Protein AF-0000000066457875 (afdb_homodimer)

Solvent-accessible surface area (backbone atoms only — not comparable to full-atom values): 38861 Å² total; per-residue (Å²): 132,81,73,74,78,74,72,78,81,74,59,51,66,25,34,45,41,55,45,48,57,44,44,71,76,27,45,64,17,50,52,45,48,53,49,36,64,71,73,52,62,57,80,92,41,45,60,33,43,70,47,53,47,52,52,46,46,52,50,58,76,43,70,60,63,55,71,41,47,32,66,42,36,43,36,69,54,45,30,60,42,68,61,43,48,71,56,87,96,36,78,92,28,54,44,77,80,52,72,68,56,45,52,58,34,64,74,57,57,83,48,70,66,47,52,48,51,46,50,53,52,67,65,28,70,31,55,45,70,42,65,45,40,67,58,21,44,34,51,46,51,45,51,50,51,48,48,55,70,70,48,81,50,80,82,31,74,37,55,59,30,37,36,56,57,37,57,43,52,33,78,33,48,68,94,53,72,40,29,31,37,36,45,63,38,53,31,33,29,21,45,49,90,48,84,74,44,44,49,36,40,37,34,38,35,40,57,32,84,49,66,83,38,52,35,52,52,22,31,50,50,51,51,44,48,32,27,26,50,38,12,51,74,66,66,43,94,66,34,50,26,33,36,38,36,21,40,65,48,39,36,32,44,34,35,38,37,75,86,38,36,41,29,30,34,67,79,36,44,36,86,90,34,42,68,57,53,50,21,53,51,47,52,52,50,51,53,48,46,66,67,40,50,73,78,65,89,67,84,79,78,72,58,70,72,56,56,57,63,63,67,65,64,66,76,76,84,76,80,87,75,83,76,83,80,78,81,78,88,56,81,63,76,79,76,79,66,42,70,43,70,59,96,85,48,56,33,39,47,76,81,78,126,133,84,74,60,49,22,30,34,77,64,55,78,87,36,46,60,42,52,43,44,56,42,45,70,73,28,46,64,16,50,52,46,49,55,50,38,65,70,73,53,64,58,80,92,42,47,60,34,43,71,50,53,48,53,50,46,50,59,51,62,45,43,79,28,58,18,54,41,36,31,64,33,34,43,36,69,55,45,32,60,42,68,62,43,48,71,56,87,96,36,79,92,26,55,44,76,81,51,71,68,54,45,51,58,34,64,75,58,58,83,48,69,68,47,50,48,51,45,50,53,53,68,66,26,72,33,57,46,71,43,64,45,40,68,57,21,45,36,50,46,52,46,51,50,51,47,48,55,71,70,48,82,50,79,82,30,76,38,56,60,29,39,34,57,56,37,61,43,50,31,77,33,47,68,94,53,58,39,25,33,36,36,46,63,37,54,30,34,29,22,45,48,92,49,86,81,43,44,50,36,41,36,35,39,36,40,56,29,85,50,65,82,37,52,37,54,52,23,30,49,50,51,51,46,48,31,26,26,51,38,11,52,75,64,66,44,94,65,35,51,26,35,38,37,36,22,40,66,50,39,36,31,44,34,37,40,38,76,85,39,36,40,30,31,34,67,78,37,44,37,86,90,33,42,68,57,54,49,20,54,51,48,52,53,50,51,52,48,46,64,64,39,54,66,75,62,88,64,86,77,79,74,61,72,75,57,57,58,62,61,67,64,63,68,76,75,84,76,81,86,77,78,78,82,78,76,81,76,87,58,80,56,69,61,78,88,68,45,70,39,72,59,96,84,48,56,37,43,48,76,81,79,125

Radius of gyration: 27.73 Å; Cα contacts (8 Å, |Δi|>4): 1212; chains: 2; bounding box: 79×86×66 Å

pLDDT: mean 72.94, std 24.87, range [17.64, 97.62]

Structure (mmCIF, N/CA/C/O backbone):
data_AF-0000000066457875-model_v1
#
loop_
_entity.id
_entity.type
_entity.pdbx_description
1 polymer 'PD-(D/E)XK endonuclease-like domain-containing protein'
#
loop_
_atom_site.group_PDB
_atom_site.id
_atom_site.type_symbol
_atom_site.label_atom_id
_atom_site.label_alt_id
_atom_site.label_comp_id
_atom_site.label_asym_id
_atom_site.label_entity_id
_atom_site.label_seq_id
_atom_site.pdbx_PDB_ins_code
_atom_site.Cartn_x
_atom_site.Cartn_y
_atom_site.Cartn_z
_atom_site.occupancy
_atom_site.B_iso_or_equiv
_atom_site.auth_seq_id
_atom_site.auth_comp_id
_atom_site.auth_asym_id
_atom_site.auth_atom_id
_atom_site.pdbx_PDB_model_num
ATOM 1 N N . MET A 1 1 ? -20.672 9.172 35.281 1 19.28 1 MET A N 1
ATOM 2 C CA . MET A 1 1 ? -20.406 7.77 34.969 1 19.28 1 MET A CA 1
ATOM 3 C C . MET A 1 1 ? -20.797 7.445 33.531 1 19.28 1 MET A C 1
ATOM 5 O O . MET A 1 1 ? -21.984 7.391 33.219 1 19.28 1 MET A O 1
ATOM 9 N N . SER A 1 2 ? -20.156 7.996 32.531 1 21.92 2 SER A N 1
ATOM 10 C CA . SER A 1 2 ? -20.562 8.047 31.141 1 21.92 2 SER A CA 1
ATOM 11 C C . SER A 1 2 ? -20.703 6.648 30.562 1 21.92 2 SER A C 1
ATOM 13 O O . SER A 1 2 ? -19.875 5.777 30.797 1 21.92 2 SER A O 1
ATOM 15 N N . LEU A 1 3 ? -21.922 6.164 30.359 1 26.91 3 LEU A N 1
ATOM 16 C CA . LEU A 1 3 ? -22.344 4.836 29.906 1 26.91 3 LEU A CA 1
ATOM 17 C C . LEU A 1 3 ? -21.484 4.367 28.734 1 26.91 3 LEU A C 1
ATOM 19 O O . LEU A 1 3 ? -21.141 5.16 27.859 1 26.91 3 LEU A O 1
ATOM 23 N N . PRO A 1 4 ? -20.641 3.312 28.922 1 31.5 4 PRO A N 1
ATOM 24 C CA . PRO A 1 4 ? -19.766 2.719 27.922 1 31.5 4 PRO A CA 1
ATOM 25 C C . PRO A 1 4 ? -20.438 2.59 26.547 1 31.5 4 PRO A C 1
ATOM 27 O O . PRO A 1 4 ? -21.578 2.148 26.453 1 31.5 4 PRO A O 1
ATOM 30 N N . SER A 1 5 ? -20.25 3.533 25.75 1 32.72 5 SER A N 1
ATOM 31 C CA . SER A 1 5 ? -20.844 3.512 24.422 1 32.72 5 SER A CA 1
ATOM 32 C C . SER A 1 5 ? -20.859 2.102 23.844 1 32.72 5 SER A C 1
ATOM 34 O O . SER A 1 5 ? -19.812 1.448 23.766 1 32.72 5 SER A O 1
ATOM 36 N N . LYS A 1 6 ? -21.781 1.301 24.188 1 35.88 6 LYS A N 1
ATOM 37 C CA . LYS A 1 6 ? -22.031 -0.071 23.75 1 35.88 6 LYS A CA 1
ATOM 38 C C . LYS A 1 6 ? -21.719 -0.255 22.281 1 35.88 6 LYS A C 1
ATOM 40 O O . LYS A 1 6 ? -22.344 0.378 21.422 1 35.88 6 LYS A O 1
ATOM 45 N N . LYS A 1 7 ? -20.5 -0.599 21.875 1 41.97 7 LYS A N 1
ATOM 46 C CA . LYS A 1 7 ? -20.062 -0.971 20.531 1 41.97 7 LYS A CA 1
ATOM 47 C C . LYS A 1 7 ? -21.078 -1.875 19.844 1 41.97 7 LYS A C 1
ATOM 49 O O . LYS A 1 7 ? -21.547 -2.855 20.438 1 41.97 7 LYS A O 1
ATOM 54 N N . GLN A 1 8 ? -21.656 -1.419 18.844 1 49.41 8 GLN A N 1
ATOM 55 C CA . GLN A 1 8 ? -22.656 -2.188 18.125 1 49.41 8 GLN A CA 1
ATOM 56 C C . GLN A 1 8 ? -22.125 -3.553 17.703 1 49.41 8 GLN A C 1
ATOM 58 O O . GLN A 1 8 ? -21.062 -3.641 17.078 1 49.41 8 GLN A O 1
ATOM 63 N N . LYS A 1 9 ? -22.281 -4.551 18.484 1 50.06 9 LYS A N 1
ATOM 64 C CA . LYS A 1 9 ? -21.969 -5.91 18.047 1 50.06 9 LYS A CA 1
ATOM 65 C C . LYS A 1 9 ? -22.609 -6.211 16.688 1 50.06 9 LYS A C 1
ATOM 67 O O . LYS A 1 9 ? -23.828 -6.211 16.562 1 50.06 9 LYS A O 1
ATOM 72 N N . LEU A 1 10 ? -21.828 -5.984 15.609 1 54.62 10 LEU A N 1
ATOM 73 C CA . LEU A 1 10 ? -22.375 -6.238 14.281 1 54.62 10 LEU A CA 1
ATOM 74 C C . LEU A 1 10 ? -22.297 -7.719 13.938 1 54.62 10 LEU A C 1
ATOM 76 O O . LEU A 1 10 ? -21.234 -8.336 14.055 1 54.62 10 LEU A O 1
ATOM 80 N N . ASP A 1 11 ? -23.312 -8.391 13.961 1 55.69 11 ASP A N 1
ATOM 81 C CA . ASP A 1 11 ? -23.422 -9.773 13.5 1 55.69 11 ASP A CA 1
ATOM 82 C C . ASP A 1 11 ? -23.047 -9.898 12.023 1 55.69 11 ASP A C 1
ATOM 84 O O . ASP A 1 11 ? -23.766 -9.391 11.156 1 55.69 11 ASP A O 1
ATOM 88 N N . ARG A 1 12 ? -21.984 -10.422 11.711 1 56.97 12 ARG A N 1
ATOM 89 C CA . ARG A 1 12 ? -21.391 -10.484 10.375 1 56.97 12 ARG A CA 1
ATOM 90 C C . ARG A 1 12 ? -22.266 -11.305 9.43 1 56.97 12 ARG A C 1
ATOM 92 O O . ARG A 1 12 ? -22.172 -11.172 8.211 1 56.97 12 ARG A O 1
ATOM 99 N N . SER A 1 13 ? -23.109 -12.062 9.992 1 58.03 13 SER A N 1
ATOM 100 C CA . SER A 1 13 ? -24.047 -12.844 9.195 1 58.03 13 SER A CA 1
ATOM 101 C C . SER A 1 13 ? -25.234 -12 8.758 1 58.03 13 SER A C 1
ATOM 103 O O . SER A 1 13 ? -26.016 -12.414 7.906 1 58.03 13 SER A O 1
ATOM 105 N N . HIS A 1 14 ? -25.203 -10.766 9.188 1 65 14 HIS A N 1
ATOM 106 C CA . HIS A 1 14 ? -26.328 -9.883 8.914 1 65 14 HIS A CA 1
ATOM 107 C C . HIS A 1 14 ? -25.984 -8.867 7.832 1 65 14 HIS A C 1
ATOM 109 O O . HIS A 1 14 ? -24.812 -8.609 7.574 1 65 14 HIS A O 1
ATOM 115 N N . VAL A 1 15 ? -26.938 -8.539 7.172 1 70.5 15 VAL A N 1
ATOM 116 C CA . VAL A 1 15 ? -26.812 -7.418 6.242 1 70.5 15 VAL A CA 1
ATOM 117 C C . VAL A 1 15 ? -26.922 -6.102 7.004 1 70.5 15 VAL A C 1
ATOM 119 O O . VAL A 1 15 ? -27.906 -5.852 7.703 1 70.5 15 VAL A O 1
ATOM 122 N N . HIS A 1 16 ? -25.812 -5.363 6.973 1 76.75 16 HIS A N 1
ATOM 123 C CA . HIS A 1 16 ? -25.797 -4.074 7.66 1 76.75 16 HIS A CA 1
ATOM 124 C C . HIS A 1 16 ? -25.766 -2.92 6.664 1 76.75 16 HIS A C 1
ATOM 126 O O . HIS A 1 16 ? -25.141 -3.021 5.605 1 76.75 16 HIS A O 1
ATOM 132 N N . TYR A 1 17 ? -26.578 -1.985 7.012 1 78 17 TYR A N 1
ATOM 133 C CA . TYR A 1 17 ? -26.625 -0.767 6.211 1 78 17 TYR A CA 1
ATOM 134 C C . TYR A 1 17 ? -25.812 0.345 6.855 1 78 17 TYR A C 1
ATOM 136 O O . TYR A 1 17 ? -26 0.658 8.031 1 78 17 TYR A O 1
ATOM 144 N N . ASP A 1 18 ? -24.891 0.755 6.172 1 75 18 ASP A N 1
ATOM 145 C CA . ASP A 1 18 ? -24.016 1.808 6.684 1 75 18 ASP A CA 1
ATOM 146 C C . ASP A 1 18 ? -24.75 3.145 6.754 1 75 18 ASP A C 1
ATOM 148 O O . ASP A 1 18 ? -24.859 3.854 5.754 1 75 18 ASP A O 1
ATOM 152 N N . LEU A 1 19 ? -25.172 3.475 7.926 1 77.25 19 LEU A N 1
ATOM 153 C CA . LEU A 1 19 ? -25.953 4.695 8.117 1 77.25 19 LEU A CA 1
ATOM 154 C C . LEU A 1 19 ? -25.062 5.926 8.016 1 77.25 19 LEU A C 1
ATOM 156 O O . LEU A 1 19 ? -25.516 6.992 7.586 1 77.25 19 LEU A O 1
ATOM 160 N N . THR A 1 20 ? -23.875 5.691 8.414 1 71.75 20 THR A N 1
ATOM 161 C CA . THR A 1 20 ? -22.953 6.812 8.328 1 71.75 20 THR A CA 1
ATOM 162 C C . THR A 1 20 ? -22.766 7.254 6.883 1 71.75 20 THR A C 1
ATOM 164 O O . THR A 1 20 ? -22.844 8.445 6.574 1 71.75 20 THR A O 1
ATOM 167 N N . ASP A 1 21 ? -22.594 6.328 6.117 1 75 21 ASP A N 1
ATOM 168 C CA . ASP A 1 21 ? -22.484 6.605 4.688 1 75 21 ASP A CA 1
ATOM 169 C C . ASP A 1 21 ? -23.7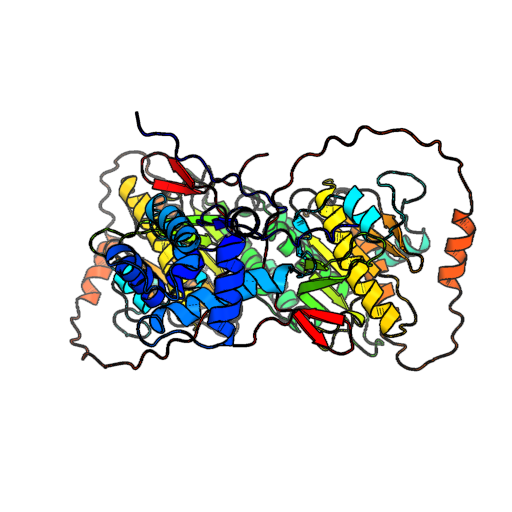97 7.195 4.152 1 75 21 ASP A C 1
ATOM 171 O O . ASP A 1 21 ? -23.766 8.109 3.33 1 75 21 ASP A O 1
ATOM 175 N N . ALA A 1 22 ? -24.844 6.676 4.582 1 77.06 22 ALA A N 1
ATOM 176 C CA . ALA A 1 22 ? -26.156 7.113 4.109 1 77.06 22 ALA A CA 1
ATOM 177 C C . ALA A 1 22 ? -26.422 8.57 4.488 1 77.06 22 ALA A C 1
ATOM 179 O O . ALA A 1 22 ? -26.984 9.328 3.695 1 77.06 22 ALA A O 1
ATOM 180 N N . ILE A 1 23 ? -25.906 8.891 5.578 1 75.19 23 ILE A N 1
ATOM 181 C CA . ILE A 1 23 ? -26.109 10.258 6.055 1 75.19 23 ILE A CA 1
ATOM 182 C C . ILE A 1 23 ? -25.328 11.234 5.176 1 75.19 23 ILE A C 1
ATOM 184 O O . ILE A 1 23 ? -25.828 12.312 4.848 1 75.19 23 ILE A O 1
ATOM 188 N N . ALA A 1 24 ? -24.156 10.773 4.832 1 69.56 24 ALA A N 1
ATOM 189 C CA . ALA A 1 24 ? -23.312 11.609 3.984 1 69.56 24 ALA A CA 1
ATOM 190 C C . ALA A 1 24 ? -23.875 11.688 2.562 1 69.56 24 ALA A C 1
ATOM 192 O O . ALA A 1 24 ? -23.844 12.75 1.935 1 69.56 24 ALA A O 1
ATOM 193 N N . ARG A 1 25 ? -24.391 10.625 2.1 1 76.06 25 ARG A N 1
ATOM 194 C CA . ARG A 1 25 ? -24.844 10.523 0.717 1 76.06 25 ARG A CA 1
ATOM 195 C C . ARG A 1 25 ? -26.219 11.156 0.542 1 76.06 25 ARG A C 1
ATOM 197 O O . ARG A 1 25 ? -26.516 11.719 -0.515 1 76.06 25 ARG A O 1
ATOM 204 N N . PHE A 1 26 ? -27 10.977 1.651 1 78.38 26 PHE A N 1
ATOM 205 C CA . PHE A 1 26 ? -28.391 11.414 1.534 1 78.38 26 PHE A CA 1
ATOM 206 C C . PHE A 1 26 ? -28.75 12.352 2.676 1 78.38 26 PHE A C 1
ATOM 208 O O . PHE A 1 26 ? -29.734 12.117 3.391 1 78.38 26 PHE A O 1
ATOM 215 N N . PRO A 1 27 ? -27.984 13.461 2.721 1 74.88 27 PRO A N 1
ATOM 216 C CA . PRO A 1 27 ? -28.266 14.336 3.855 1 74.88 27 PRO A CA 1
ATOM 217 C C . PRO A 1 27 ? -29.703 14.883 3.83 1 74.88 27 PRO A C 1
ATOM 219 O O . PRO A 1 27 ? -30.344 14.969 4.875 1 74.88 27 PRO A O 1
ATOM 222 N N . SER A 1 28 ? -30.125 15.188 2.715 1 75.81 28 SER A N 1
ATOM 223 C CA . SER A 1 28 ? -31.469 15.734 2.598 1 75.81 28 SER A CA 1
ATOM 224 C C . SER A 1 28 ? -32.531 14.703 2.975 1 75.81 28 SER A C 1
ATOM 226 O O . SER A 1 28 ? -33.531 15.031 3.604 1 75.81 28 SER A O 1
ATOM 228 N N . SER A 1 29 ? -32.281 13.461 2.672 1 80.12 29 SER A N 1
ATOM 229 C CA . SER A 1 29 ? -33.219 12.391 3 1 80.12 29 SER A CA 1
ATOM 230 C C . SER A 1 29 ? -33.281 12.148 4.504 1 80.12 29 SER A C 1
ATOM 232 O O . SER A 1 29 ? -34.344 11.93 5.059 1 80.12 29 SER A O 1
ATOM 234 N N . ILE A 1 30 ? -32.156 12.305 5.066 1 77.44 30 ILE A N 1
ATOM 235 C CA . ILE A 1 30 ? -32.094 12.047 6.5 1 77.44 30 ILE A CA 1
ATOM 236 C C . ILE A 1 30 ? -32.781 13.18 7.266 1 77.44 30 ILE A C 1
ATOM 238 O O . ILE A 1 30 ? -33.5 12.93 8.227 1 77.44 30 ILE A O 1
ATOM 242 N N . SER A 1 31 ? -32.531 14.352 6.75 1 75.38 31 SER A N 1
ATOM 243 C CA . SER A 1 31 ? -33.25 15.492 7.328 1 75.38 31 SER A CA 1
ATOM 244 C C . SER A 1 31 ? -34.75 15.359 7.156 1 75.38 31 SER A C 1
ATOM 246 O O . SER A 1 31 ? -35.5 15.625 8.086 1 75.38 31 SER A O 1
ATOM 248 N N . ALA A 1 32 ? -35.125 14.938 6.023 1 77.88 32 ALA A N 1
ATOM 249 C CA . ALA A 1 32 ? -36.531 14.734 5.746 1 77.88 32 ALA A CA 1
ATOM 250 C C . ALA A 1 32 ? -37.125 13.648 6.641 1 77.88 32 ALA A C 1
ATOM 252 O O . ALA A 1 32 ? -38.25 13.781 7.133 1 77.88 32 ALA A O 1
ATOM 253 N N . LEU A 1 33 ? -36.312 12.617 6.828 1 80.62 33 LEU A N 1
ATOM 254 C CA . LEU A 1 33 ? -36.75 11.516 7.688 1 80.62 33 LEU A CA 1
ATOM 255 C C . LEU A 1 33 ? -36.969 12 9.109 1 80.62 33 LEU A C 1
ATOM 257 O O . LEU A 1 33 ? -38 11.656 9.727 1 80.62 33 LEU A O 1
ATOM 261 N N . GLN A 1 34 ? -36.125 12.82 9.586 1 75 34 GLN A N 1
ATOM 262 C CA . GLN A 1 34 ? -36.219 13.375 10.93 1 75 34 GLN A CA 1
ATOM 263 C C . GLN A 1 34 ? -37.469 14.242 11.055 1 75 34 GLN A C 1
ATOM 265 O O . GLN A 1 34 ? -38.219 14.125 12.031 1 75 34 GLN A O 1
ATOM 270 N N . MET A 1 35 ? -37.719 14.953 10.062 1 74.56 35 MET A N 1
ATOM 271 C CA . MET A 1 35 ? -38.875 15.844 10.055 1 74.56 35 MET A CA 1
ATOM 272 C C . MET A 1 35 ? -40.156 15.055 9.977 1 74.56 35 MET A C 1
ATOM 274 O O . MET A 1 35 ? -41.125 15.344 10.695 1 74.56 35 MET A O 1
ATOM 278 N N . LEU A 1 36 ? -40.125 14.047 9.102 1 75.62 36 LEU A N 1
ATOM 279 C CA . LEU A 1 36 ? -41.312 13.266 8.875 1 75.62 36 LEU A CA 1
ATOM 280 C C . LEU A 1 36 ? -41.688 12.461 10.117 1 75.62 36 LEU A C 1
ATOM 282 O O . LEU A 1 36 ? -42.875 12.336 10.453 1 75.62 36 LEU A O 1
ATOM 286 N N . LEU A 1 37 ? -40.656 12 10.773 1 76.5 37 LEU A N 1
ATOM 287 C CA . LEU A 1 37 ? -40.938 11.195 11.961 1 76.5 37 LEU A CA 1
ATOM 288 C C . LEU A 1 37 ? -41.344 12.078 13.125 1 76.5 37 LEU A C 1
ATOM 290 O O . LEU A 1 37 ? -42.094 11.633 14.016 1 76.5 37 LEU A O 1
ATOM 294 N N . ALA A 1 38 ? -40.906 13.312 13.047 1 72.19 38 ALA A N 1
ATOM 295 C CA . ALA A 1 38 ? -41.312 14.273 14.062 1 72.19 38 ALA A CA 1
ATOM 296 C C . ALA A 1 38 ? -42.75 14.734 13.844 1 72.19 38 ALA A C 1
ATOM 298 O O . ALA A 1 38 ? -43.5 14.93 14.797 1 72.19 38 ALA A O 1
ATOM 299 N N . THR A 1 39 ? -43.094 14.852 12.594 1 72.75 39 THR A N 1
ATOM 300 C CA . THR A 1 39 ? -44.438 15.375 12.273 1 72.75 39 THR A CA 1
ATOM 301 C C . THR A 1 39 ? -45.438 14.242 12.141 1 72.75 39 THR A C 1
ATOM 303 O O . THR A 1 39 ? -46.656 14.461 12.25 1 72.75 39 THR A O 1
ATOM 306 N N . GLY A 1 40 ? -44.969 12.992 12.008 1 71.12 40 GLY A N 1
ATOM 307 C CA . GLY A 1 40 ? -45.844 11.852 11.812 1 71.12 40 GLY A CA 1
ATOM 308 C C . GLY A 1 40 ? -45.969 11.438 10.359 1 71.12 40 GLY A C 1
ATOM 309 O O . GLY A 1 40 ? -46 12.289 9.469 1 71.12 40 GLY A O 1
ATOM 310 N N . LEU A 1 41 ? -45.844 10.086 10.062 1 71.62 41 LEU A N 1
ATOM 311 C CA . LEU A 1 41 ? -45.906 9.555 8.703 1 71.62 41 LEU A CA 1
ATOM 312 C C . LEU A 1 41 ? -47.344 9.5 8.203 1 71.62 41 LEU A C 1
ATOM 314 O O . LEU A 1 41 ? -48.281 9.32 8.992 1 71.62 41 LEU A O 1
ATOM 318 N N . ALA A 1 42 ? -47.438 9.836 6.914 1 70.94 42 ALA A N 1
ATOM 319 C CA . ALA A 1 42 ? -48.75 9.656 6.297 1 70.94 42 ALA A CA 1
ATOM 320 C C . ALA A 1 42 ? -49.281 8.234 6.484 1 70.94 42 ALA A C 1
ATOM 322 O O . ALA A 1 42 ? -48.469 7.305 6.672 1 70.94 42 ALA A O 1
ATOM 323 N N . PRO A 1 43 ? -50.562 8.016 6.516 1 71 43 PRO A N 1
ATOM 324 C CA . PRO A 1 43 ? -51.156 6.695 6.746 1 71 43 PRO A CA 1
ATOM 325 C C . PRO A 1 43 ? -50.625 5.629 5.789 1 71 43 PRO A C 1
ATOM 327 O O . PRO A 1 43 ? -50.438 4.477 6.188 1 71 43 PRO A O 1
ATOM 330 N N . GLU A 1 44 ? -50.25 6.039 4.598 1 68.25 44 GLU A N 1
ATOM 331 C CA . GLU A 1 44 ? -49.781 5.082 3.602 1 68.25 44 GLU A CA 1
ATOM 332 C C . GLU A 1 44 ? -48.375 4.57 3.959 1 68.25 44 GLU A C 1
ATOM 334 O O . GLU A 1 44 ? -48 3.492 3.521 1 68.25 44 GLU A O 1
ATOM 339 N N . MET A 1 45 ? -47.844 5.309 4.918 1 70.25 45 MET A N 1
ATOM 340 C CA . MET A 1 45 ? -46.469 4.957 5.242 1 70.25 45 MET A CA 1
ATOM 341 C C . MET A 1 45 ? -46.344 4.547 6.703 1 70.25 45 MET A C 1
ATOM 343 O O . MET A 1 45 ? -45.219 4.359 7.203 1 70.25 45 MET A O 1
ATOM 347 N N . SER A 1 46 ? -47.406 4.449 7.254 1 76.94 46 SER A N 1
ATOM 348 C CA . SER A 1 46 ? -47.406 4.156 8.688 1 76.94 46 SER A CA 1
ATOM 349 C C . SER A 1 46 ? -46.719 2.822 8.977 1 76.94 46 SER A C 1
ATOM 351 O O . SER A 1 46 ? -46.125 2.643 10.039 1 76.94 46 SER A O 1
ATOM 353 N N . ALA A 1 47 ? -46.812 1.913 7.988 1 78.69 47 ALA A N 1
ATOM 354 C CA . ALA A 1 47 ? -46.219 0.59 8.164 1 78.69 47 ALA A CA 1
ATOM 355 C C . ALA A 1 47 ? -44.719 0.678 8.242 1 78.69 47 ALA A C 1
ATOM 357 O O . ALA A 1 47 ? -44.062 -0.208 8.797 1 78.69 47 ALA A O 1
ATOM 358 N N . LEU A 1 48 ? -44.188 1.827 7.762 1 80.62 48 LEU A N 1
ATOM 359 C CA . LEU A 1 48 ? -42.75 1.976 7.715 1 80.62 48 LEU A CA 1
ATOM 360 C C . LEU A 1 48 ? -42.219 2.594 9.008 1 80.62 48 LEU A C 1
ATOM 362 O O . LEU A 1 48 ? -41 2.564 9.266 1 80.62 48 LEU A O 1
ATOM 366 N N . GLN A 1 49 ? -43.094 3.076 9.75 1 81.38 49 GLN A N 1
ATOM 367 C CA . GLN A 1 49 ? -42.719 3.936 10.867 1 81.38 49 GLN A CA 1
ATOM 368 C C . GLN A 1 49 ? -41.781 3.205 11.836 1 81.38 49 GLN A C 1
ATOM 370 O O . GLN A 1 49 ? -40.719 3.723 12.203 1 81.38 49 GLN A O 1
ATOM 375 N N . PRO A 1 50 ? -42.188 1.993 12.203 1 80.38 50 PRO A N 1
ATOM 376 C CA . PRO A 1 50 ? -41.312 1.341 13.164 1 80.38 50 PRO A CA 1
ATOM 377 C C . PRO A 1 50 ? -39.906 1.128 12.602 1 80.38 50 PRO A C 1
ATOM 379 O O . PRO A 1 50 ? -38.906 1.272 13.328 1 80.38 50 PRO A O 1
ATOM 382 N N . PHE A 1 51 ? -39.781 0.899 11.391 1 85.62 51 PHE A N 1
ATOM 383 C CA . PHE A 1 51 ? -38.5 0.665 10.742 1 85.62 51 PHE A CA 1
ATOM 384 C C . PHE A 1 51 ? -37.719 1.959 10.633 1 85.62 51 PHE A C 1
ATOM 386 O O . PHE A 1 51 ? -36.531 2.008 11.023 1 85.62 51 PHE A O 1
ATOM 393 N N . LEU A 1 52 ? -38.344 2.992 10.172 1 81.88 52 LEU A N 1
ATOM 394 C CA . LEU A 1 52 ? -37.688 4.289 10 1 81.88 52 LEU A CA 1
ATOM 395 C C . LEU A 1 52 ? -37.281 4.879 11.352 1 81.88 52 LEU A C 1
ATOM 397 O O . LEU A 1 52 ? -36.219 5.496 11.469 1 81.88 52 LEU A O 1
ATOM 401 N N . GLU A 1 53 ? -38.062 4.629 12.312 1 79.62 53 GLU A N 1
ATOM 402 C CA . GLU A 1 53 ? -37.719 5.07 13.664 1 79.62 53 GLU A CA 1
ATOM 403 C C . GLU A 1 53 ? -36.5 4.332 14.188 1 79.62 53 GLU A C 1
ATOM 405 O O . GLU A 1 53 ? -35.656 4.93 14.852 1 79.62 53 GLU A O 1
ATOM 410 N N . SER A 1 54 ? -36.438 3.07 13.906 1 80.5 54 SER A N 1
ATOM 411 C CA . SER A 1 54 ? -35.281 2.293 14.336 1 80.5 54 SER A CA 1
ATOM 412 C C . SER A 1 54 ? -34 2.799 13.68 1 80.5 54 SER A C 1
ATOM 414 O O . SER A 1 54 ? -32.969 2.824 14.312 1 80.5 54 SER A O 1
ATOM 416 N N . ILE A 1 55 ? -34.156 3.184 12.43 1 79.12 55 ILE A N 1
ATOM 417 C CA . ILE A 1 55 ? -33 3.73 11.727 1 79.12 55 ILE A CA 1
ATOM 418 C C . ILE A 1 55 ? -32.594 5.059 12.359 1 79.12 55 ILE A C 1
ATOM 420 O O . ILE A 1 55 ? -31.406 5.285 12.625 1 79.12 55 ILE A O 1
ATOM 424 N N . LEU A 1 56 ? -33.562 5.871 12.609 1 72.75 56 LEU A N 1
ATOM 425 C CA . LEU A 1 56 ? -33.312 7.184 13.18 1 72.75 56 LEU A CA 1
ATOM 426 C C . LEU A 1 56 ? -32.719 7.051 14.586 1 72.75 56 LEU A C 1
ATOM 428 O O . LEU A 1 56 ? -31.828 7.824 14.969 1 72.75 56 LEU A O 1
ATOM 432 N N . GLN A 1 57 ? -33.25 6.191 15.312 1 70.75 57 GLN A N 1
ATOM 433 C CA . GLN A 1 57 ? -32.719 5.941 16.641 1 70.75 57 GLN A CA 1
ATOM 434 C C . GLN A 1 57 ? -31.25 5.512 16.578 1 70.75 57 GLN A C 1
ATOM 436 O O . GLN A 1 57 ? -30.438 5.91 17.422 1 70.75 57 GLN A O 1
ATOM 441 N N . SER A 1 58 ? -31 4.688 15.586 1 69.38 58 SER A N 1
ATOM 442 C CA . SER A 1 58 ? -29.625 4.25 15.406 1 69.38 58 SER A CA 1
ATOM 443 C C . SER A 1 58 ? -28.719 5.418 15.023 1 69.38 58 SER A C 1
ATOM 445 O O . SER A 1 58 ? -27.547 5.449 15.406 1 69.38 58 SER A O 1
ATOM 447 N N . ILE A 1 59 ? -29.312 6.328 14.242 1 62.06 59 ILE A N 1
ATOM 448 C CA . ILE A 1 59 ? -28.562 7.523 13.859 1 62.06 59 ILE A CA 1
ATOM 449 C C . ILE A 1 59 ? -28.391 8.438 15.07 1 62.06 59 ILE A C 1
ATOM 451 O O . ILE A 1 59 ? -27.312 8.977 15.297 1 62.06 59 ILE A O 1
ATOM 455 N N . SER A 1 60 ? -29.547 8.812 15.766 1 55.25 60 SER A N 1
ATOM 456 C CA . SER A 1 60 ? -29.562 9.734 16.906 1 55.25 60 SER A CA 1
ATOM 457 C C . SER A 1 60 ? -28.75 9.195 18.062 1 55.25 60 SER A C 1
ATOM 459 O O . SER A 1 60 ? -28.062 9.961 18.75 1 55.25 60 SER A O 1
ATOM 461 N N . HIS A 1 61 ? -29.156 8.086 18.516 1 50.72 61 HIS A N 1
ATOM 462 C CA . HIS A 1 61 ? -28.438 7.551 19.672 1 50.72 61 HIS A CA 1
ATOM 463 C C . HIS A 1 61 ? -26.938 7.555 19.422 1 50.72 61 HIS A C 1
ATOM 465 O O . HIS A 1 61 ? -26.156 7.594 20.375 1 50.72 61 HIS A O 1
ATOM 471 N N . ASN A 1 62 ? -26.594 7.391 18.25 1 44 62 ASN A N 1
ATOM 472 C CA . ASN A 1 62 ? -25.172 7.473 17.984 1 44 62 ASN A CA 1
ATOM 473 C C . ASN A 1 62 ? -24.766 8.867 17.531 1 44 62 ASN A C 1
ATOM 475 O O . ASN A 1 62 ? -24.844 9.195 16.344 1 44 62 ASN A O 1
ATOM 479 N N . SER A 1 63 ? -25.188 9.891 18.062 1 45.94 63 SER A N 1
ATOM 480 C CA . SER A 1 63 ? -24.562 11.203 17.922 1 45.94 63 SER A CA 1
ATOM 481 C C . SER A 1 63 ? -23.141 11.086 17.391 1 45.94 63 SER A C 1
ATOM 483 O O . SER A 1 63 ? -22.188 11.312 18.109 1 45.94 63 SER A O 1
ATOM 485 N N . VAL A 1 64 ? -22.859 10.148 16.75 1 47.31 64 VAL A N 1
ATOM 486 C CA . VAL A 1 64 ? -21.5 9.836 16.328 1 47.31 64 VAL A CA 1
ATOM 487 C C . VAL A 1 64 ? -20.953 10.961 15.453 1 47.31 64 VAL A C 1
ATOM 489 O O . VAL A 1 64 ? -21.609 11.375 14.492 1 47.31 64 VAL A O 1
ATOM 492 N N . GLU A 1 65 ? -20.344 11.953 16.078 1 58.72 65 GLU A N 1
ATOM 493 C CA . GLU A 1 65 ? -19.578 12.914 15.289 1 58.72 65 GLU A CA 1
ATOM 494 C C . GLU A 1 65 ? -19.172 12.328 13.945 1 58.72 65 GLU A C 1
ATOM 496 O O . GLU A 1 65 ? -18.75 11.172 13.859 1 58.72 65 GLU A O 1
ATOM 501 N N . PRO A 1 66 ? -19.656 13.039 12.859 1 64.56 66 PRO A N 1
ATOM 502 C CA . PRO A 1 66 ? -19.312 12.523 11.531 1 64.56 66 PRO A CA 1
ATOM 503 C C . PRO A 1 66 ? -17.812 12.242 11.383 1 64.56 66 PRO A C 1
ATOM 505 O O . PRO A 1 66 ? -16.984 12.977 11.93 1 64.56 66 PRO A O 1
ATOM 508 N N . ILE A 1 67 ? -17.547 11.117 10.875 1 72.12 67 ILE A N 1
ATOM 509 C CA . ILE A 1 67 ? -16.172 10.789 10.539 1 72.12 67 ILE A CA 1
ATOM 510 C C . ILE A 1 67 ? -16 10.805 9.016 1 72.12 67 ILE A C 1
ATOM 512 O O . ILE A 1 67 ? -16.672 10.062 8.305 1 72.12 67 ILE A O 1
ATOM 516 N N . TYR A 1 68 ? -15.211 11.758 8.531 1 73.56 68 TYR A N 1
ATOM 517 C CA . TYR A 1 68 ? -14.906 11.883 7.113 1 73.56 68 TYR A CA 1
ATOM 518 C C . TYR A 1 68 ? -13.625 11.141 6.762 1 73.56 68 TYR A C 1
ATOM 520 O O . TYR A 1 68 ? -12.656 11.164 7.527 1 73.56 68 TYR A O 1
ATOM 528 N N . GLN A 1 69 ? -13.727 10.477 5.594 1 82.94 69 GLN A N 1
ATOM 529 C CA . GLN A 1 69 ? -12.492 9.898 5.07 1 82.94 69 GLN A CA 1
ATOM 530 C C . GLN A 1 69 ? -11.664 10.938 4.336 1 82.94 69 GLN A C 1
ATOM 532 O O . GLN A 1 69 ? -12.164 11.625 3.441 1 82.94 69 GLN A O 1
ATOM 537 N N . SER A 1 70 ? -10.445 11.016 4.684 1 85.5 70 SER A N 1
ATOM 538 C CA . SER A 1 70 ? -9.562 12.039 4.133 1 85.5 70 SER A CA 1
ATOM 539 C C . SER A 1 70 ? -9.469 11.93 2.615 1 85.5 70 SER A C 1
ATOM 541 O O . SER A 1 70 ? -9.375 12.945 1.92 1 85.5 70 SER A O 1
ATOM 543 N N . SER A 1 71 ? -9.523 10.734 2.117 1 80.94 71 SER A N 1
ATOM 544 C CA . SER A 1 71 ? -9.32 10.508 0.69 1 80.94 71 SER A CA 1
ATOM 545 C C . SER A 1 71 ? -10.516 10.984 -0.121 1 80.94 71 SER A C 1
ATOM 547 O O . SER A 1 71 ? -10.438 11.109 -1.345 1 80.94 71 SER A O 1
ATOM 549 N N . LYS A 1 72 ? -11.523 11.352 0.526 1 79.06 72 LYS A N 1
ATOM 550 C CA . LYS A 1 72 ? -12.75 11.711 -0.18 1 79.06 72 LYS A CA 1
ATOM 551 C C . LYS A 1 72 ? -13.008 13.219 -0.103 1 79.06 72 LYS A C 1
ATOM 553 O O . LYS A 1 72 ? -13.961 13.719 -0.704 1 79.06 72 LYS A O 1
ATOM 558 N N . LEU A 1 73 ? -12.195 13.906 0.498 1 83.94 73 LEU A N 1
ATOM 559 C CA . LEU A 1 73 ? -12.422 15.336 0.704 1 83.94 73 LEU A CA 1
ATOM 560 C C . LEU A 1 73 ? -11.766 16.156 -0.402 1 83.94 73 LEU A C 1
ATOM 562 O O . LEU A 1 73 ? -10.727 15.766 -0.939 1 83.94 73 LEU A O 1
ATOM 566 N N . THR A 1 74 ? -12.43 17.234 -0.646 1 86.19 74 THR A N 1
ATOM 567 C CA . THR A 1 74 ? -11.844 18.172 -1.594 1 86.19 74 THR A CA 1
ATOM 568 C C . THR A 1 74 ? -10.938 19.172 -0.878 1 86.19 74 THR A C 1
ATOM 570 O O . THR A 1 74 ? -11.031 19.344 0.339 1 86.19 74 THR A O 1
ATOM 573 N N . LEU A 1 75 ? -10.172 19.797 -1.704 1 92.38 75 LEU A N 1
ATOM 574 C CA . LEU A 1 75 ? -9.234 20.766 -1.146 1 92.38 75 LEU A CA 1
ATOM 575 C C . LEU A 1 75 ? -9.969 21.938 -0.51 1 92.38 75 LEU A C 1
ATOM 577 O O . LEU A 1 75 ? -9.633 22.359 0.6 1 92.38 75 LEU A O 1
ATOM 581 N N . SER A 1 76 ? -10.938 22.406 -1.193 1 90.62 76 SER A N 1
ATOM 582 C CA . SER A 1 76 ? -11.703 23.531 -0.688 1 90.62 76 SER A CA 1
ATOM 583 C C . SER A 1 76 ? -12.359 23.203 0.649 1 90.62 76 SER A C 1
ATOM 585 O O . SER A 1 76 ? -12.344 24.031 1.568 1 90.62 76 SER A O 1
ATOM 587 N N . LEU A 1 77 ? -12.867 22.062 0.757 1 88.69 77 LEU A N 1
ATOM 588 C CA . LEU A 1 77 ? -13.523 21.641 1.988 1 88.69 77 LEU A CA 1
ATOM 589 C C . LEU A 1 77 ? -12.523 21.547 3.135 1 88.69 77 LEU A C 1
ATOM 591 O O . LEU A 1 77 ? -12.812 21.984 4.254 1 88.69 77 LEU A O 1
ATOM 595 N N . VAL A 1 78 ? -11.398 21 2.863 1 93.19 78 VAL A N 1
ATOM 596 C CA . VAL A 1 78 ? -10.375 20.828 3.889 1 93.19 78 VAL A CA 1
ATOM 597 C C . VAL A 1 78 ? -9.875 22.188 4.355 1 93.19 78 VAL A C 1
ATOM 599 O O . VAL A 1 78 ? -9.719 22.422 5.555 1 93.19 78 VAL A O 1
ATOM 602 N N . ILE A 1 79 ? -9.664 23.062 3.42 1 93.75 79 ILE A N 1
ATOM 603 C CA . ILE A 1 79 ? -9.203 24.422 3.732 1 93.75 79 ILE A CA 1
ATOM 604 C C . ILE A 1 79 ? -10.219 25.109 4.641 1 93.75 79 ILE A C 1
ATOM 606 O O . ILE A 1 79 ? -9.852 25.719 5.648 1 93.75 79 ILE A O 1
ATOM 610 N N . ASP A 1 80 ? -11.383 24.938 4.316 1 91.62 80 ASP A N 1
ATOM 611 C CA . ASP A 1 80 ? -12.453 25.562 5.082 1 91.62 80 ASP A CA 1
ATOM 612 C C . ASP A 1 80 ? -12.609 24.906 6.453 1 91.62 80 ASP A C 1
ATOM 614 O O . ASP A 1 80 ? -12.625 25.594 7.477 1 91.62 80 ASP A O 1
ATOM 618 N N . LYS A 1 81 ? -12.648 23.656 6.527 1 90.06 81 LYS A N 1
ATOM 619 C CA . LYS A 1 81 ? -12.938 22.922 7.754 1 90.06 81 LYS A CA 1
ATOM 620 C C . LYS A 1 81 ? -11.781 23.016 8.742 1 90.06 81 LYS A C 1
ATOM 622 O O . LYS A 1 81 ? -11.992 23.016 9.961 1 90.06 81 LYS A O 1
ATOM 627 N N . LEU A 1 82 ? -10.578 23.172 8.234 1 94.75 82 LEU A N 1
ATOM 628 C CA . LEU A 1 82 ? -9.422 23.125 9.125 1 94.75 82 LEU A CA 1
ATOM 629 C C . LEU A 1 82 ? -8.812 24.516 9.289 1 94.75 82 LEU A C 1
ATOM 631 O O . LEU A 1 82 ? -7.863 24.703 10.055 1 94.75 82 LEU A O 1
ATOM 635 N N . GLY A 1 83 ? -9.328 25.438 8.578 1 94.06 83 GLY A N 1
ATOM 636 C CA . GLY A 1 83 ? -8.844 26.812 8.703 1 94.06 83 GLY A CA 1
ATOM 637 C C . GLY A 1 83 ? -7.445 27 8.141 1 94.06 83 GLY A C 1
ATOM 638 O O . GLY A 1 83 ? -6.617 27.672 8.75 1 94.06 83 GLY A O 1
ATOM 639 N N . ILE A 1 84 ? -7.172 26.453 7.059 1 95.5 84 ILE A N 1
ATOM 640 C CA . ILE A 1 84 ? -5.863 26.531 6.418 1 95.5 84 ILE A CA 1
ATOM 641 C C . ILE A 1 84 ? -5.84 27.688 5.418 1 95.5 84 ILE A C 1
ATOM 643 O O . ILE A 1 84 ? -6.812 27.906 4.691 1 95.5 84 ILE A O 1
ATOM 647 N N . ASP A 1 85 ? -4.789 28.406 5.461 1 96.75 85 ASP A N 1
ATOM 648 C CA . ASP A 1 85 ? -4.562 29.469 4.496 1 96.75 85 ASP A CA 1
ATOM 649 C C . ASP A 1 85 ? -3.742 28.984 3.309 1 96.75 85 ASP A C 1
ATOM 651 O O . ASP A 1 85 ? -2.518 28.875 3.396 1 96.75 85 ASP A O 1
ATOM 655 N N . PHE A 1 86 ? -4.457 28.734 2.211 1 96.44 86 PHE A N 1
ATOM 656 C CA . PHE A 1 86 ? -3.779 28.172 1.049 1 96.44 86 PHE A CA 1
ATOM 657 C C . PHE A 1 86 ? -4.621 28.344 -0.209 1 96.44 86 PHE A C 1
ATOM 659 O O . PHE A 1 86 ? -5.82 28.078 -0.205 1 96.44 86 PHE A O 1
ATOM 666 N N . ILE A 1 87 ? -4.016 28.875 -1.224 1 92.38 87 ILE A N 1
ATOM 667 C CA . ILE A 1 87 ? -4.551 28.875 -2.58 1 92.38 87 ILE A CA 1
ATOM 668 C C . ILE A 1 87 ? -3.553 28.219 -3.531 1 92.38 87 ILE A C 1
ATOM 670 O O . ILE A 1 87 ? -2.451 28.734 -3.734 1 92.38 87 ILE A O 1
ATOM 674 N N . ASP A 1 88 ? -3.99 27.172 -4.051 1 90.06 88 ASP A N 1
ATOM 675 C CA . ASP A 1 88 ? -3.094 26.422 -4.926 1 90.06 88 ASP A CA 1
ATOM 676 C C . ASP A 1 88 ? -2.742 27.234 -6.172 1 90.06 88 ASP A C 1
ATOM 678 O O . ASP A 1 88 ? -3.59 27.938 -6.723 1 90.06 88 ASP A O 1
ATOM 682 N N . ASP A 1 89 ? -1.514 27.219 -6.59 1 85.12 89 ASP A N 1
ATOM 683 C CA . ASP A 1 89 ? -0.98 27.812 -7.812 1 85.12 89 ASP A CA 1
ATOM 684 C C . ASP A 1 89 ? -1.036 29.328 -7.75 1 85.12 89 ASP A C 1
ATOM 686 O O . ASP A 1 89 ? -1.268 30 -8.766 1 85.12 89 ASP A O 1
ATOM 690 N N . HIS A 1 90 ? -1.083 29.859 -6.648 1 91.69 90 HIS A N 1
ATOM 691 C CA . HIS A 1 90 ? -0.934 31.297 -6.453 1 91.69 90 HIS A CA 1
ATOM 692 C C . HIS A 1 90 ? 0.487 31.641 -6.023 1 91.69 90 HIS A C 1
ATOM 694 O O . HIS A 1 90 ? 1.053 31 -5.141 1 91.69 90 HIS A O 1
ATOM 700 N N . PRO A 1 91 ? 1.019 32.625 -6.586 1 91.75 91 PRO A N 1
ATOM 701 C CA . PRO A 1 91 ? 2.428 32.938 -6.352 1 91.75 91 PRO A CA 1
ATOM 702 C C . PRO A 1 91 ? 2.736 33.188 -4.879 1 91.75 91 PRO A C 1
ATOM 704 O O . PRO A 1 91 ? 3.848 32.906 -4.418 1 91.75 91 PRO A O 1
ATOM 707 N N . GLN A 1 92 ? 1.852 33.719 -4.152 1 93.69 92 GLN A N 1
ATOM 708 C CA . GLN A 1 92 ? 2.074 34.031 -2.746 1 93.69 92 GLN A CA 1
ATOM 709 C C . GLN A 1 92 ? 2.275 32.781 -1.918 1 93.69 92 GLN A C 1
ATOM 711 O O . GLN A 1 92 ? 2.762 32.844 -0.787 1 93.69 92 GLN A O 1
ATOM 716 N N . TYR A 1 93 ? 1.892 31.672 -2.475 1 95.06 93 TYR A N 1
ATOM 717 C CA . TYR A 1 93 ? 1.956 30.406 -1.734 1 95.06 93 TYR A CA 1
ATOM 718 C C . TYR A 1 93 ? 3.021 29.484 -2.318 1 95.06 93 TYR A C 1
ATOM 720 O O . TYR A 1 93 ? 3.043 28.297 -2.021 1 95.06 93 TYR A O 1
ATOM 728 N N . TYR A 1 94 ? 3.941 30.078 -3.062 1 94.62 94 TYR A N 1
ATOM 729 C CA . TYR A 1 94 ? 5.008 29.281 -3.662 1 94.62 94 TYR A CA 1
ATOM 730 C C . TYR A 1 94 ? 6.168 29.109 -2.691 1 94.62 94 TYR A C 1
ATOM 732 O O . TYR A 1 94 ? 6.598 30.062 -2.047 1 94.62 94 TYR A O 1
ATOM 740 N N . TRP A 1 95 ? 6.602 27.906 -2.592 1 95.31 95 TRP A N 1
ATOM 741 C CA . TRP A 1 95 ? 7.789 27.578 -1.811 1 95.31 95 TRP A CA 1
ATOM 742 C C . TRP A 1 95 ? 9.008 27.406 -2.715 1 95.31 95 TRP A C 1
ATOM 744 O O . TRP A 1 95 ? 9.039 26.531 -3.57 1 95.31 95 TRP A O 1
ATOM 754 N N . GLU A 1 96 ? 9.977 28.234 -2.518 1 93.44 96 GLU A N 1
ATOM 755 C CA . GLU A 1 96 ? 11.242 28.141 -3.24 1 93.44 96 GLU A CA 1
ATOM 756 C C . GLU A 1 96 ? 12.422 28.031 -2.275 1 93.44 96 GLU A C 1
ATOM 758 O O . GLU A 1 96 ? 12.398 28.609 -1.188 1 93.44 96 GLU A O 1
ATOM 763 N N . LEU A 1 97 ? 13.352 27.266 -2.738 1 93.56 97 LEU A N 1
ATOM 764 C CA . LEU A 1 97 ? 14.57 27.156 -1.941 1 93.56 97 LEU A CA 1
ATOM 765 C C . LEU A 1 97 ? 15.516 28.312 -2.23 1 93.56 97 LEU A C 1
ATOM 767 O O . LEU A 1 97 ? 15.602 28.781 -3.367 1 93.56 97 LEU A O 1
ATOM 771 N N . THR A 1 98 ? 16.219 28.672 -1.199 1 91.06 98 THR A N 1
ATOM 772 C CA . THR A 1 98 ? 17.25 29.688 -1.379 1 91.06 98 THR A CA 1
ATOM 773 C C . THR A 1 98 ? 18.469 29.094 -2.082 1 91.06 98 THR A C 1
ATOM 775 O O . THR A 1 98 ? 18.609 27.875 -2.168 1 91.06 98 THR A O 1
ATOM 778 N N . GLU A 1 99 ? 19.312 30 -2.523 1 89.69 99 GLU A N 1
ATOM 779 C CA . GLU A 1 99 ? 20.547 29.578 -3.182 1 89.69 99 GLU A CA 1
ATOM 780 C C . GLU A 1 99 ? 21.422 28.781 -2.229 1 89.69 99 GLU A C 1
ATOM 782 O O . GLU A 1 99 ? 22.062 27.797 -2.635 1 89.69 99 GLU A O 1
ATOM 787 N N . ASP A 1 100 ? 21.484 29.156 -1.048 1 88.56 100 ASP A N 1
ATOM 788 C CA . ASP A 1 100 ? 22.297 28.469 -0.048 1 88.56 100 ASP A CA 1
ATOM 789 C C . ASP A 1 100 ? 21.766 27.062 0.221 1 88.56 100 ASP A C 1
ATOM 791 O O . ASP A 1 100 ? 22.531 26.125 0.376 1 88.56 100 ASP A O 1
ATOM 795 N N . GLN A 1 101 ? 20.484 26.969 0.264 1 87.06 101 GLN A N 1
ATOM 796 C CA . GLN A 1 101 ? 19.844 25.672 0.478 1 87.06 101 GLN A CA 1
ATOM 797 C C . GLN A 1 101 ? 20.109 24.719 -0.694 1 87.06 101 GLN A C 1
ATOM 799 O O . GLN A 1 101 ? 20.344 23.531 -0.498 1 87.06 101 GLN A O 1
ATOM 804 N N . MET A 1 102 ? 20.172 25.312 -1.825 1 88.69 102 MET A N 1
ATOM 805 C CA . MET A 1 102 ? 20.438 24.531 -3.027 1 88.69 102 MET A CA 1
ATOM 806 C C . MET A 1 102 ? 21.891 24.062 -3.068 1 88.69 102 MET A C 1
ATOM 808 O O . MET A 1 102 ? 22.172 22.922 -3.449 1 88.69 102 MET A O 1
ATOM 812 N N . LYS A 1 103 ? 22.75 24.906 -2.703 1 84.19 103 LYS A N 1
ATOM 813 C CA . LYS A 1 103 ? 24.188 24.609 -2.73 1 84.19 103 LYS A CA 1
ATOM 814 C C . LYS A 1 103 ? 24.531 23.469 -1.769 1 84.19 103 LYS A C 1
ATOM 816 O O . LYS A 1 103 ? 25.375 22.625 -2.076 1 84.19 103 LYS A O 1
ATOM 821 N N . TYR A 1 104 ? 23.953 23.453 -0.663 1 81.06 104 TYR A N 1
ATOM 822 C CA . TYR A 1 104 ? 24.219 22.406 0.322 1 81.06 104 TYR A CA 1
ATOM 823 C C . TYR A 1 104 ? 23.938 21.031 -0.26 1 81.06 104 TYR A C 1
ATOM 825 O O . TYR A 1 104 ? 24.75 20.109 -0.115 1 81.06 104 TYR A O 1
ATOM 833 N N . SER A 1 105 ? 22.859 20.891 -0.922 1 78.75 105 SER A N 1
ATOM 834 C CA . SER A 1 105 ? 22.438 19.594 -1.454 1 78.75 105 SER A CA 1
ATOM 835 C C . SER A 1 105 ? 23.297 19.188 -2.646 1 78.75 105 SER A C 1
ATOM 837 O O . SER A 1 105 ? 23.516 17.984 -2.881 1 78.75 105 SER A O 1
ATOM 839 N N . THR A 1 106 ? 23.781 20.188 -3.305 1 81.31 106 THR A N 1
ATOM 840 C CA . THR A 1 106 ? 24.641 19.891 -4.453 1 81.31 106 THR A CA 1
ATOM 841 C C . THR A 1 106 ? 25.953 19.266 -4 1 81.31 106 THR A C 1
ATOM 843 O O . THR A 1 106 ? 26.609 18.562 -4.77 1 81.31 106 THR A O 1
ATOM 846 N N . GLN A 1 107 ? 26.25 19.484 -2.781 1 82.88 107 GLN A N 1
ATOM 847 C CA . GLN A 1 107 ? 27.484 18.922 -2.23 1 82.88 107 GLN A CA 1
ATOM 848 C C . GLN A 1 107 ? 27.312 17.438 -1.889 1 82.88 107 GLN A C 1
ATOM 850 O O . GLN A 1 107 ? 28.281 16.703 -1.753 1 82.88 107 GLN A O 1
ATOM 855 N N . LYS A 1 108 ? 26.109 17.047 -1.787 1 86.94 108 LYS A N 1
ATOM 856 C CA . LYS A 1 108 ? 25.797 15.648 -1.491 1 86.94 108 LYS A CA 1
ATOM 857 C C . LYS A 1 108 ? 24.797 15.086 -2.498 1 86.94 108 LYS A C 1
ATOM 859 O O . LYS A 1 108 ? 23.641 14.789 -2.146 1 86.94 108 LYS A O 1
ATOM 864 N N . PRO A 1 109 ? 25.281 14.852 -3.602 1 88.44 109 PRO A N 1
ATOM 865 C CA . PRO A 1 109 ? 24.359 14.359 -4.641 1 88.44 109 PRO A CA 1
ATOM 866 C C . PRO A 1 109 ? 23.844 12.953 -4.344 1 88.44 109 PRO A C 1
ATOM 868 O O . PRO A 1 109 ? 24.281 12.312 -3.385 1 88.44 109 PRO A O 1
ATOM 871 N N . LEU A 1 110 ? 22.844 12.586 -5.094 1 92.06 110 LEU A N 1
ATOM 872 C CA . LEU A 1 110 ? 22.344 11.219 -5.02 1 92.06 110 LEU A CA 1
ATOM 873 C C . LEU A 1 110 ? 23.469 10.211 -5.191 1 92.06 110 LEU A C 1
ATOM 875 O O . LEU A 1 110 ? 24.297 10.344 -6.09 1 92.06 110 LEU A O 1
ATOM 879 N N . SER A 1 111 ? 23.562 9.289 -4.297 1 93.62 111 SER A N 1
ATOM 880 C CA . SER A 1 111 ? 24.609 8.266 -4.375 1 93.62 111 SER A CA 1
ATOM 881 C C . SER A 1 111 ? 24.453 7.426 -5.641 1 93.62 111 SER A C 1
ATOM 883 O O . SER A 1 111 ? 23.375 7.336 -6.211 1 93.62 111 SER A O 1
ATOM 885 N N . SER A 1 112 ? 25.516 6.781 -6.004 1 93.94 112 SER A N 1
ATOM 886 C CA . SER A 1 112 ? 25.531 5.988 -7.227 1 93.94 112 SER A CA 1
ATOM 887 C C . SER A 1 112 ? 24.609 4.785 -7.117 1 93.94 112 SER A C 1
ATOM 889 O O . SER A 1 112 ? 23.922 4.43 -8.078 1 93.94 112 SER A O 1
ATOM 891 N N . TRP A 1 113 ? 24.578 4.215 -5.984 1 94.19 113 TRP A N 1
ATOM 892 C CA . TRP A 1 113 ? 23.734 3.035 -5.84 1 94.19 113 TRP A CA 1
ATOM 893 C C . TRP A 1 113 ? 22.266 3.398 -5.969 1 94.19 113 TRP A C 1
ATOM 895 O O . TRP A 1 113 ? 21.5 2.678 -6.605 1 94.19 113 TRP A O 1
ATOM 905 N N . ALA A 1 114 ? 21.938 4.492 -5.301 1 95.12 114 ALA A N 1
ATOM 906 C CA . ALA A 1 114 ? 20.547 4.93 -5.344 1 95.12 114 ALA A CA 1
ATOM 907 C C . ALA A 1 114 ? 20.141 5.352 -6.758 1 95.12 114 ALA A C 1
ATOM 909 O O . ALA A 1 114 ? 19.062 5 -7.23 1 95.12 114 ALA A O 1
ATOM 910 N N . ALA A 1 115 ? 21.031 6.055 -7.383 1 94.25 115 ALA A N 1
ATOM 911 C CA . ALA A 1 115 ? 20.766 6.484 -8.75 1 94.25 115 ALA A CA 1
ATOM 912 C C . ALA A 1 115 ? 20.562 5.285 -9.672 1 94.25 115 ALA A C 1
ATOM 914 O O . ALA A 1 115 ? 19.625 5.273 -10.484 1 94.25 115 ALA A O 1
ATOM 915 N N . LEU A 1 116 ? 21.344 4.344 -9.508 1 94.75 116 LEU A N 1
ATOM 916 C CA . LEU A 1 116 ? 21.266 3.148 -10.336 1 94.75 116 LEU A CA 1
ATOM 917 C C . LEU A 1 116 ? 20 2.369 -10.047 1 94.75 116 LEU A C 1
ATOM 919 O O . LEU A 1 116 ? 19.312 1.926 -10.969 1 94.75 116 LEU A O 1
ATOM 923 N N . ALA A 1 117 ? 19.719 2.172 -8.812 1 94.19 117 ALA A N 1
ATOM 924 C CA . ALA A 1 117 ? 18.516 1.436 -8.422 1 94.19 117 ALA A CA 1
ATOM 925 C C . ALA A 1 117 ? 17.266 2.109 -8.969 1 94.19 117 ALA A C 1
ATOM 927 O O . ALA A 1 117 ? 16.391 1.445 -9.531 1 94.19 117 ALA A O 1
ATOM 928 N N . ILE A 1 118 ? 17.188 3.381 -8.781 1 92.94 118 ILE A N 1
ATOM 929 C CA . ILE A 1 118 ? 16.031 4.133 -9.266 1 92.94 118 ILE A CA 1
ATOM 930 C C . ILE A 1 118 ? 15.93 4.012 -10.789 1 92.94 118 ILE A C 1
ATOM 932 O O . ILE A 1 118 ? 14.844 3.805 -11.328 1 92.94 118 ILE A O 1
ATOM 936 N N . ASP A 1 119 ? 17.016 4.09 -11.453 1 92 119 ASP A N 1
ATOM 937 C CA . ASP A 1 119 ? 17.047 3.984 -12.906 1 92 119 ASP A CA 1
ATOM 938 C C . ASP A 1 119 ? 16.578 2.607 -13.367 1 92 119 ASP A C 1
ATOM 940 O O . ASP A 1 119 ? 15.773 2.498 -14.289 1 92 119 ASP A O 1
ATOM 944 N N . LYS A 1 120 ? 17.047 1.578 -12.727 1 90.31 120 LYS A N 1
ATOM 945 C CA . LYS A 1 120 ? 16.688 0.207 -13.07 1 90.31 120 LYS A CA 1
ATOM 946 C C . LYS A 1 120 ? 15.188 -0.028 -12.867 1 90.31 120 LYS A C 1
ATOM 948 O O . LYS A 1 120 ? 14.539 -0.668 -13.695 1 90.31 120 LYS A O 1
ATOM 953 N N . LEU A 1 121 ? 14.695 0.5 -11.812 1 89.81 121 LEU A N 1
ATOM 954 C CA . LEU A 1 121 ? 13.289 0.278 -11.484 1 89.81 121 LEU A CA 1
ATOM 955 C C . LEU A 1 121 ? 12.383 1.131 -12.375 1 89.81 121 LEU A C 1
ATOM 957 O O . LEU A 1 121 ? 11.359 0.651 -12.867 1 89.81 121 LEU A O 1
ATOM 961 N N . LYS A 1 122 ? 12.734 2.311 -12.547 1 85.69 122 LYS A N 1
ATOM 962 C CA . LYS A 1 122 ? 11.922 3.24 -13.32 1 85.69 122 LYS A CA 1
ATOM 963 C C . LYS A 1 122 ? 11.859 2.816 -14.789 1 85.69 122 LYS A C 1
ATOM 965 O O . LYS A 1 122 ? 10.828 3.002 -15.445 1 85.69 122 LYS A O 1
ATOM 970 N N . HIS A 1 123 ? 12.859 2.209 -15.305 1 84.5 123 HIS A N 1
ATOM 971 C CA . HIS A 1 123 ? 12.922 1.916 -16.734 1 84.5 123 HIS A CA 1
ATOM 972 C C . HIS A 1 123 ? 12.734 0.426 -17 1 84.5 123 HIS A C 1
ATOM 974 O O . HIS A 1 123 ? 12.945 -0.04 -18.125 1 84.5 123 HIS A O 1
ATOM 980 N N . SER A 1 124 ? 12.383 -0.248 -15.961 1 82.44 124 SER A N 1
ATOM 981 C CA . SER A 1 124 ? 12.008 -1.64 -16.203 1 82.44 124 SER A CA 1
ATOM 982 C C . SER A 1 124 ? 10.711 -1.739 -16.984 1 82.44 124 SER A C 1
ATOM 984 O O . SER A 1 124 ? 9.648 -1.322 -16.516 1 82.44 124 SER A O 1
ATOM 986 N N . PRO A 1 125 ? 10.734 -2.24 -18.156 1 77.56 125 PRO A N 1
ATOM 987 C CA . PRO A 1 125 ? 9.508 -2.328 -18.953 1 77.56 125 PRO A CA 1
ATOM 988 C C . PRO A 1 125 ? 8.453 -3.223 -18.297 1 77.56 125 PRO A C 1
ATOM 990 O O . PRO A 1 125 ? 7.254 -3.035 -18.531 1 77.56 125 PRO A O 1
ATOM 993 N N . ARG A 1 126 ? 8.875 -4.086 -17.5 1 81 126 ARG A N 1
ATOM 994 C CA . ARG A 1 126 ? 7.973 -5.051 -16.875 1 81 126 ARG A CA 1
ATOM 995 C C . ARG A 1 126 ? 7.266 -4.449 -15.672 1 81 126 ARG A C 1
ATOM 997 O O . ARG A 1 126 ? 6.098 -4.742 -15.414 1 81 126 ARG A O 1
ATOM 1004 N N . LEU A 1 127 ? 7.973 -3.619 -14.984 1 79.44 127 LEU A N 1
ATOM 1005 C CA . LEU A 1 127 ? 7.41 -3.014 -13.781 1 79.44 127 LEU A CA 1
ATOM 1006 C C . LEU A 1 127 ? 6.633 -1.745 -14.125 1 79.44 127 LEU A C 1
ATOM 1008 O O . LEU A 1 127 ? 5.766 -1.318 -13.359 1 79.44 127 LEU A O 1
ATOM 1012 N N . SER A 1 128 ? 6.93 -1.218 -15.258 1 70.81 128 SER A N 1
ATOM 1013 C CA . SER A 1 128 ? 6.402 0.108 -15.562 1 70.81 128 SER A CA 1
ATOM 1014 C C . SER A 1 128 ? 5.098 0.019 -16.344 1 70.81 128 SER A C 1
ATOM 1016 O O . SER A 1 128 ? 4.379 1.011 -16.469 1 70.81 128 SER A O 1
ATOM 1018 N N . LYS A 1 129 ? 4.812 -1.133 -16.797 1 69.44 129 LYS A N 1
ATOM 1019 C CA . LYS A 1 129 ? 3.654 -1.265 -17.672 1 69.44 129 LYS A CA 1
ATOM 1020 C C . LYS A 1 129 ? 2.373 -0.843 -16.953 1 69.44 129 LYS A C 1
ATOM 1022 O O . LYS A 1 129 ? 1.527 -0.16 -17.547 1 69.44 129 LYS A O 1
ATOM 1027 N N . PHE A 1 130 ? 2.295 -1.322 -15.742 1 64.06 130 PHE A N 1
ATOM 1028 C CA . PHE A 1 130 ? 1.083 -1.037 -14.984 1 64.06 130 PHE A CA 1
ATOM 1029 C C . PHE A 1 130 ? 1.41 -0.26 -13.719 1 64.06 130 PHE A C 1
ATOM 1031 O O . PHE A 1 130 ? 1.089 -0.703 -12.609 1 64.06 130 PHE A O 1
ATOM 1038 N N . GLN A 1 131 ? 2.062 0.846 -13.953 1 63.66 131 GLN A N 1
ATOM 1039 C CA . GLN A 1 131 ? 2.51 1.624 -12.805 1 63.66 131 GLN A CA 1
ATOM 1040 C C . GLN A 1 131 ? 1.323 2.143 -12 1 63.66 131 GLN A C 1
ATOM 1042 O O . GLN A 1 131 ? 0.315 2.566 -12.57 1 63.66 131 GLN A O 1
ATOM 1047 N N . ARG A 1 132 ? 1.433 1.789 -10.734 1 66.31 132 ARG A N 1
ATOM 1048 C CA . ARG A 1 132 ? 0.461 2.293 -9.773 1 66.31 132 ARG A CA 1
ATOM 1049 C C . ARG A 1 132 ? 1.157 2.896 -8.555 1 66.31 132 ARG A C 1
ATOM 1051 O O . ARG A 1 132 ? 2.355 3.182 -8.602 1 66.31 132 ARG A O 1
ATOM 1058 N N . GLU A 1 133 ? 0.456 3.254 -7.617 1 67.75 133 GLU A N 1
ATOM 1059 C CA . GLU A 1 133 ? 0.882 3.918 -6.391 1 67.75 133 GLU A CA 1
ATOM 1060 C C . GLU A 1 133 ? 1.999 3.141 -5.699 1 67.75 133 GLU A C 1
ATOM 1062 O O . GLU A 1 133 ? 2.994 3.727 -5.266 1 67.75 133 GLU A O 1
ATOM 1067 N N . PRO A 1 134 ? 2.014 1.849 -5.77 1 67.38 134 PRO A N 1
ATOM 1068 C CA . PRO A 1 134 ? 3.07 1.107 -5.078 1 67.38 134 PRO A CA 1
ATOM 1069 C C . PRO A 1 134 ? 4.434 1.26 -5.746 1 67.38 134 PRO A C 1
ATOM 1071 O O . PRO A 1 134 ? 5.465 1.254 -5.066 1 67.38 134 PRO A O 1
ATOM 1074 N N . SER A 1 135 ? 4.379 1.463 -7.027 1 74.62 135 SER A N 1
ATOM 1075 C CA . SER A 1 135 ? 5.652 1.666 -7.715 1 74.62 135 SER A CA 1
ATOM 1076 C C . SER A 1 135 ? 6.328 2.953 -7.254 1 74.62 135 SER A C 1
ATOM 1078 O O . SER A 1 135 ? 7.555 3.002 -7.121 1 74.62 135 SER A O 1
ATOM 1080 N N . ALA A 1 136 ? 5.57 3.916 -7.023 1 82.25 136 ALA A N 1
ATOM 1081 C CA . ALA A 1 136 ? 6.105 5.184 -6.535 1 82.25 136 ALA A CA 1
ATOM 1082 C C . ALA A 1 136 ? 6.676 5.035 -5.129 1 82.25 136 ALA A C 1
ATOM 1084 O O . ALA A 1 136 ? 7.684 5.656 -4.793 1 82.25 136 ALA A O 1
ATOM 1085 N N . ARG A 1 137 ? 6.113 4.164 -4.426 1 84.31 137 ARG A N 1
ATOM 1086 C CA . ARG A 1 137 ? 6.559 3.936 -3.055 1 84.31 137 ARG A CA 1
ATOM 1087 C C . ARG A 1 137 ? 7.953 3.324 -3.025 1 84.31 137 ARG A C 1
ATOM 1089 O O . ARG A 1 137 ? 8.789 3.699 -2.197 1 84.31 137 ARG A O 1
ATOM 1096 N N . THR A 1 138 ? 8.172 2.461 -3.869 1 87.56 138 THR A N 1
ATOM 1097 C CA . THR A 1 138 ? 9.477 1.809 -3.943 1 87.56 138 THR A CA 1
ATOM 1098 C C . THR A 1 138 ? 10.57 2.826 -4.238 1 87.56 138 THR A C 1
ATOM 1100 O O . THR A 1 138 ? 11.609 2.842 -3.566 1 87.56 138 THR A O 1
ATOM 1103 N N . LEU A 1 139 ? 10.312 3.609 -5.148 1 88.69 139 LEU A N 1
ATOM 1104 C CA . LEU A 1 139 ? 11.312 4.594 -5.547 1 88.69 139 LEU A CA 1
ATOM 1105 C C . LEU A 1 139 ? 11.578 5.586 -4.422 1 88.69 139 LEU A C 1
ATOM 1107 O O . LEU A 1 139 ? 12.719 5.973 -4.18 1 88.69 139 LEU A O 1
ATOM 1111 N N . PHE A 1 140 ? 10.602 5.871 -3.77 1 90.5 140 PHE A N 1
ATOM 1112 C CA . PHE A 1 140 ? 10.758 6.844 -2.693 1 90.5 140 PHE A CA 1
ATOM 1113 C C . PHE A 1 140 ? 11.508 6.234 -1.518 1 90.5 140 PHE A C 1
ATOM 1115 O O . PHE A 1 140 ? 12.305 6.91 -0.865 1 90.5 140 PHE A O 1
ATOM 1122 N N . ASP A 1 141 ? 11.266 5.023 -1.249 1 89.88 141 ASP A N 1
ATOM 1123 C CA . ASP A 1 141 ? 12.023 4.34 -0.204 1 89.88 141 ASP A CA 1
ATOM 1124 C C . ASP A 1 141 ? 13.523 4.375 -0.499 1 89.88 141 ASP A C 1
ATOM 1126 O O . ASP A 1 141 ? 14.336 4.555 0.41 1 89.88 141 ASP A O 1
ATOM 1130 N N . ILE A 1 142 ? 13.852 4.164 -1.685 1 92.81 142 ILE A N 1
ATOM 1131 C CA . ILE A 1 142 ? 15.25 4.195 -2.1 1 92.81 142 ILE A CA 1
ATOM 1132 C C . ILE A 1 142 ? 15.82 5.598 -1.895 1 92.81 142 ILE A C 1
ATOM 1134 O O . ILE A 1 142 ? 16.906 5.754 -1.351 1 92.81 142 ILE A O 1
ATOM 1138 N N . LEU A 1 143 ? 15.062 6.535 -2.311 1 92.69 143 LEU A N 1
ATOM 1139 C CA . LEU A 1 143 ? 15.469 7.93 -2.158 1 92.69 143 LEU A CA 1
ATOM 1140 C C . LEU A 1 143 ? 15.672 8.281 -0.687 1 92.69 143 LEU A C 1
ATOM 1142 O O . LEU A 1 143 ? 16.688 8.867 -0.316 1 92.69 143 LEU A O 1
ATOM 1146 N N . LEU A 1 144 ? 14.766 7.91 0.128 1 91.38 144 LEU A N 1
ATOM 1147 C CA . LEU A 1 144 ? 14.836 8.211 1.555 1 91.38 144 LEU A CA 1
ATOM 1148 C C . LEU A 1 144 ? 16.047 7.535 2.197 1 91.38 144 LEU A C 1
ATOM 1150 O O . LEU A 1 144 ? 16.75 8.148 2.998 1 91.38 144 LEU A O 1
ATOM 1154 N N . ALA A 1 145 ? 16.219 6.297 1.868 1 90.31 145 ALA A N 1
ATOM 1155 C CA . ALA A 1 145 ? 17.359 5.566 2.42 1 90.31 145 ALA A CA 1
ATOM 1156 C C . ALA A 1 145 ? 18.672 6.258 2.072 1 90.31 145 ALA A C 1
ATOM 1158 O O . ALA A 1 145 ? 19.578 6.367 2.914 1 90.31 145 ALA A O 1
ATOM 1159 N N . ASP A 1 146 ? 18.75 6.68 0.878 1 93.31 146 ASP A N 1
ATOM 1160 C CA . ASP A 1 146 ? 19.953 7.363 0.417 1 93.31 146 ASP A CA 1
ATOM 1161 C C . ASP A 1 146 ? 20.172 8.664 1.184 1 93.31 146 ASP A C 1
ATOM 1163 O O . ASP A 1 146 ? 21.281 8.953 1.627 1 93.31 146 ASP A O 1
ATOM 1167 N N . ARG A 1 147 ? 19.109 9.422 1.355 1 91.81 147 ARG A N 1
ATOM 1168 C CA . ARG A 1 147 ? 19.25 10.719 2.01 1 91.81 147 ARG A CA 1
ATOM 1169 C C . ARG A 1 147 ? 19.562 10.555 3.492 1 91.81 147 ARG A C 1
ATOM 1171 O O . ARG A 1 147 ? 20.359 11.305 4.047 1 91.81 147 ARG A O 1
ATOM 1178 N N . PHE A 1 148 ? 19 9.594 4.082 1 88.31 148 PHE A N 1
ATOM 1179 C CA . PHE A 1 148 ? 19.297 9.312 5.48 1 88.31 148 PHE A CA 1
ATOM 1180 C C . PHE A 1 148 ? 20.781 8.984 5.668 1 88.31 148 PHE A C 1
ATOM 1182 O O . PHE A 1 148 ? 21.375 9.359 6.672 1 88.31 148 PHE A O 1
ATOM 1189 N N . ASP A 1 149 ? 21.234 8.266 4.781 1 87.31 149 ASP A N 1
ATOM 1190 C CA . ASP A 1 149 ? 22.641 7.871 4.859 1 87.31 149 ASP A CA 1
ATOM 1191 C C . ASP A 1 149 ? 23.562 9.078 4.664 1 87.31 149 ASP A C 1
ATOM 1193 O O . ASP A 1 149 ? 24.656 9.125 5.23 1 87.31 149 ASP A O 1
ATOM 1197 N N . GLN A 1 150 ? 23.109 9.93 3.865 1 87.75 150 GLN A N 1
ATOM 1198 C CA . GLN A 1 150 ? 23.953 11.055 3.498 1 87.75 150 GLN A CA 1
ATOM 1199 C C . GLN A 1 150 ? 23.859 12.172 4.539 1 87.75 150 GLN A C 1
ATOM 1201 O O . GLN A 1 150 ? 24.812 12.93 4.727 1 87.75 150 GLN A O 1
ATOM 1206 N N . LEU A 1 151 ? 22.641 12.219 5.137 1 83.75 151 LEU A N 1
ATOM 1207 C CA . LEU A 1 151 ? 22.422 13.312 6.086 1 83.75 151 LEU A CA 1
ATOM 1208 C C . LEU A 1 151 ? 22.797 12.883 7.5 1 83.75 151 LEU A C 1
ATOM 1210 O O . LEU A 1 151 ? 22.531 11.742 7.898 1 83.75 151 LEU A O 1
ATOM 1214 N N . ASP A 1 152 ? 23.828 13.266 8.016 1 68.56 152 ASP A N 1
ATOM 1215 C CA . ASP A 1 152 ? 24.375 12.961 9.336 1 68.56 152 ASP A CA 1
ATOM 1216 C C . ASP A 1 152 ? 23.422 13.406 10.438 1 68.56 152 ASP A C 1
ATOM 1218 O O . ASP A 1 152 ? 23.203 14.602 10.633 1 68.56 152 ASP A O 1
ATOM 1222 N N . ASP A 1 153 ? 22.734 12.406 10.992 1 70.12 153 ASP A N 1
ATOM 1223 C CA . ASP A 1 153 ? 21.906 12.797 12.133 1 70.12 153 ASP A CA 1
ATOM 1224 C C . ASP A 1 153 ? 22.5 12.266 13.438 1 70.12 153 ASP A C 1
ATOM 1226 O O . ASP A 1 153 ? 21.781 12.055 14.406 1 70.12 153 ASP A O 1
ATOM 1230 N N . THR A 1 154 ? 23.703 12.016 13.391 1 66.75 154 THR A N 1
ATOM 1231 C CA . THR A 1 154 ? 24.375 11.414 14.547 1 66.75 154 THR A CA 1
ATOM 1232 C C . THR A 1 154 ? 24.266 12.328 15.766 1 66.75 154 THR A C 1
ATOM 1234 O O . THR A 1 154 ? 24.266 11.859 16.906 1 66.75 154 THR A O 1
ATOM 1237 N N . GLU A 1 155 ? 24.156 13.516 15.445 1 62.91 155 GLU A N 1
ATOM 1238 C CA . GLU A 1 155 ? 24.125 14.453 16.562 1 62.91 155 GLU A CA 1
ATOM 1239 C C . GLU A 1 155 ? 22.703 14.641 17.109 1 62.91 155 GLU A C 1
ATOM 1241 O O . GLU A 1 155 ? 22.516 15.258 18.156 1 62.91 155 GLU A O 1
ATOM 1246 N N . ALA A 1 156 ? 21.828 14.023 16.406 1 65.5 156 ALA A N 1
ATOM 1247 C CA . ALA A 1 156 ? 20.453 14.164 16.859 1 65.5 156 ALA A CA 1
ATOM 1248 C C . ALA A 1 156 ? 20.172 13.266 18.062 1 65.5 156 ALA A C 1
ATOM 1250 O O . ALA A 1 156 ? 20.719 12.164 18.156 1 65.5 156 ALA A O 1
ATOM 1251 N N . ASN A 1 157 ? 19.562 13.805 19.047 1 64.62 157 ASN A N 1
ATOM 1252 C CA . ASN A 1 157 ? 19.188 13.023 20.219 1 64.62 157 ASN A CA 1
ATOM 1253 C C . ASN A 1 157 ? 18.328 11.828 19.844 1 64.62 157 ASN A C 1
ATOM 1255 O O . ASN A 1 157 ? 18.484 10.734 20.391 1 64.62 157 ASN A O 1
ATOM 1259 N N . CYS A 1 158 ? 17.422 12.188 18.969 1 72.06 158 CYS A N 1
ATOM 1260 C CA . CYS A 1 158 ? 16.578 11.117 18.453 1 72.06 158 CYS A CA 1
ATOM 1261 C C . CYS A 1 158 ? 16.656 11.039 16.922 1 72.06 158 CYS A C 1
ATOM 1263 O O . CYS A 1 158 ? 16.469 12.047 16.25 1 72.06 158 CYS A O 1
ATOM 1265 N N . ARG A 1 159 ? 16.969 9.938 16.562 1 80.62 159 ARG A N 1
ATOM 1266 C CA . ARG A 1 159 ? 17.172 9.758 15.125 1 80.62 159 ARG A CA 1
ATOM 1267 C C . ARG A 1 159 ? 15.828 9.688 14.391 1 80.62 159 ARG A C 1
ATOM 1269 O O . ARG A 1 159 ? 14.852 9.164 14.93 1 80.62 159 ARG A O 1
ATOM 1276 N N . LEU A 1 160 ? 15.844 10.227 13.227 1 86.81 160 LEU A N 1
ATOM 1277 C CA . LEU A 1 160 ? 14.641 10.188 12.398 1 86.81 160 LEU A CA 1
ATOM 1278 C C . LEU A 1 160 ? 14.289 8.75 12.023 1 86.81 160 LEU A C 1
ATOM 1280 O O . LEU A 1 160 ? 15.18 7.926 11.812 1 86.81 160 LEU A O 1
ATOM 1284 N N . SER A 1 161 ? 13.109 8.461 12.023 1 87.56 161 SER A N 1
ATOM 1285 C CA . SER A 1 161 ? 12.609 7.164 11.586 1 87.56 161 SER A CA 1
ATOM 1286 C C . SER A 1 161 ? 11.359 7.309 10.734 1 87.56 161 SER A C 1
ATOM 1288 O O . SER A 1 161 ? 10.734 8.375 10.711 1 87.56 161 SER A O 1
ATOM 1290 N N . VAL A 1 162 ? 11.109 6.25 10.039 1 88.88 162 VAL A N 1
ATOM 1291 C CA . VAL A 1 162 ? 9.977 6.254 9.117 1 88.88 162 VAL A CA 1
ATOM 1292 C C . VAL A 1 162 ? 8.875 5.34 9.648 1 88.88 162 VAL A C 1
ATOM 1294 O O . VAL A 1 162 ? 9.141 4.207 10.055 1 88.88 162 VAL A O 1
ATOM 1297 N N . GLY A 1 163 ? 7.715 5.938 9.805 1 87.56 163 GLY A N 1
ATOM 1298 C CA . GLY A 1 163 ? 6.516 5.148 10.039 1 87.56 163 GLY A CA 1
ATOM 1299 C C . GLY A 1 163 ? 5.688 4.934 8.789 1 87.56 163 GLY A C 1
ATOM 1300 O O . GLY A 1 163 ? 5.461 5.867 8.016 1 87.56 163 GLY A O 1
ATOM 1301 N N . TYR A 1 164 ? 5.285 3.604 8.586 1 85.19 164 TYR A N 1
ATOM 1302 C CA . TYR A 1 164 ? 4.477 3.273 7.414 1 85.19 164 TYR A CA 1
ATOM 1303 C C . TYR A 1 164 ? 3.002 3.16 7.785 1 85.19 164 TYR A C 1
ATOM 1305 O O . TYR A 1 164 ? 2.658 2.609 8.836 1 85.19 164 TYR A O 1
ATOM 1313 N N . GLU A 1 165 ? 2.184 3.762 6.84 1 83.44 165 GLU A N 1
ATOM 1314 C CA . GLU A 1 165 ? 0.734 3.631 6.953 1 83.44 165 GLU A CA 1
ATOM 1315 C C . GLU A 1 165 ? 0.254 4.004 8.352 1 83.44 165 GLU A C 1
ATOM 1317 O O . GLU A 1 165 ? -0.468 3.236 8.992 1 83.44 165 GLU A O 1
ATOM 1322 N N . VAL A 1 166 ? 0.663 5.121 8.789 1 84.56 166 VAL A N 1
ATOM 1323 C CA . VAL A 1 166 ? 0.312 5.605 10.125 1 84.56 166 VAL A CA 1
ATOM 1324 C C . VAL A 1 166 ? -1.102 6.18 10.109 1 84.56 166 VAL A C 1
ATOM 1326 O O . VAL A 1 166 ? -1.414 7.055 9.297 1 84.56 166 VAL A O 1
ATOM 1329 N N . PRO A 1 167 ? -1.946 5.637 10.961 1 83.5 167 PRO A N 1
ATOM 1330 C CA . PRO A 1 167 ? -3.287 6.223 11.047 1 83.5 167 PRO A CA 1
ATOM 1331 C C . PRO A 1 167 ? -3.279 7.637 11.625 1 83.5 167 PRO A C 1
ATOM 1333 O O . PRO A 1 167 ? -2.537 7.918 12.57 1 83.5 167 PRO A O 1
ATOM 1336 N N . VAL A 1 168 ? -4.027 8.492 11.008 1 86.81 168 VAL A N 1
ATOM 1337 C CA . VAL A 1 168 ? -4.117 9.883 11.422 1 86.81 168 VAL A CA 1
ATOM 1338 C C . VAL A 1 168 ? -5.582 10.289 11.547 1 86.81 168 VAL A C 1
ATOM 1340 O O . VAL A 1 168 ? -6.422 9.883 10.742 1 86.81 168 VAL A O 1
ATOM 1343 N N . MET A 1 169 ? -5.848 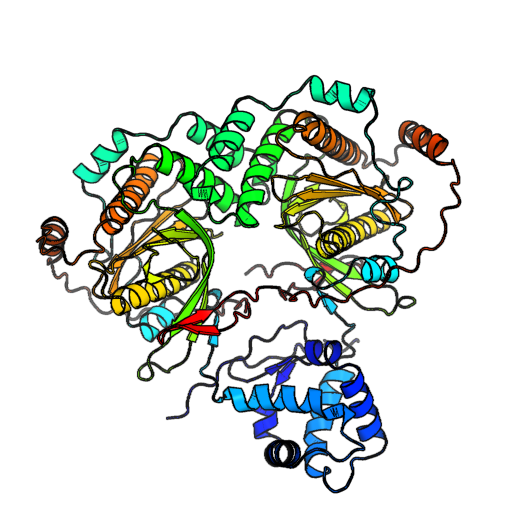11.023 12.609 1 85.38 169 MET A N 1
ATOM 1344 C CA . MET A 1 169 ? -7.191 11.555 12.828 1 85.38 169 MET A CA 1
ATOM 1345 C C . MET A 1 169 ? -7.137 13.023 13.227 1 85.38 169 MET A C 1
ATOM 1347 O O . MET A 1 169 ? -6.273 13.43 14.008 1 85.38 169 MET A O 1
ATOM 1351 N N . VAL A 1 170 ? -8.023 13.797 12.594 1 88.94 170 VAL A N 1
ATOM 1352 C CA . VAL A 1 170 ? -8.117 15.219 12.906 1 88.94 170 VAL A CA 1
ATOM 1353 C C . VAL A 1 170 ? -9.531 15.547 13.398 1 88.94 170 VAL A C 1
ATOM 1355 O O . VAL A 1 170 ? -10.516 15.047 12.859 1 88.94 170 VAL A O 1
ATOM 1358 N N . ASN A 1 171 ? -9.57 16.344 14.414 1 84.94 171 ASN A N 1
ATOM 1359 C CA . ASN A 1 171 ? -10.844 16.875 14.898 1 84.94 171 ASN A CA 1
ATOM 1360 C C . ASN A 1 171 ? -11.203 18.188 14.211 1 84.94 171 ASN A C 1
ATOM 1362 O O . ASN A 1 171 ? -10.344 19.062 14.031 1 84.94 171 ASN A O 1
ATOM 1366 N N . ILE A 1 172 ? -12.359 18.25 13.805 1 87.5 172 ILE A N 1
ATOM 1367 C CA . ILE A 1 172 ? -12.883 19.5 13.266 1 87.5 172 ILE A CA 1
ATOM 1368 C C . ILE A 1 172 ? -13.555 20.312 14.375 1 87.5 172 ILE A C 1
ATOM 1370 O O . ILE A 1 172 ? -14.352 19.766 15.148 1 87.5 172 ILE A O 1
ATOM 1374 N N . SER A 1 173 ? -13.219 21.5 14.406 1 85.94 173 SER A N 1
ATOM 1375 C CA . SER A 1 173 ? -13.805 22.359 15.43 1 85.94 173 SER A CA 1
ATOM 1376 C C . SER A 1 173 ? -15.32 22.469 15.258 1 85.94 173 SER A C 1
ATOM 1378 O O . SER A 1 173 ? -15.828 22.391 14.133 1 85.94 173 SER A O 1
ATOM 1380 N N . LYS A 1 174 ? -15.969 22.719 16.359 1 82.38 174 LYS A N 1
ATOM 1381 C CA . LYS A 1 174 ? -17.422 22.812 16.344 1 82.38 174 LYS A CA 1
ATOM 1382 C C . LYS A 1 174 ? -17.891 23.984 15.492 1 82.38 174 LYS A C 1
ATOM 1384 O O . LYS A 1 174 ? -18.922 23.891 14.812 1 82.38 174 LYS A O 1
ATOM 1389 N N . ASP A 1 175 ? -17.203 25.062 15.539 1 84.94 175 ASP A N 1
ATOM 1390 C CA . ASP A 1 175 ? -17.562 26.266 14.797 1 84.94 175 ASP A CA 1
ATOM 1391 C C . ASP A 1 175 ? -17.422 26.047 13.289 1 84.94 175 ASP A C 1
ATOM 1393 O O . ASP A 1 175 ? -17.969 26.812 12.492 1 84.94 175 ASP A O 1
ATOM 1397 N N . ARG A 1 176 ? -16.797 24.969 12.953 1 85.5 176 ARG A N 1
ATOM 1398 C CA . ARG A 1 176 ? -16.594 24.688 11.539 1 85.5 176 ARG A CA 1
ATOM 1399 C C . ARG A 1 176 ? -17.328 23.422 11.125 1 85.5 176 ARG A C 1
ATOM 1401 O O . ARG A 1 176 ? -16.953 22.75 10.172 1 85.5 176 ARG A O 1
ATOM 1408 N N . GLY A 1 177 ? -18.297 23.016 11.906 1 77.94 177 GLY A N 1
ATOM 1409 C CA . GLY A 1 177 ? -19.172 21.906 11.547 1 77.94 177 GLY A CA 1
ATOM 1410 C C . GLY A 1 177 ? -18.953 20.672 12.391 1 77.94 177 GLY A C 1
ATOM 1411 O O . GLY A 1 177 ? -19.797 19.781 12.422 1 77.94 177 GLY A O 1
ATOM 1412 N N . GLY A 1 178 ? -17.875 20.625 13.07 1 80.44 178 GLY A N 1
ATOM 1413 C CA . GLY A 1 178 ? -17.625 19.484 13.938 1 80.44 178 GLY A CA 1
ATOM 1414 C C . GLY A 1 178 ? -17.359 18.188 13.188 1 80.44 178 GLY A C 1
ATOM 1415 O O . GLY A 1 178 ? -17.469 18.156 11.953 1 80.44 178 GLY A O 1
ATOM 1416 N N . GLY A 1 179 ? -16.812 17.203 13.961 1 81.88 179 GLY A N 1
ATOM 1417 C CA . GLY A 1 179 ? -16.516 15.906 13.352 1 81.88 179 GLY A CA 1
ATOM 1418 C C . GLY A 1 179 ? -15.047 15.562 13.352 1 81.88 179 GLY A C 1
ATOM 1419 O O . GLY A 1 179 ? -14.258 16.188 14.07 1 81.88 179 GLY A O 1
ATOM 1420 N N . LYS A 1 180 ? -14.836 14.414 12.625 1 85 180 LYS A N 1
ATOM 1421 C CA . LYS A 1 180 ? -13.453 13.953 12.539 1 85 180 LYS A CA 1
ATOM 1422 C C . LYS A 1 180 ? -13.094 13.539 11.117 1 85 180 LYS A C 1
ATOM 1424 O O . LYS A 1 180 ? -13.961 13.125 10.344 1 85 180 LYS A O 1
ATOM 1429 N N . ILE A 1 181 ? -11.898 13.82 10.742 1 86.94 181 ILE A N 1
ATOM 1430 C CA . ILE A 1 181 ? -11.336 13.312 9.492 1 86.94 181 ILE A CA 1
ATOM 1431 C C . ILE A 1 181 ? -10.297 12.234 9.789 1 86.94 181 ILE A C 1
ATOM 1433 O O . ILE A 1 181 ? -9.422 12.43 10.633 1 86.94 181 ILE A O 1
ATOM 1437 N N . SER A 1 182 ? -10.516 11.086 9.148 1 85.19 182 SER A N 1
ATOM 1438 C CA . SER A 1 182 ? -9.594 9.984 9.391 1 85.19 182 SER A CA 1
ATOM 1439 C C . SER A 1 182 ? -8.906 9.547 8.102 1 85.19 182 SER A C 1
ATOM 1441 O O . SER A 1 182 ? -9.445 9.75 7.008 1 85.19 182 SER A O 1
ATOM 1443 N N . GLY A 1 183 ? -7.664 9.039 8.258 1 85.19 183 GLY A N 1
ATOM 1444 C CA . GLY A 1 183 ? -6.91 8.484 7.148 1 85.19 183 GLY A CA 1
ATOM 1445 C C . GLY A 1 183 ? -5.617 7.82 7.578 1 85.19 183 GLY A C 1
ATOM 1446 O O . GLY A 1 183 ? -5.359 7.664 8.773 1 85.19 183 GLY A O 1
ATOM 1447 N N . ARG A 1 184 ? -4.938 7.293 6.539 1 86.38 184 ARG A N 1
ATOM 1448 C CA . ARG A 1 184 ? -3.648 6.648 6.766 1 86.38 184 ARG A CA 1
ATOM 1449 C C . ARG A 1 184 ? -2.574 7.242 5.859 1 86.38 184 ARG A C 1
ATOM 1451 O O . ARG A 1 184 ? -2.717 7.238 4.637 1 86.38 184 ARG A O 1
ATOM 1458 N N . ALA A 1 185 ? -1.583 7.797 6.504 1 90.06 185 ALA A N 1
ATOM 1459 C CA . ALA A 1 185 ? -0.48 8.359 5.73 1 90.06 185 ALA A CA 1
ATOM 1460 C C . ALA A 1 185 ? 0.452 7.262 5.223 1 90.06 185 ALA A C 1
ATOM 1462 O O . ALA A 1 185 ? 0.79 6.336 5.965 1 90.06 185 ALA A O 1
ATOM 1463 N N . ASP A 1 186 ? 0.915 7.352 4.008 1 86.12 186 ASP A N 1
ATOM 1464 C CA . ASP A 1 186 ? 1.803 6.336 3.447 1 86.12 186 ASP A CA 1
ATOM 1465 C C . ASP A 1 186 ? 3.109 6.258 4.23 1 86.12 186 ASP A C 1
ATOM 1467 O O . ASP A 1 186 ? 3.539 5.168 4.621 1 86.12 186 ASP A O 1
ATOM 1471 N N . TRP A 1 187 ? 3.742 7.457 4.426 1 89.56 187 TRP A N 1
ATOM 1472 C CA . TRP A 1 187 ? 4.93 7.598 5.262 1 89.56 187 TRP A CA 1
ATOM 1473 C C . TRP A 1 187 ? 4.766 8.75 6.246 1 89.56 187 TRP A C 1
ATOM 1475 O O . TRP A 1 187 ? 4.211 9.797 5.902 1 89.56 187 TRP A O 1
ATOM 1485 N N . SER A 1 188 ? 5.211 8.5 7.352 1 91.12 188 SER A N 1
ATOM 1486 C CA . SER A 1 188 ? 5.438 9.555 8.328 1 91.12 188 SER A CA 1
ATOM 1487 C C . SER A 1 188 ? 6.855 9.508 8.883 1 91.12 188 SER A C 1
ATOM 1489 O O . SER A 1 188 ? 7.387 8.43 9.148 1 91.12 188 SER A O 1
ATOM 1491 N N . LEU A 1 189 ? 7.438 10.672 8.93 1 92.06 189 LEU A N 1
ATOM 1492 C CA . LEU A 1 189 ? 8.812 10.742 9.398 1 92.06 189 LEU A CA 1
ATOM 1493 C C . LEU A 1 189 ? 8.93 11.656 10.617 1 92.06 189 LEU A C 1
ATOM 1495 O O . LEU A 1 189 ? 8.289 12.703 10.672 1 92.06 189 LEU A O 1
ATOM 1499 N N . GLY A 1 190 ? 9.75 11.227 11.508 1 89.5 190 GLY A N 1
ATOM 1500 C CA . GLY A 1 190 ? 10.047 12.016 12.695 1 89.5 190 GLY A CA 1
ATOM 1501 C C . GLY A 1 190 ? 10.938 11.289 13.688 1 89.5 190 GLY A C 1
ATOM 1502 O O . GLY A 1 190 ? 11.695 10.398 13.305 1 89.5 190 GLY A O 1
ATOM 1503 N N . TYR A 1 191 ? 11 11.789 14.805 1 86.75 191 TYR A N 1
ATOM 1504 C CA . TYR A 1 191 ? 11.789 11.18 15.867 1 86.75 191 TYR A CA 1
ATOM 1505 C C . TYR A 1 191 ? 10.914 10.297 16.75 1 86.75 191 TYR A C 1
ATOM 1507 O O . TYR A 1 191 ? 11 10.375 17.984 1 86.75 191 TYR A O 1
ATOM 1515 N N . MET A 1 192 ? 10.164 9.523 16.047 1 81.62 192 MET A N 1
ATOM 1516 C CA . MET A 1 192 ? 9.125 8.773 16.734 1 81.62 192 MET A CA 1
ATOM 1517 C C . MET A 1 192 ? 9.719 7.598 17.5 1 81.62 192 MET A C 1
ATOM 1519 O O . MET A 1 192 ? 10.562 6.871 16.984 1 81.62 192 MET A O 1
ATOM 1523 N N . THR A 1 193 ? 9.297 7.438 18.703 1 76.62 193 THR A N 1
ATOM 1524 C CA . THR A 1 193 ? 9.578 6.238 19.484 1 76.62 193 THR A CA 1
ATOM 1525 C C . THR A 1 193 ? 8.461 5.211 19.312 1 76.62 193 THR A C 1
ATOM 1527 O O . THR A 1 193 ? 8.695 4.008 19.422 1 76.62 193 THR A O 1
ATOM 1530 N N . GLU A 1 194 ? 7.328 5.754 19.094 1 78.94 194 GLU A N 1
ATOM 1531 C CA . GLU A 1 194 ? 6.117 4.98 18.828 1 78.94 194 GLU A CA 1
ATOM 1532 C C . GLU A 1 194 ? 5.301 5.602 17.703 1 78.94 194 GLU A C 1
ATOM 1534 O O . GLU A 1 194 ? 5.402 6.801 17.438 1 78.94 194 GLU A O 1
ATOM 1539 N N . LEU A 1 195 ? 4.516 4.781 17.078 1 78.5 195 LEU A N 1
ATOM 1540 C CA . LEU A 1 195 ? 3.812 5.238 15.875 1 78.5 195 LEU A CA 1
ATOM 1541 C C . LEU A 1 195 ? 2.562 6.027 16.25 1 78.5 195 LEU A C 1
ATOM 1543 O O . LEU A 1 195 ? 1.97 6.695 15.398 1 78.5 195 LEU A O 1
ATOM 1547 N N . ASP A 1 196 ? 2.248 6.047 17.484 1 78.88 196 ASP A N 1
ATOM 1548 C CA . ASP A 1 196 ? 1.04 6.766 17.891 1 78.88 196 ASP A CA 1
ATOM 1549 C C . ASP A 1 196 ? 1.379 8.156 18.422 1 78.88 196 ASP A C 1
ATOM 1551 O O . ASP A 1 196 ? 0.486 8.914 18.797 1 78.88 196 ASP A O 1
ATOM 1555 N N . LYS A 1 197 ? 2.629 8.508 18.422 1 83.81 197 LYS A N 1
ATOM 1556 C CA . LYS A 1 197 ? 3.057 9.828 18.859 1 83.81 197 LYS A CA 1
ATOM 1557 C C . LYS A 1 197 ? 3.189 10.789 17.688 1 83.81 197 LYS A C 1
ATOM 1559 O O . LYS A 1 197 ? 4.301 11.086 17.234 1 83.81 197 LYS A O 1
ATOM 1564 N N . LEU A 1 198 ? 2.107 11.359 17.328 1 88.88 198 LEU A N 1
ATOM 1565 C CA . LEU A 1 198 ? 2.064 12.234 16.156 1 88.88 198 LEU A CA 1
ATOM 1566 C C . LEU A 1 198 ? 2.936 13.469 16.359 1 88.88 198 LEU A C 1
ATOM 1568 O O . LEU A 1 198 ? 3.492 14.008 15.406 1 88.88 198 LEU A O 1
ATOM 1572 N N . GLU A 1 199 ? 3.057 13.883 17.625 1 88.69 199 GLU A N 1
ATOM 1573 C CA . GLU A 1 199 ? 3.809 15.094 17.938 1 88.69 199 GLU A CA 1
ATOM 1574 C C . GLU A 1 199 ? 5.289 14.922 17.609 1 88.69 199 GLU A C 1
ATOM 1576 O O . GLU A 1 199 ? 6.031 15.898 17.547 1 88.69 199 GLU A O 1
ATOM 1581 N N . GLN A 1 200 ? 5.645 13.711 17.453 1 88.44 200 GLN A N 1
ATOM 1582 C CA . GLN A 1 200 ? 7.043 13.43 17.156 1 88.44 200 GLN A CA 1
ATOM 1583 C C . GLN A 1 200 ? 7.262 13.328 15.641 1 88.44 200 GLN A C 1
ATOM 1585 O O . GLN A 1 200 ? 8.391 13.125 15.188 1 88.44 200 GLN A O 1
ATOM 1590 N N . MET A 1 201 ? 6.219 13.484 14.898 1 90.06 201 MET A N 1
ATOM 1591 C CA . MET A 1 201 ? 6.293 13.43 13.438 1 90.06 201 MET A CA 1
ATOM 1592 C C . MET A 1 201 ? 6.445 14.828 12.844 1 90.06 201 MET A C 1
ATOM 1594 O O . MET A 1 201 ? 6.004 15.805 13.445 1 90.06 201 MET A O 1
ATOM 1598 N N . LEU A 1 202 ? 7.09 14.867 11.648 1 90.56 202 LEU A N 1
ATOM 1599 C CA . LEU A 1 202 ? 7.348 16.172 11.039 1 90.56 202 LEU A CA 1
ATOM 1600 C C . LEU A 1 202 ? 7.059 16.125 9.539 1 90.56 202 LEU A C 1
ATOM 1602 O O . LEU A 1 202 ? 6.875 17.172 8.914 1 90.56 202 LEU A O 1
ATOM 1606 N N . VAL A 1 203 ? 7.062 14.977 9.008 1 86.69 203 VAL A N 1
ATOM 1607 C CA . VAL A 1 203 ? 6.961 14.867 7.559 1 86.69 203 VAL A CA 1
ATOM 1608 C C . VAL A 1 203 ? 5.926 13.805 7.195 1 86.69 203 VAL A C 1
ATOM 1610 O O . VAL A 1 203 ? 5.879 12.734 7.809 1 86.69 203 VAL A O 1
ATOM 1613 N N . VAL A 1 204 ? 5.102 14.133 6.27 1 90.38 204 VAL A N 1
ATOM 1614 C CA . VAL A 1 204 ? 4.18 13.164 5.688 1 90.38 204 VAL A CA 1
ATOM 1615 C C . VAL A 1 204 ? 4.453 13.031 4.188 1 90.38 204 VAL A C 1
ATOM 1617 O O . VAL A 1 204 ? 4.629 14.031 3.492 1 90.38 204 VAL A O 1
ATOM 1620 N N . ILE A 1 205 ? 4.48 11.859 3.75 1 89.88 205 ILE A N 1
ATOM 1621 C CA . ILE A 1 205 ? 4.695 11.586 2.332 1 89.88 205 ILE A CA 1
ATOM 1622 C C . ILE A 1 205 ? 3.541 10.75 1.787 1 89.88 205 ILE A C 1
ATOM 1624 O O . ILE A 1 205 ? 3.139 9.758 2.402 1 89.88 205 ILE A O 1
ATOM 1628 N N . GLU A 1 206 ? 3.027 11.18 0.682 1 89.94 206 GLU A N 1
ATOM 1629 C CA . GLU A 1 206 ? 1.95 10.469 -0.002 1 89.94 206 GLU A CA 1
ATOM 1630 C C . GLU A 1 206 ? 2.33 10.148 -1.445 1 89.94 206 GLU A C 1
ATOM 1632 O O . GLU A 1 206 ? 2.721 11.039 -2.201 1 89.94 206 GLU A O 1
ATOM 1637 N N . ALA A 1 207 ? 2.322 8.906 -1.766 1 85.75 207 ALA A N 1
ATOM 1638 C CA . ALA A 1 207 ? 2.473 8.477 -3.154 1 85.75 207 ALA A CA 1
ATOM 1639 C C . ALA A 1 207 ? 1.114 8.359 -3.84 1 85.75 207 ALA A C 1
ATOM 1641 O O . ALA A 1 207 ? 0.183 7.77 -3.287 1 85.75 207 ALA A O 1
ATOM 1642 N N . LYS A 1 208 ? 1.006 8.992 -4.949 1 80.56 208 LYS A N 1
ATOM 1643 C CA . LYS A 1 208 ? -0.263 9.008 -5.672 1 80.56 208 LYS A CA 1
ATOM 1644 C C . LYS A 1 208 ? -0.045 8.828 -7.168 1 80.56 208 LYS A C 1
ATOM 1646 O O . LYS A 1 208 ? 1.089 8.883 -7.648 1 80.56 208 LYS A O 1
ATOM 1651 N N . THR A 1 209 ? -1.106 8.531 -7.828 1 73.88 209 THR A N 1
ATOM 1652 C CA . THR A 1 209 ? -1.028 8.375 -9.273 1 73.88 209 THR A CA 1
ATOM 1653 C C . THR A 1 209 ? -1.051 9.734 -9.969 1 73.88 209 THR A C 1
ATOM 1655 O O . THR A 1 209 ? -0.586 9.867 -11.102 1 73.88 209 THR A O 1
ATOM 1658 N N . ASP A 1 210 ? -1.632 10.719 -9.211 1 77.62 210 ASP A N 1
ATOM 1659 C CA . ASP A 1 210 ? -1.704 12.062 -9.781 1 77.62 210 ASP A CA 1
ATOM 1660 C C . ASP A 1 210 ? -1.374 13.117 -8.727 1 77.62 210 ASP A C 1
ATOM 1662 O O . ASP A 1 210 ? -2.186 13.398 -7.84 1 77.62 210 ASP A O 1
ATOM 1666 N N . VAL A 1 211 ? -0.304 13.766 -8.969 1 80.25 211 VAL A N 1
ATOM 1667 C CA . VAL A 1 211 ? 0.212 14.742 -8.016 1 80.25 211 VAL A CA 1
ATOM 1668 C C . VAL A 1 211 ? -0.572 16.047 -8.133 1 80.25 211 VAL A C 1
ATOM 1670 O O . VAL A 1 211 ? -0.584 16.859 -7.199 1 80.25 211 VAL A O 1
ATOM 1673 N N . SER A 1 212 ? -1.201 16.219 -9.227 1 77.62 212 SER A N 1
ATOM 1674 C CA . SER A 1 212 ? -1.861 17.5 -9.477 1 77.62 212 SER A CA 1
ATOM 1675 C C . SER A 1 212 ? -3.311 17.469 -9.008 1 77.62 212 SER A C 1
ATOM 1677 O O . SER A 1 212 ? -4.012 18.484 -9.07 1 77.62 212 SER A O 1
ATOM 1679 N N . SER A 1 213 ? -3.688 16.391 -8.477 1 83.62 213 SER A N 1
ATOM 1680 C CA . SER A 1 213 ? -5.07 16.25 -8.031 1 83.62 213 SER A CA 1
ATOM 1681 C C . SER A 1 213 ? -5.316 17.031 -6.746 1 83.62 213 SER A C 1
ATOM 1683 O O . SER A 1 213 ? -4.559 16.922 -5.781 1 83.62 213 SER A O 1
ATOM 1685 N N . ASP A 1 214 ? -6.383 17.781 -6.723 1 86.25 214 ASP A N 1
ATOM 1686 C CA . ASP A 1 214 ? -6.812 18.531 -5.547 1 86.25 214 ASP A CA 1
ATOM 1687 C C . ASP A 1 214 ? -7.09 17.594 -4.371 1 86.25 214 ASP A C 1
ATOM 1689 O O . ASP A 1 214 ? -6.816 17.938 -3.221 1 86.25 214 ASP A O 1
ATOM 1693 N N . ARG A 1 215 ? -7.555 16.516 -4.684 1 87.25 215 ARG A N 1
ATOM 1694 C CA . ARG A 1 215 ? -7.906 15.562 -3.637 1 87.25 215 ARG A CA 1
ATOM 1695 C C . ARG A 1 215 ? -6.66 15.055 -2.92 1 87.25 215 ARG A C 1
ATOM 1697 O O . ARG A 1 215 ? -6.68 14.852 -1.704 1 87.25 215 ARG A O 1
ATOM 1704 N N . ASN A 1 216 ? -5.676 14.922 -3.672 1 91.06 216 ASN A N 1
ATOM 1705 C CA . ASN A 1 216 ? -4.434 14.43 -3.078 1 91.06 216 ASN A CA 1
ATOM 1706 C C . ASN A 1 216 ? -3.783 15.484 -2.189 1 91.06 216 ASN A C 1
ATOM 1708 O O . ASN A 1 216 ? -3.266 15.164 -1.117 1 91.06 216 ASN A O 1
ATOM 1712 N N . MET A 1 217 ? -3.893 16.688 -2.641 1 94.06 217 MET A N 1
ATOM 1713 C CA . MET A 1 217 ? -3.416 17.781 -1.807 1 94.06 217 MET A CA 1
ATOM 1714 C C . MET A 1 217 ? -4.25 17.906 -0.535 1 94.06 217 MET A C 1
ATOM 1716 O O . MET A 1 217 ? -3.705 18.094 0.553 1 94.06 217 MET A O 1
ATOM 1720 N N . ALA A 1 218 ? -5.5 17.75 -0.696 1 93.75 218 ALA A N 1
ATOM 1721 C CA . ALA A 1 218 ? -6.398 17.812 0.453 1 93.75 218 ALA A CA 1
ATOM 1722 C C . ALA A 1 218 ? -6.031 16.766 1.493 1 93.75 218 ALA A C 1
ATOM 1724 O O . ALA A 1 218 ? -5.934 17.062 2.686 1 93.75 218 ALA A O 1
ATOM 1725 N N . GLN A 1 219 ? -5.809 15.586 1.024 1 93.25 219 GLN A N 1
ATOM 1726 C CA . GLN A 1 219 ? -5.453 14.492 1.919 1 93.25 219 GLN A CA 1
ATOM 1727 C C . GLN A 1 219 ? -4.148 14.781 2.654 1 93.25 219 GLN A C 1
ATOM 1729 O O . GLN A 1 219 ? -4.051 14.562 3.863 1 93.25 219 GLN A O 1
ATOM 1734 N N . LEU A 1 220 ? -3.227 15.258 1.938 1 96.06 220 LEU A N 1
ATOM 1735 C CA . LEU A 1 220 ? -1.943 15.602 2.537 1 96.06 220 LEU A CA 1
ATOM 1736 C C . LEU A 1 220 ? -2.115 16.688 3.604 1 96.06 220 LEU A C 1
ATOM 1738 O O . LEU A 1 220 ? -1.572 16.562 4.703 1 96.06 220 LEU A O 1
ATOM 1742 N N . LEU A 1 221 ? -2.891 17.656 3.324 1 96.38 221 LEU A N 1
ATOM 1743 C CA . LEU A 1 221 ? -3.078 18.781 4.246 1 96.38 221 LEU A CA 1
ATOM 1744 C C . LEU A 1 221 ? -3.781 18.312 5.52 1 96.38 221 LEU A C 1
ATOM 1746 O O . LEU A 1 221 ? -3.492 18.812 6.609 1 96.38 221 LEU A O 1
ATOM 1750 N N . VAL A 1 222 ? -4.652 17.375 5.371 1 94.81 222 VAL A N 1
ATOM 1751 C CA . VAL A 1 222 ? -5.32 16.797 6.535 1 94.81 222 VAL A CA 1
ATOM 1752 C C . VAL A 1 222 ? -4.285 16.188 7.473 1 94.81 222 VAL A C 1
ATOM 1754 O O . VAL A 1 222 ? -4.305 16.422 8.68 1 94.81 222 VAL A O 1
ATOM 1757 N N . TYR A 1 223 ? -3.406 15.438 6.902 1 95.75 223 TYR A N 1
ATOM 1758 C CA . TYR A 1 223 ? -2.402 14.742 7.703 1 95.75 223 TYR A CA 1
ATOM 1759 C C . TYR A 1 223 ? -1.437 15.734 8.344 1 95.75 223 TYR A C 1
ATOM 1761 O O . TYR A 1 223 ? -1.081 15.602 9.516 1 95.75 223 TYR A O 1
ATOM 1769 N N . LEU A 1 224 ? -1.059 16.703 7.551 1 96.56 224 LEU A N 1
ATOM 1770 C CA . LEU A 1 224 ? -0.165 17.719 8.086 1 96.56 224 LEU A CA 1
ATOM 1771 C C . LEU A 1 224 ? -0.822 18.469 9.242 1 96.56 224 LEU A C 1
ATOM 1773 O O . LEU A 1 224 ? -0.183 18.719 10.266 1 96.56 224 LEU A O 1
ATOM 1777 N N . HIS A 1 225 ? -2.033 18.75 9.055 1 95.69 225 HIS A N 1
ATOM 1778 C CA . HIS A 1 225 ? -2.76 19.469 10.094 1 95.69 225 HIS A CA 1
ATOM 1779 C C . HIS A 1 225 ? -2.842 18.641 11.375 1 95.69 225 HIS A C 1
ATOM 1781 O O . HIS A 1 225 ? -2.695 19.188 12.477 1 95.69 225 HIS A O 1
ATOM 1787 N N . ALA A 1 226 ? -3.098 17.406 11.234 1 93.44 226 ALA A N 1
ATOM 1788 C CA . ALA A 1 226 ? -3.174 16.516 12.391 1 93.44 226 ALA A CA 1
ATOM 1789 C C . ALA A 1 226 ? -1.864 16.531 13.172 1 93.44 226 ALA A C 1
ATOM 1791 O O . ALA A 1 226 ? -1.868 16.625 14.398 1 93.44 226 ALA A O 1
ATOM 1792 N N . ILE A 1 227 ? -0.825 16.438 12.469 1 93.62 227 ILE A N 1
ATOM 1793 C CA . ILE A 1 227 ? 0.49 16.406 13.102 1 93.62 227 ILE A CA 1
ATOM 1794 C C . ILE A 1 227 ? 0.785 17.766 13.742 1 93.62 227 ILE A C 1
ATOM 1796 O O . ILE A 1 227 ? 1.284 17.828 14.867 1 93.62 227 ILE A O 1
ATOM 1800 N N . GLN A 1 228 ? 0.468 18.766 13.023 1 94.56 228 GLN A N 1
ATOM 1801 C CA . GLN A 1 228 ? 0.704 20.094 13.562 1 94.56 228 GLN A CA 1
ATOM 1802 C C . GLN A 1 228 ? -0.069 20.312 14.859 1 94.56 228 GLN A C 1
ATOM 1804 O O . GLN A 1 228 ? 0.478 20.828 15.836 1 94.56 228 GLN A O 1
ATOM 1809 N N . GLU A 1 229 ? -1.266 19.906 14.859 1 91.81 229 GLU A N 1
ATOM 1810 C CA . GLU A 1 229 ? -2.074 20.047 16.062 1 91.81 229 GLU A CA 1
ATOM 1811 C C . GLU A 1 229 ? -1.454 19.281 17.234 1 91.81 229 GLU A C 1
ATOM 1813 O O . GLU A 1 229 ? -1.416 19.781 18.359 1 91.81 229 GLU A O 1
ATOM 1818 N N . ALA A 1 230 ? -1.029 18.141 16.953 1 90.31 230 ALA A N 1
ATOM 1819 C CA . ALA A 1 230 ? -0.392 17.328 17.984 1 90.31 230 ALA A CA 1
ATOM 1820 C C . ALA A 1 230 ? 0.87 18.016 18.516 1 90.31 230 ALA A C 1
ATOM 1822 O O . ALA A 1 230 ? 1.146 17.969 19.719 1 90.31 230 ALA A O 1
ATOM 1823 N N . ARG A 1 231 ? 1.562 18.625 17.656 1 90.94 231 ARG A N 1
ATOM 1824 C CA . ARG A 1 231 ? 2.795 19.297 18.047 1 90.94 231 ARG A CA 1
ATOM 1825 C C . ARG A 1 231 ? 2.496 20.547 18.859 1 90.94 231 ARG A C 1
ATOM 1827 O O . ARG A 1 231 ? 3.191 20.844 19.844 1 90.94 231 ARG A O 1
ATOM 1834 N N . VAL A 1 232 ? 1.493 21.234 18.469 1 91.5 232 VAL A N 1
ATOM 1835 C CA . VAL A 1 232 ? 1.067 22.406 19.219 1 91.5 232 VAL A CA 1
ATOM 1836 C C . VAL A 1 232 ? 0.607 22 20.609 1 91.5 232 VAL A C 1
ATOM 1838 O O . VAL A 1 232 ? 1.005 22.609 21.609 1 91.5 232 VAL A O 1
ATOM 1841 N N . GLN A 1 233 ? -0.103 20.984 20.656 1 88.81 233 GLN A N 1
ATOM 1842 C CA . GLN A 1 233 ? -0.633 20.516 21.922 1 88.81 233 GLN A CA 1
ATOM 1843 C C . GLN A 1 233 ? 0.489 20.047 22.844 1 88.81 233 GLN A C 1
ATOM 1845 O O . GLN A 1 233 ? 0.397 20.172 24.062 1 88.81 233 GLN A O 1
ATOM 1850 N N . SER A 1 234 ? 1.498 19.625 22.266 1 89.44 234 SER A N 1
ATOM 1851 C CA . SER A 1 234 ? 2.615 19.094 23.031 1 89.44 234 SER A CA 1
ATOM 1852 C C . SER A 1 234 ? 3.678 20.156 23.266 1 89.44 234 SER A C 1
ATOM 1854 O O . SER A 1 234 ? 4.77 19.859 23.766 1 89.44 234 SER A O 1
ATOM 1856 N N . LYS A 1 235 ? 3.42 21.391 22.828 1 89.12 235 LYS A N 1
ATOM 1857 C CA . LYS A 1 235 ? 4.254 22.562 23.047 1 89.12 235 LYS A CA 1
ATOM 1858 C C . LYS A 1 235 ? 5.652 22.359 22.469 1 89.12 235 LYS A C 1
ATOM 1860 O O . LYS A 1 235 ? 6.652 22.656 23.125 1 89.12 235 LYS A O 1
ATOM 1865 N N . LYS A 1 236 ? 5.602 21.797 21.297 1 85.44 236 LYS A N 1
ATOM 1866 C CA . LYS A 1 236 ? 6.875 21.703 20.594 1 85.44 236 LYS A CA 1
ATOM 1867 C C . LYS A 1 236 ? 7.359 23.078 20.141 1 85.44 236 LYS A C 1
ATOM 1869 O O . LYS A 1 236 ? 6.551 23.969 19.875 1 85.44 236 LYS A O 1
ATOM 1874 N N . ASN A 1 237 ? 8.664 23.234 20.047 1 79.81 237 ASN A N 1
ATOM 1875 C CA . ASN A 1 237 ? 9.25 24.531 19.688 1 79.81 237 ASN A CA 1
ATOM 1876 C C . ASN A 1 237 ? 8.758 25 18.312 1 79.81 237 ASN A C 1
ATOM 1878 O O . ASN A 1 237 ? 8.477 26.172 18.125 1 79.81 237 ASN A O 1
ATOM 1882 N N . SER A 1 238 ? 8.82 24.062 17.406 1 85.44 238 SER A N 1
ATOM 1883 C CA . SER A 1 238 ? 8.273 24.344 16.078 1 85.44 238 SER A CA 1
ATOM 1884 C C . SER A 1 238 ? 7.121 23.391 15.75 1 85.44 238 SER A C 1
ATOM 1886 O O . SER A 1 238 ? 7.203 22.188 16.016 1 85.44 238 SER A O 1
ATOM 1888 N N . SER A 1 239 ? 6.102 24.031 15.211 1 91.06 239 SER A N 1
ATOM 1889 C CA . SER A 1 239 ? 4.969 23.203 14.828 1 91.06 239 SER A CA 1
ATOM 1890 C C . SER A 1 239 ? 4.867 23.078 13.312 1 91.06 239 SER A C 1
ATOM 1892 O O . SER A 1 239 ? 3.904 22.5 12.789 1 91.06 239 SER A O 1
ATOM 1894 N N . ALA A 1 240 ? 5.859 23.625 12.625 1 93.56 240 ALA A N 1
ATOM 1895 C CA . ALA A 1 240 ? 5.855 23.469 11.172 1 93.56 240 ALA A CA 1
ATOM 1896 C C . ALA A 1 240 ? 6.008 22 10.781 1 93.56 240 ALA A C 1
ATOM 1898 O O . ALA A 1 240 ? 6.758 21.266 11.414 1 93.56 240 ALA A O 1
ATOM 1899 N N . VAL A 1 241 ? 5.316 21.641 9.789 1 96.12 241 VAL A N 1
ATOM 1900 C CA . VAL A 1 241 ? 5.367 20.266 9.305 1 96.12 241 VAL A CA 1
ATOM 1901 C C . VAL A 1 241 ? 5.48 20.266 7.785 1 96.12 241 VAL A C 1
ATOM 1903 O O . VAL A 1 241 ? 5.109 21.234 7.121 1 96.12 241 VAL A O 1
ATOM 1906 N N . PHE A 1 242 ? 5.965 19.172 7.262 1 97.19 242 PHE A N 1
ATOM 1907 C CA . PHE A 1 242 ? 6.32 19.125 5.848 1 97.19 242 PHE A CA 1
ATOM 1908 C C . PHE A 1 242 ? 5.629 17.953 5.16 1 97.19 242 PHE A C 1
ATOM 1910 O O . PHE A 1 242 ? 5.387 16.906 5.785 1 97.19 242 PHE A O 1
ATOM 1917 N N . GLY A 1 243 ? 5.305 18.156 3.914 1 96.88 243 GLY A N 1
ATOM 1918 C CA . GLY A 1 243 ? 4.664 17.125 3.117 1 96.88 243 GLY A CA 1
ATOM 1919 C C . GLY A 1 243 ? 5.312 16.922 1.759 1 96.88 243 GLY A C 1
ATOM 1920 O O . GLY A 1 243 ? 5.879 17.859 1.197 1 96.88 243 GLY A O 1
ATOM 1921 N N . VAL A 1 244 ? 5.211 15.766 1.238 1 96.12 244 VAL A N 1
ATOM 1922 C CA . VAL A 1 244 ? 5.648 15.43 -0.112 1 96.12 244 VAL A CA 1
ATOM 1923 C C . VAL A 1 244 ? 4.551 14.648 -0.83 1 96.12 244 VAL A C 1
ATOM 1925 O O . VAL A 1 244 ? 4.02 13.672 -0.29 1 96.12 244 VAL A O 1
ATOM 1928 N N . LEU A 1 245 ? 4.176 15.141 -1.923 1 94.75 245 LEU A N 1
ATOM 1929 C CA . LEU A 1 245 ? 3.303 14.414 -2.842 1 94.75 245 LEU A CA 1
ATOM 1930 C C . LEU A 1 245 ? 4.074 13.961 -4.078 1 94.75 245 LEU A C 1
ATOM 1932 O O . LEU A 1 245 ? 4.77 14.758 -4.707 1 94.75 245 LEU A O 1
ATOM 1936 N N . THR A 1 246 ? 3.92 12.641 -4.438 1 92.81 246 THR A N 1
ATOM 1937 C CA . THR A 1 246 ? 4.699 12.203 -5.59 1 92.81 246 THR A CA 1
ATOM 1938 C C . THR A 1 246 ? 4.027 11.023 -6.281 1 92.81 246 THR A C 1
ATOM 1940 O O . THR A 1 246 ? 3.326 10.242 -5.641 1 92.81 246 THR A O 1
ATOM 1943 N N . ASP A 1 247 ? 4.191 10.961 -7.531 1 86.31 247 ASP A N 1
ATOM 1944 C CA . ASP A 1 247 ? 3.893 9.766 -8.312 1 86.31 247 ASP A CA 1
ATOM 1945 C C . ASP A 1 247 ? 5.168 9.156 -8.898 1 86.31 247 ASP A C 1
ATOM 1947 O O . ASP A 1 247 ? 5.105 8.375 -9.852 1 86.31 247 ASP A O 1
ATOM 1951 N N . SER A 1 248 ? 6.305 9.562 -8.383 1 84 248 SER A N 1
ATOM 1952 C CA . SER A 1 248 ? 7.645 9.125 -8.766 1 84 248 SER A CA 1
ATOM 1953 C C . SER A 1 248 ? 8.141 9.867 -10 1 84 248 SER A C 1
ATOM 1955 O O . SER A 1 248 ? 9.336 9.883 -10.289 1 84 248 SER A O 1
ATOM 1957 N N . LYS A 1 249 ? 7.254 10.438 -10.773 1 87.62 249 LYS A N 1
ATOM 1958 C CA . LYS A 1 249 ? 7.648 11.266 -11.906 1 87.62 249 LYS A CA 1
ATOM 1959 C C . LYS A 1 249 ? 7.66 12.742 -11.531 1 87.62 249 LYS A C 1
ATOM 1961 O O . LYS A 1 249 ? 8.539 13.492 -11.961 1 87.62 249 LYS A O 1
ATOM 1966 N N . LEU A 1 250 ? 6.672 13.031 -10.727 1 92.44 250 LEU A N 1
ATOM 1967 C CA . LEU A 1 250 ? 6.543 14.398 -10.234 1 92.44 250 LEU A CA 1
ATOM 1968 C C . LEU A 1 250 ? 6.609 14.438 -8.711 1 92.44 250 LEU A C 1
ATOM 1970 O O . LEU A 1 250 ? 6.152 13.508 -8.039 1 92.44 250 LEU A O 1
ATOM 1974 N N . PHE A 1 251 ? 7.184 15.516 -8.258 1 94.81 251 PHE A N 1
ATOM 1975 C CA . PHE A 1 251 ? 7.266 15.773 -6.824 1 94.81 251 PHE A CA 1
ATOM 1976 C C . PHE A 1 251 ? 6.715 17.156 -6.488 1 94.81 251 PHE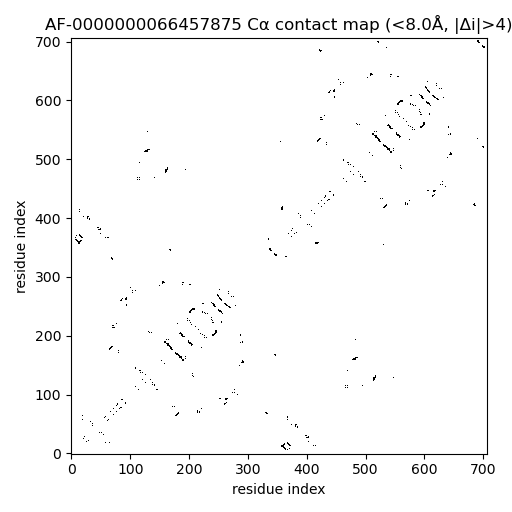 A C 1
ATOM 1978 O O . PHE A 1 251 ? 6.992 18.125 -7.195 1 94.81 251 PHE A O 1
ATOM 1985 N N . ARG A 1 252 ? 5.941 17.172 -5.52 1 96.06 252 ARG A N 1
ATOM 1986 C CA . ARG A 1 252 ? 5.488 18.422 -4.938 1 96.06 252 ARG A CA 1
ATOM 1987 C C . ARG A 1 252 ? 5.789 18.484 -3.443 1 96.06 252 ARG A C 1
ATOM 1989 O O . ARG A 1 252 ? 5.48 17.531 -2.711 1 96.06 252 ARG A O 1
ATOM 1996 N N . PHE A 1 253 ? 6.43 19.531 -3.051 1 97.06 253 PHE A N 1
ATOM 1997 C CA . PHE A 1 253 ? 6.805 19.719 -1.654 1 97.06 253 PHE A CA 1
ATOM 1998 C C . PHE A 1 253 ? 5.945 20.781 -0.993 1 97.06 253 PHE A C 1
ATOM 2000 O O . PHE A 1 253 ? 5.645 21.812 -1.604 1 97.06 253 PHE A O 1
ATOM 2007 N N . VAL A 1 254 ? 5.543 20.469 0.211 1 97.25 254 VAL A N 1
ATOM 2008 C CA . VAL A 1 254 ? 4.602 21.328 0.914 1 97.25 254 VAL A CA 1
ATOM 2009 C C . VAL A 1 254 ? 5.094 21.594 2.336 1 97.25 254 VAL A C 1
ATOM 2011 O O . VAL A 1 254 ? 5.676 20.703 2.967 1 97.25 254 VAL A O 1
ATOM 2014 N N . VAL A 1 255 ? 4.879 22.797 2.805 1 97.06 255 VAL A N 1
ATOM 2015 C CA . VAL A 1 255 ? 5.121 23.109 4.207 1 97.06 255 VAL A CA 1
ATOM 2016 C C . VAL A 1 255 ? 3.889 23.781 4.805 1 97.06 255 VAL A C 1
ATOM 2018 O O . VAL A 1 255 ? 3.301 24.672 4.184 1 97.06 255 VAL A O 1
ATOM 2021 N N . LEU A 1 256 ? 3.412 23.188 5.82 1 97.5 256 LEU A N 1
ATOM 2022 C CA . LEU A 1 256 ? 2.42 23.859 6.66 1 97.5 256 LEU A CA 1
ATOM 2023 C C . LEU A 1 256 ? 3.092 24.594 7.809 1 97.5 256 LEU A C 1
ATOM 2025 O O . LEU A 1 256 ? 3.59 23.984 8.75 1 97.5 256 LEU A O 1
ATOM 2029 N N . ARG A 1 257 ? 2.969 25.828 7.77 1 95.19 257 ARG A N 1
ATOM 2030 C CA . ARG A 1 257 ? 3.68 26.672 8.719 1 95.19 257 ARG A CA 1
ATOM 2031 C C . ARG A 1 257 ? 2.885 26.844 10.008 1 95.19 257 ARG A C 1
ATOM 2033 O O . ARG A 1 257 ? 1.731 26.422 10.094 1 95.19 257 ARG A O 1
ATOM 2040 N N . GLU A 1 258 ? 3.529 27.438 11 1 91.12 258 GLU A N 1
ATOM 2041 C CA . GLU A 1 258 ? 2.961 27.578 12.344 1 91.12 258 GLU A CA 1
ATOM 2042 C C . GLU A 1 258 ? 1.669 28.375 12.312 1 91.12 258 GLU A C 1
ATOM 2044 O O . GLU A 1 258 ? 0.769 28.156 13.125 1 91.12 258 GLU A O 1
ATOM 2049 N N . ASN A 1 259 ? 1.528 29.297 11.375 1 88.56 259 ASN A N 1
ATOM 2050 C CA . ASN A 1 259 ? 0.356 30.156 11.281 1 88.56 259 ASN A CA 1
ATOM 2051 C C . ASN A 1 259 ? -0.726 29.547 10.398 1 88.56 259 ASN A C 1
ATOM 2053 O O . ASN A 1 259 ? -1.566 30.25 9.852 1 88.56 259 ASN A O 1
ATOM 2057 N N . SER A 1 260 ? -0.627 28.25 10.086 1 92.56 260 SER A N 1
ATOM 2058 C CA . SER A 1 260 ? -1.58 27.484 9.289 1 92.56 260 SER A CA 1
ATOM 2059 C C . SER A 1 260 ? -1.51 27.891 7.816 1 92.56 260 SER A C 1
ATOM 2061 O O . SER A 1 260 ? -2.43 27.594 7.047 1 92.56 260 SER A O 1
ATOM 2063 N N . ARG A 1 261 ? -0.482 28.609 7.492 1 96 261 ARG A N 1
ATOM 2064 C CA . ARG A 1 261 ? -0.248 28.938 6.09 1 96 261 ARG A CA 1
ATOM 2065 C C . ARG A 1 261 ? 0.51 27.812 5.387 1 96 261 ARG A C 1
ATOM 2067 O O . ARG A 1 261 ? 1.51 27.312 5.906 1 96 261 ARG A O 1
ATOM 2074 N N . VAL A 1 262 ? 0.03 27.516 4.219 1 97.5 262 VAL A N 1
ATOM 2075 C CA . VAL A 1 262 ? 0.648 26.453 3.436 1 97.5 262 VAL A CA 1
ATOM 2076 C C . VAL A 1 262 ? 1.469 27.062 2.299 1 97.5 262 VAL A C 1
ATOM 2078 O O . VAL A 1 262 ? 1.039 28.016 1.66 1 97.5 262 VAL A O 1
ATOM 2081 N N . MET A 1 263 ? 2.621 26.625 2.168 1 97.31 263 MET A N 1
ATOM 2082 C CA . MET A 1 263 ? 3.43 26.891 0.985 1 97.31 263 MET A CA 1
ATOM 2083 C C . MET A 1 263 ? 3.717 25.609 0.215 1 97.31 263 MET A C 1
ATOM 2085 O O . MET A 1 263 ? 3.914 24.547 0.815 1 97.31 263 MET A O 1
ATOM 2089 N N . ALA A 1 264 ? 3.752 25.734 -1.109 1 96.5 264 ALA A N 1
ATOM 2090 C CA . ALA A 1 264 ? 3.996 24.547 -1.934 1 96.5 264 ALA A CA 1
ATOM 2091 C C . ALA A 1 264 ? 4.98 24.859 -3.059 1 96.5 264 ALA A C 1
ATOM 2093 O O . ALA A 1 264 ? 4.977 25.969 -3.607 1 96.5 264 ALA A O 1
ATOM 2094 N N . SER A 1 265 ? 5.77 23.906 -3.338 1 96.25 265 SER A N 1
ATOM 2095 C CA . SER A 1 265 ? 6.648 24.047 -4.492 1 96.25 265 SER A CA 1
ATOM 2096 C C . SER A 1 265 ? 5.879 23.875 -5.801 1 96.25 265 SER A C 1
ATOM 2098 O O . SER A 1 265 ? 4.742 23.391 -5.797 1 96.25 265 SER A O 1
ATOM 2100 N N . GLU A 1 266 ? 6.496 24.312 -6.883 1 93.44 266 GLU A N 1
ATOM 2101 C CA . GLU A 1 266 ? 6.008 23.844 -8.172 1 93.44 266 GLU A CA 1
ATOM 2102 C C . GLU A 1 266 ? 6.168 22.344 -8.312 1 93.44 266 GLU A C 1
ATOM 2104 O O . GLU A 1 266 ? 6.957 21.719 -7.586 1 93.44 266 GLU A O 1
ATOM 2109 N N . PRO A 1 267 ? 5.336 21.781 -9.133 1 93.44 267 PRO A N 1
ATOM 2110 C CA . PRO A 1 267 ? 5.629 20.375 -9.422 1 93.44 267 PRO A CA 1
ATOM 2111 C C . PRO A 1 267 ? 6.988 20.172 -10.094 1 93.44 267 PRO A C 1
ATOM 2113 O O . PRO A 1 267 ? 7.297 20.859 -11.078 1 93.44 267 PRO A O 1
ATOM 2116 N N . LEU A 1 268 ? 7.805 19.344 -9.539 1 95.25 268 LEU A N 1
ATOM 2117 C CA . LEU A 1 268 ? 9.148 19.078 -10.055 1 95.25 268 LEU A CA 1
ATOM 2118 C C . LEU A 1 268 ? 9.219 17.719 -10.734 1 95.25 268 LEU A C 1
ATOM 2120 O O . LEU A 1 268 ? 8.922 16.703 -10.109 1 95.25 268 LEU A O 1
ATOM 2124 N N . GLN A 1 269 ? 9.648 17.766 -11.961 1 94.56 269 GLN A N 1
ATOM 2125 C CA . GLN A 1 269 ? 9.844 16.5 -12.672 1 94.56 269 GLN A CA 1
ATOM 2126 C C . GLN A 1 269 ? 11.156 15.836 -12.266 1 94.56 269 GLN A C 1
ATOM 2128 O O . GLN A 1 269 ? 12.203 16.484 -12.242 1 94.56 269 GLN A O 1
ATOM 2133 N N . TRP A 1 270 ? 11.07 14.609 -12.023 1 91.62 270 TRP A N 1
ATOM 2134 C CA . TRP A 1 270 ? 12.227 13.883 -11.523 1 91.62 270 TRP A CA 1
ATOM 2135 C C . TRP A 1 270 ? 13.375 13.914 -12.539 1 91.62 270 TRP A C 1
ATOM 2137 O O . TRP A 1 270 ? 14.5 14.281 -12.195 1 91.62 270 TRP A O 1
ATOM 2147 N N . THR A 1 271 ? 13.18 13.641 -13.742 1 90.31 271 THR A N 1
ATOM 2148 C CA . THR A 1 271 ? 14.25 13.422 -14.719 1 90.31 271 THR A CA 1
ATOM 2149 C C . THR A 1 271 ? 15.062 14.703 -14.922 1 90.31 271 THR A C 1
ATOM 2151 O O . THR A 1 271 ? 16.266 14.719 -14.695 1 90.31 271 THR A O 1
ATOM 2154 N N . PRO A 1 272 ? 14.453 15.766 -15.273 1 93 272 PRO A N 1
ATOM 2155 C CA . PRO A 1 272 ? 15.25 16.969 -15.508 1 93 272 PRO A CA 1
ATOM 2156 C C . PRO A 1 272 ? 15.57 17.734 -14.219 1 93 272 PRO A C 1
ATOM 2158 O O . PRO A 1 272 ? 16.516 18.531 -14.18 1 93 272 PRO A O 1
ATOM 2161 N N . ARG A 1 273 ? 14.812 17.484 -13.141 1 93.38 273 ARG A N 1
ATOM 2162 C CA . ARG A 1 273 ? 14.953 18.328 -11.953 1 93.38 273 ARG A CA 1
ATOM 2163 C C . ARG A 1 273 ? 15.312 17.484 -10.727 1 93.38 273 ARG A C 1
ATOM 2165 O O . ARG A 1 273 ? 14.93 17.828 -9.609 1 93.38 273 ARG A O 1
ATOM 2172 N N . LYS A 1 274 ? 15.977 16.406 -10.852 1 92 274 LYS A N 1
ATOM 2173 C CA . LYS A 1 274 ? 16.297 15.516 -9.75 1 92 274 LYS A CA 1
ATOM 2174 C C . LYS A 1 274 ? 17.109 16.234 -8.672 1 92 274 LYS A C 1
ATOM 2176 O O . LYS A 1 274 ? 16.938 15.953 -7.48 1 92 274 LYS A O 1
ATOM 2181 N N . THR A 1 275 ? 17.969 17.109 -9.094 1 92.94 275 THR A N 1
ATOM 2182 C CA . THR A 1 275 ? 18.781 17.859 -8.133 1 92.94 275 THR A CA 1
ATOM 2183 C C . THR A 1 275 ? 17.891 18.719 -7.238 1 92.94 275 THR A C 1
ATOM 2185 O O . THR A 1 275 ? 18.141 18.828 -6.035 1 92.94 275 THR A O 1
ATOM 2188 N N . ASP A 1 276 ? 16.875 19.328 -7.82 1 94.62 276 ASP A N 1
ATOM 2189 C CA . ASP A 1 276 ? 15.93 20.125 -7.051 1 94.62 276 ASP A CA 1
ATOM 2190 C C . ASP A 1 276 ? 15.141 19.266 -6.07 1 94.62 276 ASP A C 1
ATOM 2192 O O . ASP A 1 276 ? 14.914 19.672 -4.926 1 94.62 276 ASP A O 1
ATOM 2196 N N . VAL A 1 277 ? 14.711 18.156 -6.547 1 95.38 277 VAL A N 1
ATOM 2197 C CA . VAL A 1 277 ? 13.945 17.234 -5.711 1 95.38 277 VAL A CA 1
ATOM 2198 C C . VAL A 1 277 ? 14.773 16.828 -4.488 1 95.38 277 VAL A C 1
ATOM 2200 O O . VAL A 1 277 ? 14.297 16.906 -3.355 1 95.38 277 VAL A O 1
ATOM 2203 N N . VAL A 1 278 ? 16 16.484 -4.719 1 95 278 VAL A N 1
ATOM 2204 C CA . VAL A 1 278 ? 16.906 16.078 -3.646 1 95 278 VAL A CA 1
ATOM 2205 C C . VAL A 1 278 ? 17.141 17.234 -2.688 1 95 278 VAL A C 1
ATOM 2207 O O . VAL A 1 278 ? 17.156 17.047 -1.468 1 95 278 VAL A O 1
ATOM 2210 N N . ALA A 1 279 ? 17.266 18.359 -3.229 1 95.25 279 ALA A N 1
ATOM 2211 C CA . ALA A 1 279 ? 17.5 19.547 -2.408 1 95.25 279 ALA A CA 1
ATOM 2212 C C . ALA A 1 279 ? 16.312 19.812 -1.479 1 95.25 279 ALA A C 1
ATOM 2214 O O . ALA A 1 279 ? 16.5 20.109 -0.295 1 95.25 279 ALA A O 1
ATOM 2215 N N . PHE A 1 280 ? 15.148 19.781 -2.031 1 95.94 280 PHE A N 1
ATOM 2216 C CA . PHE A 1 280 ? 13.961 19.984 -1.204 1 95.94 280 PHE A CA 1
ATOM 2217 C C . PHE A 1 280 ? 13.898 18.938 -0.095 1 95.94 280 PHE A C 1
ATOM 2219 O O . PHE A 1 280 ? 13.641 19.266 1.063 1 95.94 280 PHE A O 1
ATOM 2226 N N . LEU A 1 281 ? 14.125 17.734 -0.483 1 94.69 281 LEU A N 1
ATOM 2227 C CA . LEU A 1 281 ? 14.062 16.656 0.49 1 94.69 281 LEU A CA 1
ATOM 2228 C C . LEU A 1 281 ? 15.117 16.844 1.575 1 94.69 281 LEU A C 1
ATOM 2230 O O . LEU A 1 281 ? 14.828 16.672 2.764 1 94.69 281 LEU A O 1
ATOM 2234 N N . ASP A 1 282 ? 16.281 17.188 1.203 1 93.75 282 ASP A N 1
ATOM 2235 C CA . ASP A 1 282 ? 17.359 17.438 2.16 1 93.75 282 ASP A CA 1
ATOM 2236 C C . ASP A 1 282 ? 16.969 18.531 3.145 1 93.75 282 ASP A C 1
ATOM 2238 O O . ASP A 1 282 ? 17.172 18.391 4.352 1 93.75 282 ASP A O 1
ATOM 2242 N N . ASN A 1 283 ? 16.453 19.547 2.623 1 92.81 283 ASN A N 1
ATOM 2243 C CA . ASN A 1 283 ? 16.078 20.656 3.482 1 92.81 283 ASN A CA 1
ATOM 2244 C C . ASN A 1 283 ? 14.992 20.266 4.473 1 92.81 283 ASN A C 1
ATOM 2246 O O . ASN A 1 283 ? 15.023 20.672 5.637 1 92.81 283 ASN A O 1
ATOM 2250 N N . ILE A 1 284 ? 14.078 19.531 4.008 1 92.81 284 ILE A N 1
ATOM 2251 C CA . ILE A 1 284 ? 13 19.047 4.863 1 92.81 284 ILE A CA 1
ATOM 2252 C C . ILE A 1 284 ? 13.578 18.141 5.953 1 92.81 284 ILE A C 1
ATOM 2254 O O . ILE A 1 284 ? 13.266 18.312 7.137 1 92.81 284 ILE A O 1
ATOM 2258 N N . LEU A 1 285 ? 14.406 17.266 5.582 1 90.19 285 LEU A N 1
ATOM 2259 C CA . LEU A 1 285 ? 14.977 16.312 6.523 1 90.19 285 LEU A CA 1
ATOM 2260 C C . LEU A 1 285 ? 15.891 17.016 7.523 1 90.19 285 LEU A C 1
ATOM 2262 O O . LEU A 1 285 ? 15.898 16.688 8.711 1 90.19 285 LEU A O 1
ATOM 2266 N N . LEU A 1 286 ? 16.641 17.891 7.062 1 87.69 286 LEU A N 1
ATOM 2267 C CA . LEU A 1 286 ? 17.516 18.656 7.941 1 87.69 286 LEU A CA 1
ATOM 2268 C C . LEU A 1 286 ? 16.719 19.453 8.969 1 87.69 286 LEU A C 1
ATOM 2270 O O . LEU A 1 286 ? 17.094 19.531 10.141 1 87.69 286 LEU A O 1
ATOM 2274 N N . ASP A 1 287 ? 15.648 20.031 8.508 1 85.69 287 ASP A N 1
ATOM 2275 C CA . ASP A 1 287 ? 14.766 20.734 9.43 1 85.69 287 ASP A CA 1
ATOM 2276 C C . ASP A 1 287 ? 14.18 19.781 10.469 1 85.69 287 ASP A C 1
ATOM 2278 O O . ASP A 1 287 ? 14.055 20.125 11.641 1 85.69 287 ASP A O 1
ATOM 2282 N N . ALA A 1 288 ? 13.828 18.641 9.992 1 83.81 288 ALA A N 1
ATOM 2283 C CA . ALA A 1 288 ? 13.297 17.641 10.906 1 83.81 288 ALA A CA 1
ATOM 2284 C C . ALA A 1 288 ? 14.352 17.188 11.914 1 83.81 288 ALA A C 1
ATOM 2286 O O . ALA A 1 288 ? 14.047 17 13.094 1 83.81 288 ALA A O 1
ATOM 2287 N N . ILE A 1 289 ? 15.547 17.031 11.492 1 82.19 289 ILE A N 1
ATOM 2288 C CA . ILE A 1 289 ? 16.656 16.625 12.352 1 82.19 289 ILE A CA 1
ATOM 2289 C C . ILE A 1 289 ? 16.906 17.703 13.406 1 82.19 289 ILE A C 1
ATOM 2291 O O . ILE A 1 289 ? 17.094 17.391 14.586 1 82.19 289 ILE A O 1
ATOM 2295 N N . LYS A 1 290 ? 16.875 18.844 13 1 79.31 290 LYS A N 1
ATOM 2296 C CA . LYS A 1 290 ? 17.141 19.953 13.906 1 79.31 290 LYS A CA 1
ATOM 2297 C C . LYS A 1 290 ? 16.016 20.078 14.945 1 79.31 290 LYS A C 1
ATOM 2299 O O . LYS A 1 290 ? 16.266 20.547 16.062 1 79.31 290 LYS A O 1
ATOM 2304 N N . SER A 1 291 ? 14.844 19.703 14.586 1 74.69 291 SER A N 1
ATOM 2305 C CA . SER A 1 291 ? 13.695 19.812 15.477 1 74.69 291 SER A CA 1
ATOM 2306 C C . SER A 1 291 ? 13.703 18.703 16.531 1 74.69 291 SER A C 1
ATOM 2308 O O . SER A 1 291 ? 12.938 18.75 17.5 1 74.69 291 SER A O 1
ATOM 2310 N N . SER A 1 292 ? 14.461 17.531 16.406 1 65.5 292 SER A N 1
ATOM 2311 C CA . SER A 1 292 ? 14.523 16.406 17.344 1 65.5 292 SER A CA 1
ATOM 2312 C C . SER A 1 292 ? 15.18 16.797 18.656 1 65.5 292 SER A C 1
ATOM 2314 O O . SER A 1 292 ? 15 16.141 19.672 1 65.5 292 SER A O 1
ATOM 2316 N N . LEU A 1 293 ? 16.25 17.516 18.781 1 52.69 293 LEU A N 1
ATOM 2317 C CA . LEU A 1 293 ? 17.094 17.703 19.953 1 52.69 293 LEU A CA 1
ATOM 2318 C C . LEU A 1 293 ? 16.25 17.938 21.203 1 52.69 293 LEU A C 1
ATOM 2320 O O . LEU A 1 293 ? 16.578 17.406 22.266 1 52.69 293 LEU A O 1
ATOM 2324 N N . HIS A 1 294 ? 15.672 19.375 21.453 1 41.5 294 HIS A N 1
ATOM 2325 C CA . HIS A 1 294 ? 15.836 20.141 22.688 1 41.5 294 HIS A CA 1
ATOM 2326 C C . HIS A 1 294 ? 14.781 19.734 23.719 1 41.5 294 HIS A C 1
ATOM 2328 O O . HIS A 1 294 ? 13.594 19.984 23.516 1 41.5 294 HIS A O 1
ATOM 2334 N N . THR A 1 295 ? 14.742 18.672 24.109 1 37.66 295 THR A N 1
ATOM 2335 C CA . THR A 1 295 ? 14.094 18.516 25.406 1 37.66 295 THR A CA 1
ATOM 2336 C C . THR A 1 295 ? 14.125 19.828 26.188 1 37.66 295 THR A C 1
ATOM 2338 O O . THR A 1 295 ? 13.234 20.109 27 1 37.66 295 THR A O 1
ATOM 2341 N N . THR A 1 296 ? 15.438 20.281 26.688 1 33.41 296 THR A N 1
ATOM 2342 C CA . THR A 1 296 ? 15.531 21.359 27.672 1 33.41 296 THR A CA 1
ATOM 2343 C C . THR A 1 296 ? 15.008 22.672 27.094 1 33.41 296 THR A C 1
ATOM 2345 O O . THR A 1 296 ? 15.328 23.016 25.953 1 33.41 296 THR A O 1
ATOM 2348 N N . PRO A 1 297 ? 14.078 23.406 27.75 1 33.56 297 PRO A N 1
ATOM 2349 C CA . PRO A 1 297 ? 13.648 24.766 27.438 1 33.56 297 PRO A CA 1
ATOM 2350 C C . PRO A 1 297 ? 14.766 25.625 26.859 1 33.56 297 PRO A C 1
ATOM 2352 O O . PRO A 1 297 ? 15.695 26 27.562 1 33.56 297 PRO A O 1
ATOM 2355 N N . GLN A 1 298 ? 15.68 25.234 26.047 1 30.22 298 GLN A N 1
ATOM 2356 C CA . GLN A 1 298 ? 16.656 26.297 25.797 1 30.22 298 GLN A CA 1
ATOM 2357 C C . GLN A 1 298 ? 16.031 27.453 25.031 1 30.22 298 GLN A C 1
ATOM 2359 O O . GLN A 1 298 ? 15.227 27.234 24.125 1 30.22 298 GLN A O 1
ATOM 2364 N N . LYS A 1 299 ? 16.172 28.734 25.469 1 29.81 299 LYS A N 1
ATOM 2365 C CA . LYS A 1 299 ? 15.883 30.094 25 1 29.81 299 LYS A CA 1
ATOM 2366 C C . LYS A 1 299 ? 16.344 30.281 23.562 1 29.81 299 LYS A C 1
ATOM 2368 O O . LYS A 1 299 ? 16.422 31.422 23.078 1 29.81 299 LYS A O 1
ATOM 2373 N N . THR A 1 300 ? 16.906 29.375 22.797 1 27.89 300 THR A N 1
ATOM 2374 C CA . THR A 1 300 ? 17.625 29.906 21.641 1 27.89 300 THR A CA 1
ATOM 2375 C C . THR A 1 300 ? 16.656 30.406 20.578 1 27.89 300 THR A C 1
ATOM 2377 O O . THR A 1 300 ? 15.719 29.703 20.203 1 27.89 300 THR A O 1
ATOM 2380 N N . GLY A 1 301 ? 16.641 31.781 20.25 1 24.3 301 GLY A N 1
ATOM 2381 C CA . GLY A 1 301 ? 16.094 32.656 19.234 1 24.3 301 GLY A CA 1
ATOM 2382 C C . GLY A 1 301 ? 16.422 32.219 17.828 1 24.3 301 GLY A C 1
ATOM 2383 O O . GLY A 1 301 ? 17.578 32.281 17.406 1 24.3 301 GLY A O 1
ATOM 2384 N N . ASN A 1 302 ? 16.094 31.188 17.391 1 24.98 302 ASN A N 1
ATOM 2385 C CA . ASN A 1 302 ? 16.516 30.859 16.031 1 24.98 302 ASN A CA 1
ATOM 2386 C C . ASN A 1 302 ? 16.047 31.906 15.031 1 24.98 302 ASN A C 1
ATOM 2388 O O . ASN A 1 302 ? 14.852 32.156 14.898 1 24.98 302 ASN A O 1
ATOM 2392 N N . THR A 1 303 ? 16.859 32.781 14.531 1 24.97 303 THR A N 1
ATOM 2393 C CA . THR A 1 303 ? 16.906 33.906 13.641 1 24.97 303 THR A CA 1
ATOM 2394 C C . THR A 1 303 ? 16.484 33.531 12.227 1 24.97 303 THR A C 1
ATOM 2396 O O . THR A 1 303 ? 16.062 34.375 11.438 1 24.97 303 THR A O 1
ATOM 2399 N N . THR A 1 304 ? 16.781 32.281 11.852 1 25.92 304 THR A N 1
ATOM 2400 C CA . THR A 1 304 ? 16.734 32.219 10.391 1 25.92 304 THR A CA 1
ATOM 2401 C C . THR A 1 304 ? 15.281 32.156 9.914 1 25.92 304 THR A C 1
ATOM 2403 O O . THR A 1 304 ? 14.992 32.438 8.75 1 25.92 304 THR A O 1
ATOM 2406 N N . ILE A 1 305 ? 14.391 31.547 10.648 1 26.86 305 ILE A N 1
ATOM 2407 C CA . ILE A 1 305 ? 13.0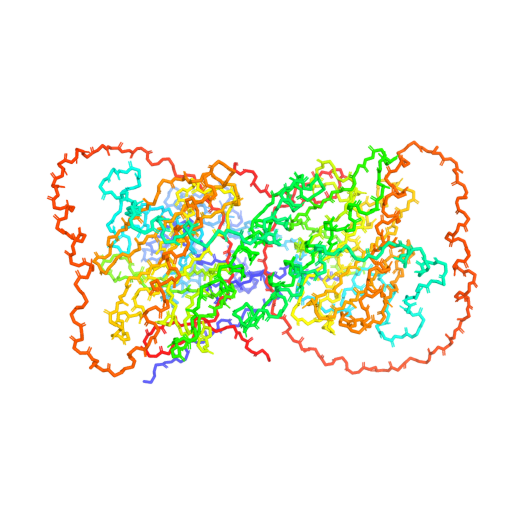23 31.641 10.148 1 26.86 305 ILE A CA 1
ATOM 2408 C C . ILE A 1 305 ? 12.57 33.094 10.148 1 26.86 305 ILE A C 1
ATOM 2410 O O . ILE A 1 305 ? 11.523 33.438 9.586 1 26.86 305 ILE A O 1
ATOM 2414 N N . ASN A 1 306 ? 13.234 34 10.891 1 26.48 306 ASN A N 1
ATOM 2415 C CA . ASN A 1 306 ? 12.898 35.406 10.953 1 26.48 306 ASN A CA 1
ATOM 2416 C C . ASN A 1 306 ? 13.156 36.094 9.609 1 26.48 306 ASN A C 1
ATOM 2418 O O . ASN A 1 306 ? 12.547 37.125 9.32 1 26.48 306 ASN A O 1
ATOM 2422 N N . CYS A 1 307 ? 14.141 35.625 8.875 1 26.67 307 CYS A N 1
ATOM 2423 C CA . CYS A 1 307 ? 14.406 36.406 7.664 1 26.67 307 CYS A CA 1
ATOM 2424 C C . CYS A 1 307 ? 13.344 36.156 6.605 1 26.67 307 CYS A C 1
ATOM 2426 O O . CYS A 1 307 ? 13.055 37 5.777 1 26.67 307 CYS A O 1
ATOM 2428 N N . PHE A 1 308 ? 12.867 34.938 6.566 1 27.33 308 PHE A N 1
ATOM 2429 C CA . PHE A 1 308 ? 11.914 34.688 5.488 1 27.33 308 PHE A CA 1
ATOM 2430 C C . PHE A 1 308 ? 10.617 35.469 5.727 1 27.33 308 PHE A C 1
ATOM 2432 O O . PHE A 1 308 ? 9.969 35.906 4.781 1 27.33 308 PHE A O 1
ATOM 2439 N N . ASN A 1 309 ? 10.164 35.625 6.883 1 28.27 309 ASN A N 1
ATOM 2440 C CA . ASN A 1 309 ? 8.969 36.438 7.105 1 28.27 309 ASN A CA 1
ATOM 2441 C C . ASN A 1 309 ? 9.125 37.844 6.531 1 28.27 309 ASN A C 1
ATOM 2443 O O . ASN A 1 309 ? 8.133 38.531 6.27 1 28.27 309 ASN A O 1
ATOM 2447 N N . ARG A 1 310 ? 10.32 38.344 6.527 1 27.47 310 ARG A N 1
ATOM 2448 C CA . ARG A 1 310 ? 10.453 39.75 6.066 1 27.47 310 ARG A CA 1
ATOM 2449 C C . ARG A 1 310 ? 10.102 39.844 4.586 1 27.47 310 ARG A C 1
ATOM 2451 O O . ARG A 1 310 ? 9.555 40.875 4.152 1 27.47 310 ARG A O 1
ATOM 2458 N N . HIS A 1 311 ? 10.516 38.844 3.762 1 27.58 311 HIS A N 1
ATOM 2459 C CA . HIS A 1 311 ? 10.32 39.156 2.348 1 27.58 311 HIS A CA 1
ATOM 2460 C C . HIS A 1 311 ? 8.867 38.938 1.938 1 27.58 311 HIS A C 1
ATOM 2462 O O . HIS A 1 311 ? 8.406 39.531 0.955 1 27.58 311 HIS A O 1
ATOM 2468 N N . LEU A 1 312 ? 8.164 38.062 2.508 1 27.36 312 LEU A N 1
ATOM 2469 C CA . LEU A 1 312 ? 6.824 37.844 1.97 1 27.36 312 LEU A CA 1
ATOM 2470 C C . LEU A 1 312 ? 5.883 38.969 2.373 1 27.36 312 LEU A C 1
ATOM 2472 O O . LEU A 1 312 ? 4.676 38.906 2.133 1 27.36 312 LEU A O 1
ATOM 2476 N N . GLN A 1 313 ? 6.328 39.969 3.074 1 23.66 313 GLN A N 1
ATOM 2477 C CA . GLN A 1 313 ? 5.344 41 3.346 1 23.66 313 GLN A CA 1
ATOM 2478 C C . GLN A 1 313 ? 4.816 41.594 2.051 1 23.66 313 GLN A C 1
ATOM 2480 O O . GLN A 1 313 ? 4.195 42.656 2.066 1 23.66 313 GLN A O 1
ATOM 2485 N N . LEU A 1 314 ? 5.34 41.125 0.931 1 21.88 314 LEU A N 1
ATOM 2486 C CA . LEU A 1 314 ? 4.754 41.938 -0.128 1 21.88 314 LEU A CA 1
ATOM 2487 C C . LEU A 1 314 ? 3.303 41.531 -0.375 1 21.88 314 LEU A C 1
ATOM 2489 O O . LEU A 1 314 ? 3 40.344 -0.586 1 21.88 314 LEU A O 1
ATOM 2493 N N . THR A 1 315 ? 2.314 42.219 0.041 1 20.55 315 THR A N 1
ATOM 2494 C CA . THR A 1 315 ? 0.86 42.281 0.139 1 20.55 315 THR A CA 1
ATOM 2495 C C . THR A 1 315 ? 0.22 42.156 -1.241 1 20.55 315 THR A C 1
ATOM 2497 O O . THR A 1 315 ? 0.016 43.156 -1.922 1 20.55 315 THR A O 1
ATOM 2500 N N . TYR A 1 316 ? 0.568 41.188 -2.178 1 18.78 316 TYR A N 1
ATOM 2501 C CA . TYR A 1 316 ? -0.173 41.469 -3.406 1 18.78 316 TYR A CA 1
ATOM 2502 C C . TYR A 1 316 ? -1.657 41.188 -3.223 1 18.78 316 TYR A C 1
ATOM 2504 O O . TYR A 1 316 ? -2.033 40.281 -2.441 1 18.78 316 TYR A O 1
ATOM 2512 N N . SER A 1 317 ? -2.568 42.062 -3.518 1 19.64 317 SER A N 1
ATOM 2513 C CA . SER A 1 317 ? -4.02 42.188 -3.572 1 19.64 317 SER A CA 1
ATOM 2514 C C . SER A 1 317 ? -4.617 41.25 -4.629 1 19.64 317 SER A C 1
ATOM 2516 O O . SER A 1 317 ? -4.523 41.531 -5.824 1 19.64 317 SER A O 1
ATOM 2518 N N . ILE A 1 318 ? -4.348 39.969 -4.652 1 20.03 318 ILE A N 1
ATOM 2519 C CA . ILE A 1 318 ? -4.887 39.344 -5.848 1 20.03 318 ILE A CA 1
ATOM 2520 C C . ILE A 1 318 ? -6.402 39.219 -5.73 1 20.03 318 ILE A C 1
ATOM 2522 O O . ILE A 1 318 ? -6.922 38.844 -4.672 1 20.03 318 ILE A O 1
ATOM 2526 N N . PRO A 1 319 ? -7.168 39.5 -6.789 1 19.7 319 PRO A N 1
ATOM 2527 C CA . PRO A 1 319 ? -8.625 39.531 -6.957 1 19.7 319 PRO A CA 1
ATOM 2528 C C . PRO A 1 319 ? -9.273 38.156 -6.93 1 19.7 319 PRO A C 1
ATOM 2530 O O . PRO A 1 319 ? -8.617 37.156 -7.242 1 19.7 319 PRO A O 1
ATOM 2533 N N . ALA A 1 320 ? -10.461 37.969 -6.383 1 19.44 320 ALA A N 1
ATOM 2534 C CA . ALA A 1 320 ? -11.391 36.906 -5.949 1 19.44 320 ALA A CA 1
ATOM 2535 C C . ALA A 1 320 ? -11.898 36.094 -7.137 1 19.44 320 ALA A C 1
ATOM 2537 O O . ALA A 1 320 ? -12.703 36.594 -7.934 1 19.44 320 ALA A O 1
ATOM 2538 N N . VAL A 1 321 ? -11.07 35.406 -7.977 1 19.52 321 VAL A N 1
ATOM 2539 C CA . VAL A 1 321 ? -11.773 34.781 -9.102 1 19.52 321 VAL A CA 1
ATOM 2540 C C . VAL A 1 321 ? -12.648 33.625 -8.602 1 19.52 321 VAL A C 1
ATOM 2542 O O . VAL A 1 321 ? -12.258 32.906 -7.684 1 19.52 321 VAL A O 1
ATOM 2545 N N . GLU A 1 322 ? -13.875 33.469 -9.055 1 20.06 322 GLU A N 1
ATOM 2546 C CA . GLU A 1 322 ? -15.102 32.719 -8.867 1 20.06 322 GLU A CA 1
ATOM 2547 C C . GLU A 1 322 ? -14.961 31.297 -9.406 1 20.06 322 GLU A C 1
ATOM 2549 O O . GLU A 1 322 ? -14.891 31.094 -10.617 1 20.06 322 GLU A O 1
ATOM 2554 N N . SER A 1 323 ? -13.93 30.547 -9.023 1 17.64 323 SER A N 1
ATOM 2555 C CA . SER A 1 323 ? -13.773 29.297 -9.773 1 17.64 323 SER A CA 1
ATOM 2556 C C . SER A 1 323 ? -14.914 28.328 -9.477 1 17.64 323 SER A C 1
ATOM 2558 O O . SER A 1 323 ? -15.445 28.312 -8.359 1 17.64 323 SER A O 1
ATOM 2560 N N . ASP A 1 324 ? -15.562 27.766 -10.508 1 19.91 324 ASP A N 1
ATOM 2561 C CA . ASP A 1 324 ? -16.656 26.828 -10.773 1 19.91 324 ASP A CA 1
ATOM 2562 C C . ASP A 1 324 ? -16.25 25.406 -10.383 1 19.91 324 ASP A C 1
ATOM 2564 O O . ASP A 1 324 ? -15.312 24.844 -10.938 1 19.91 324 ASP A O 1
ATOM 2568 N N . VAL A 1 325 ? -16.406 25 -9.141 1 19.06 325 VAL A N 1
ATOM 2569 C CA . VAL A 1 325 ? -16.016 23.797 -8.422 1 19.06 325 VAL A CA 1
ATOM 2570 C C . VAL A 1 325 ? -16.781 22.594 -8.969 1 19.06 325 VAL A C 1
ATOM 2572 O O . VAL A 1 325 ? -18.016 22.547 -8.867 1 19.06 325 VAL A O 1
ATOM 2575 N N . THR A 1 326 ? -16.375 22.062 -10.164 1 19.11 326 THR A N 1
ATOM 2576 C CA . THR A 1 326 ? -17.031 20.844 -10.594 1 19.11 326 THR A CA 1
ATOM 2577 C C . THR A 1 326 ? -16.641 19.672 -9.695 1 19.11 326 THR A C 1
ATOM 2579 O O . THR A 1 326 ? -15.469 19.484 -9.375 1 19.11 326 THR A O 1
ATOM 2582 N N . THR A 1 327 ? -17.5 19.125 -8.898 1 18.55 327 THR A N 1
ATOM 2583 C CA . THR A 1 327 ? -17.609 18.203 -7.766 1 18.55 327 THR A CA 1
ATOM 2584 C C . THR A 1 327 ? -17.328 16.766 -8.203 1 18.55 327 THR A C 1
ATOM 2586 O O . THR A 1 327 ? -18.156 16.156 -8.867 1 18.55 327 THR A O 1
ATOM 2589 N N . ASN A 1 328 ? -16.141 16.453 -8.781 1 18.7 328 ASN A N 1
ATOM 2590 C CA . ASN A 1 328 ? -16.047 15.039 -9.148 1 18.7 328 ASN A CA 1
ATOM 2591 C C . ASN A 1 328 ? -15.922 14.148 -7.91 1 18.7 328 ASN A C 1
ATOM 2593 O O . ASN A 1 328 ? -15.25 14.516 -6.945 1 18.7 328 ASN A O 1
ATOM 2597 N N . GLU A 1 329 ? -16.656 13.055 -7.703 1 19.45 329 GLU A N 1
ATOM 2598 C CA . GLU A 1 329 ? -17.141 12.117 -6.695 1 19.45 329 GLU A CA 1
ATOM 2599 C C . GLU A 1 329 ? -16.078 11.078 -6.344 1 19.45 329 GLU A C 1
ATOM 2601 O O . GLU A 1 329 ? -15.695 10.273 -7.188 1 19.45 329 GLU A O 1
ATOM 2606 N N . ASP A 1 330 ? -15.016 11.414 -5.605 1 19.38 330 ASP A N 1
ATOM 2607 C CA . ASP A 1 330 ? -13.867 10.57 -5.262 1 19.38 330 ASP A CA 1
ATOM 2608 C C . ASP A 1 330 ? -14.273 9.484 -4.27 1 19.38 330 ASP A C 1
ATOM 2610 O O . ASP A 1 330 ? -15.07 9.727 -3.361 1 19.38 330 ASP A O 1
ATOM 2614 N N . GLU A 1 331 ? -14.016 8.203 -4.582 1 20.11 331 GLU A N 1
ATOM 2615 C CA . GLU A 1 331 ? -14.336 6.898 -4.004 1 20.11 331 GLU A CA 1
ATOM 2616 C C . GLU A 1 331 ? -13.562 6.66 -2.711 1 20.11 331 GLU A C 1
ATOM 2618 O O . GLU A 1 331 ? -12.344 6.844 -2.664 1 20.11 331 GLU A O 1
ATOM 2623 N N . ASP A 1 332 ? -14.203 6.75 -1.536 1 19.97 332 ASP A N 1
ATOM 2624 C CA . ASP A 1 332 ? -13.914 6.82 -0.107 1 19.97 332 ASP A CA 1
ATOM 2625 C C . ASP A 1 332 ? -13.414 5.477 0.418 1 19.97 332 ASP A C 1
ATOM 2627 O O . ASP A 1 332 ? -14.109 4.461 0.296 1 19.97 332 ASP A O 1
ATOM 2631 N N . TYR A 1 333 ? -12.172 5.07 0.422 1 20.7 333 TYR A N 1
ATOM 2632 C CA . TYR A 1 333 ? -11.562 3.861 0.966 1 20.7 333 TYR A CA 1
ATOM 2633 C C . TYR A 1 333 ? -11.578 3.881 2.49 1 20.7 333 TYR A C 1
ATOM 2635 O O . TYR A 1 333 ? -11.055 4.809 3.111 1 20.7 333 TYR A O 1
ATOM 2643 N N . ASP A 1 334 ? -12.445 3.219 3.154 1 22.17 334 ASP A N 1
ATOM 2644 C CA . ASP A 1 334 ? -12.852 3.252 4.559 1 22.17 334 ASP A CA 1
ATOM 2645 C C . ASP A 1 334 ? -11.938 2.371 5.414 1 22.17 334 ASP A C 1
ATOM 2647 O O . ASP A 1 334 ? -12 1.143 5.324 1 22.17 334 ASP A O 1
ATOM 2651 N N . GLU A 1 335 ? -10.695 2.48 5.707 1 23.62 335 GLU A N 1
ATOM 2652 C CA . GLU A 1 335 ? -9.906 1.671 6.629 1 23.62 335 GLU A CA 1
ATOM 2653 C C . GLU A 1 335 ? -10.266 1.977 8.078 1 23.62 335 GLU A C 1
ATOM 2655 O O . GLU A 1 335 ? -10.32 3.143 8.477 1 23.62 335 GLU A O 1
ATOM 2660 N N . ALA A 1 336 ? -10.797 1.052 8.836 1 24.16 336 ALA A N 1
ATOM 2661 C CA . ALA A 1 336 ? -11.312 1.134 10.195 1 24.16 336 ALA A CA 1
ATOM 2662 C C . ALA A 1 336 ? -10.18 1.223 11.211 1 24.16 336 ALA A C 1
ATOM 2664 O O . ALA A 1 336 ? -9.219 0.452 11.148 1 24.16 336 ALA A O 1
ATOM 2665 N N . PHE A 1 337 ? -9.828 2.416 11.68 1 24.33 337 PHE A N 1
ATOM 2666 C CA . PHE A 1 337 ? -8.805 2.662 12.68 1 24.33 337 PHE A CA 1
ATOM 2667 C C . PHE A 1 337 ? -9.414 2.713 14.078 1 24.33 337 PHE A C 1
ATOM 2669 O O . PHE A 1 337 ? -10.562 3.113 14.242 1 24.33 337 PHE A O 1
ATOM 2676 N N . ASP A 1 338 ? -8.867 1.939 14.977 1 29.25 338 ASP A N 1
ATOM 2677 C CA . ASP A 1 338 ? -9.219 2.068 16.391 1 29.25 338 ASP A CA 1
ATOM 2678 C C . ASP A 1 338 ? -8.703 3.387 16.969 1 29.25 338 ASP A C 1
ATOM 2680 O O . ASP A 1 338 ? -7.59 3.816 16.656 1 29.25 338 ASP A O 1
ATOM 2684 N N . VAL A 1 339 ? -9.688 4.125 17.562 1 29.69 339 VAL A N 1
ATOM 2685 C CA . VAL A 1 339 ? -9.398 5.434 18.141 1 29.69 339 VAL A CA 1
ATOM 2686 C C . VAL A 1 339 ? -9.039 5.281 19.625 1 29.69 339 VAL A C 1
ATOM 2688 O O . VAL A 1 339 ? -9.812 4.711 20.391 1 29.69 339 VAL A O 1
ATOM 2691 N N . VAL A 1 340 ? -7.824 5.273 20.016 1 31.33 340 VAL A N 1
ATOM 2692 C CA . VAL A 1 340 ? -7.469 5.336 21.422 1 31.33 340 VAL A CA 1
ATOM 2693 C C . VAL A 1 340 ? -7.168 6.781 21.828 1 31.33 340 VAL A C 1
ATOM 2695 O O . VAL A 1 340 ? -6.5 7.508 21.078 1 31.33 340 VAL A O 1
ATOM 2698 N N . LYS A 1 341 ? -7.867 7.312 22.781 1 31.19 341 LYS A N 1
ATOM 2699 C CA . LYS A 1 341 ? -7.703 8.664 23.312 1 31.19 341 LYS A CA 1
ATOM 2700 C C . LYS A 1 341 ? -6.492 8.75 24.234 1 31.19 341 LYS A C 1
ATOM 2702 O O . LYS A 1 341 ? -6.391 8 25.203 1 31.19 341 LYS A O 1
ATOM 2707 N N . ILE A 1 342 ? -5.371 9.094 23.812 1 32.72 342 ILE A N 1
ATOM 2708 C CA . ILE A 1 342 ? -4.309 9.438 24.75 1 32.72 342 ILE A CA 1
ATOM 2709 C C . ILE A 1 342 ? -4.141 10.953 24.812 1 32.72 342 ILE A C 1
ATOM 2711 O O . ILE A 1 342 ? -3.848 11.594 23.797 1 32.72 342 ILE A O 1
ATOM 2715 N N . GLY A 1 343 ? -4.133 11.672 25.953 1 33.03 343 GLY A N 1
ATOM 2716 C CA . GLY A 1 343 ? -3.93 13.062 26.297 1 33.03 343 GLY A CA 1
ATOM 2717 C C . GLY A 1 343 ? -4.812 14.016 25.516 1 33.03 343 GLY A C 1
ATOM 2718 O O . GLY A 1 343 ? -4.391 15.109 25.156 1 33.03 343 GLY A O 1
ATOM 2719 N N . GLY A 1 344 ? -6.09 13.672 25.125 1 35.41 344 GLY A N 1
ATOM 2720 C CA . GLY A 1 344 ? -7.125 14.445 24.469 1 35.41 344 GLY A CA 1
ATOM 2721 C C . GLY A 1 344 ? -7.207 14.172 22.969 1 35.41 344 GLY A C 1
ATOM 2722 O O . GLY A 1 344 ? -8.109 14.672 22.297 1 35.41 344 GLY A O 1
ATOM 2723 N N . VAL A 1 345 ? -6.172 13.859 22.344 1 31.94 345 VAL A N 1
ATOM 2724 C CA . VAL A 1 345 ? -6.141 13.586 20.922 1 31.94 345 VAL A CA 1
ATOM 2725 C C . VAL A 1 345 ? -6.457 12.117 20.656 1 31.94 345 VAL A C 1
ATOM 2727 O O . VAL A 1 345 ? -5.957 11.234 21.359 1 31.94 345 VAL A O 1
ATOM 2730 N N . SER A 1 346 ? -7.484 11.82 19.906 1 34.16 346 SER A N 1
ATOM 2731 C CA . SER A 1 346 ? -7.898 10.461 19.578 1 34.16 346 SER A CA 1
ATOM 2732 C C . SER A 1 346 ? -6.926 9.812 18.594 1 34.16 346 SER A C 1
ATOM 2734 O O . SER A 1 346 ? -6.566 10.414 17.578 1 34.16 346 SER A O 1
ATOM 2736 N N . VAL A 1 347 ? -6.07 8.922 19.047 1 33.59 347 VAL A N 1
ATOM 2737 C CA . VAL A 1 347 ? -5.109 8.18 18.234 1 33.59 347 VAL A CA 1
ATOM 2738 C C . VAL A 1 347 ? -5.711 6.84 17.812 1 33.59 347 VAL A C 1
ATOM 2740 O O . VAL A 1 347 ? -6.398 6.188 18.609 1 33.59 347 VAL A O 1
ATOM 2743 N N . LEU A 1 348 ? -5.664 6.547 16.625 1 33.16 348 LEU A N 1
ATOM 2744 C CA . LEU A 1 348 ? -6.105 5.246 16.125 1 33.16 348 LEU A CA 1
ATOM 2745 C C . LEU A 1 348 ? -4.996 4.207 16.266 1 33.16 348 LEU A C 1
ATOM 2747 O O . LEU A 1 348 ? -3.85 4.461 15.898 1 33.16 348 LEU A O 1
ATOM 2751 N N . ARG A 1 349 ? -4.934 3.285 17.297 1 29.88 349 ARG A N 1
ATOM 2752 C CA . ARG A 1 349 ? -4.004 2.178 17.484 1 29.88 349 ARG A CA 1
ATOM 2753 C C . ARG A 1 349 ? -4.453 0.948 16.703 1 29.88 349 ARG A C 1
ATOM 2755 O O . ARG A 1 349 ? -5.641 0.61 16.703 1 29.88 349 ARG A O 1
ATOM 2762 N N . PRO A 1 350 ? -3.611 0.475 15.914 1 27.92 350 PRO A N 1
ATOM 2763 C CA . PRO A 1 350 ? -3.934 -0.846 15.375 1 27.92 350 PRO A CA 1
ATOM 2764 C C . PRO A 1 350 ? -4.082 -1.91 16.453 1 27.92 350 PRO A C 1
ATOM 2766 O O . PRO A 1 350 ? -3.436 -1.823 17.5 1 27.92 350 PRO A O 1
ATOM 2769 N N . ARG A 1 351 ? -5.211 -2.639 16.484 1 27.75 351 ARG A N 1
ATOM 2770 C CA . ARG A 1 351 ? -5.41 -3.668 17.5 1 27.75 351 ARG A CA 1
ATOM 2771 C C . ARG A 1 351 ? -4.258 -4.664 17.5 1 27.75 351 ARG A C 1
ATOM 2773 O O . ARG A 1 351 ? -3.879 -5.191 16.453 1 27.75 351 ARG A O 1
ATOM 2780 N N . GLU A 1 352 ? -3.307 -4.535 18.5 1 26.08 352 GLU A N 1
ATOM 2781 C CA . GLU A 1 352 ? -2.393 -5.633 18.812 1 26.08 352 GLU A CA 1
ATOM 2782 C C . GLU A 1 352 ? -3.15 -6.945 19 1 26.08 352 GLU A C 1
ATOM 2784 O O . GLU A 1 352 ? -4.117 -7.004 19.75 1 26.08 352 GLU A O 1
ATOM 2789 N N . GLN A 1 353 ? -3.412 -7.863 18.047 1 22.7 353 GLN A N 1
ATOM 2790 C CA . GLN A 1 353 ? -3.535 -9.188 18.656 1 22.7 353 GLN A CA 1
ATOM 2791 C C . GLN A 1 353 ? -2.234 -9.602 19.328 1 22.7 353 GLN A C 1
ATOM 2793 O O . GLN A 1 353 ? -1.146 -9.328 18.828 1 22.7 353 GLN A O 1
ATOM 2798 N N . MET B 1 1 ? -32.531 -25.594 2.643 1 19.64 1 MET B N 1
ATOM 2799 C CA . MET B 1 1 ? -31.172 -25.266 3.029 1 19.64 1 MET B CA 1
ATOM 2800 C C . MET B 1 1 ? -30.906 -23.766 2.857 1 19.64 1 MET B C 1
ATOM 2802 O O . MET B 1 1 ? -31.094 -23.219 1.77 1 19.64 1 MET B O 1
ATOM 2806 N N . SER B 1 2 ? -30.938 -22.953 3.9 1 23.86 2 SER B N 1
ATOM 2807 C CA . SER B 1 2 ? -31.062 -21.5 3.963 1 23.86 2 SER B CA 1
ATOM 2808 C C . SER B 1 2 ? -29.781 -20.812 3.529 1 23.86 2 SER B C 1
ATOM 2810 O O . SER B 1 2 ? -28.688 -21.25 3.893 1 23.86 2 SER B O 1
ATOM 2812 N N . LEU B 1 3 ? -29.734 -20.25 2.441 1 27.22 3 LEU B N 1
ATOM 2813 C CA . LEU B 1 3 ? -28.688 -19.609 1.658 1 27.22 3 LEU B CA 1
ATOM 2814 C C . LEU B 1 3 ? -27.891 -18.641 2.514 1 27.22 3 LEU B C 1
ATOM 2816 O O . LEU B 1 3 ? -28.469 -17.781 3.197 1 27.22 3 LEU B O 1
ATOM 2820 N N . PRO B 1 4 ? -26.625 -19 2.836 1 31.2 4 PRO B N 1
ATOM 2821 C CA . PRO B 1 4 ? -25.859 -18.25 3.83 1 31.2 4 PRO B CA 1
ATOM 2822 C C . PRO B 1 4 ? -25.719 -16.781 3.469 1 31.2 4 PRO B C 1
ATOM 2824 O O . PRO B 1 4 ? -25.453 -16.438 2.312 1 31.2 4 PRO B O 1
ATOM 2827 N N . SER B 1 5 ? -26.234 -15.82 4.109 1 31.19 5 SER B N 1
ATOM 2828 C CA . SER B 1 5 ? -26.453 -14.375 4.023 1 31.19 5 SER B CA 1
ATOM 2829 C C . SER B 1 5 ? -25.141 -13.625 3.85 1 31.19 5 SER B C 1
ATOM 2831 O O . SER B 1 5 ? -24.141 -13.977 4.477 1 31.19 5 SER B O 1
ATOM 2833 N N . LYS B 1 6 ? -24.812 -13.133 2.682 1 37.12 6 LYS B N 1
ATOM 2834 C CA . LYS B 1 6 ? -23.734 -12.188 2.395 1 37.12 6 LYS B CA 1
ATOM 2835 C C . LYS B 1 6 ? -23.5 -11.25 3.572 1 37.12 6 LYS B C 1
ATOM 2837 O O . LYS B 1 6 ? -24.391 -10.484 3.949 1 37.12 6 LYS B O 1
ATOM 2842 N N . LYS B 1 7 ? -22.516 -11.562 4.473 1 40.06 7 LYS B N 1
ATOM 2843 C CA . LYS B 1 7 ? -22.344 -10.734 5.668 1 40.06 7 LYS B CA 1
ATOM 2844 C C . LYS B 1 7 ? -21.875 -9.328 5.305 1 40.06 7 LYS B C 1
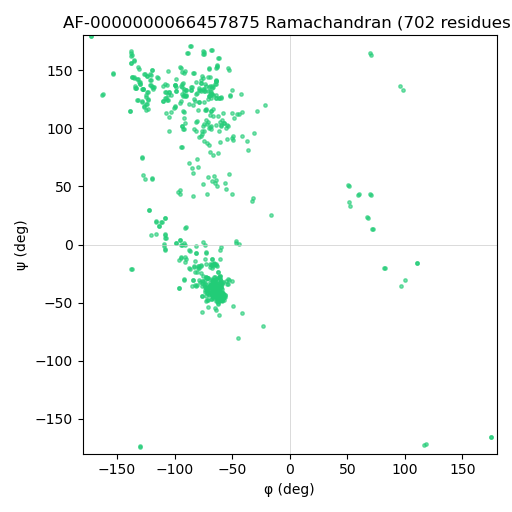ATOM 2846 O O . LYS B 1 7 ? -20.969 -9.156 4.492 1 40.06 7 LYS B O 1
ATOM 2851 N N . GLN B 1 8 ? -22.359 -8.242 5.434 1 45.97 8 GLN B N 1
ATOM 2852 C CA . GLN B 1 8 ? -22.188 -6.805 5.277 1 45.97 8 GLN B CA 1
ATOM 2853 C C . GLN B 1 8 ? -20.938 -6.316 6.004 1 45.97 8 GLN B C 1
ATOM 2855 O O . GLN B 1 8 ? -20.703 -6.66 7.164 1 45.97 8 GLN B O 1
ATOM 2860 N N . LYS B 1 9 ? -19.719 -6.07 5.242 1 46.16 9 LYS B N 1
ATOM 2861 C CA . LYS B 1 9 ? -18.625 -5.418 5.949 1 46.16 9 LYS B CA 1
ATOM 2862 C C . LYS B 1 9 ? -19.094 -4.16 6.664 1 46.16 9 LYS B C 1
ATOM 2864 O O . LYS B 1 9 ? -19.562 -3.215 6.027 1 46.16 9 LYS B O 1
ATOM 2869 N N . LEU B 1 10 ? -19.062 -4.188 7.867 1 52.91 10 LEU B N 1
ATOM 2870 C CA . LEU B 1 10 ? -19.609 -3.115 8.688 1 52.91 10 LEU B CA 1
ATOM 2871 C C . LEU B 1 10 ? -18.5 -2.256 9.281 1 52.91 10 LEU B C 1
ATOM 2873 O O . LEU B 1 10 ? -17.547 -2.781 9.867 1 52.91 10 LEU B O 1
ATOM 2877 N N . ASP B 1 11 ? -18.188 -1.148 8.68 1 53.03 11 ASP B N 1
ATOM 2878 C CA . ASP B 1 11 ? -17.312 -0.174 9.32 1 53.03 11 ASP B CA 1
ATOM 2879 C C . ASP B 1 11 ? -17.719 0.064 10.773 1 53.03 11 ASP B C 1
ATOM 2881 O O . ASP B 1 11 ? -18.781 0.608 11.039 1 53.03 11 ASP B O 1
ATOM 2885 N N . ARG B 1 12 ? -16.859 -0.359 11.57 1 55.69 12 ARG B N 1
ATOM 2886 C CA . ARG B 1 12 ? -17.234 -0.3 12.977 1 55.69 12 ARG B CA 1
ATOM 2887 C C . ARG B 1 12 ? -17.328 1.145 13.461 1 55.69 12 ARG B C 1
ATOM 2889 O O . ARG B 1 12 ? -17.984 1.424 14.469 1 55.69 12 ARG B O 1
ATOM 2896 N N . SER B 1 13 ? -16.703 2.033 12.656 1 55.03 13 SER B N 1
ATOM 2897 C CA . SER B 1 13 ? -16.812 3.434 13.047 1 55.03 13 SER B CA 1
ATOM 2898 C C . SER B 1 13 ? -18.141 4.035 12.562 1 55.03 13 SER B C 1
ATOM 2900 O O . SER B 1 13 ? -18.516 5.129 12.977 1 55.03 13 SER B O 1
ATOM 2902 N N . HIS B 1 14 ? -18.641 3.279 11.734 1 65.75 14 HIS B N 1
ATOM 2903 C CA . HIS B 1 14 ? -19.922 3.707 11.211 1 65.75 14 HIS B CA 1
ATOM 2904 C C . HIS B 1 14 ? -21.078 3.146 12.039 1 65.75 14 HIS B C 1
ATOM 2906 O O . HIS B 1 14 ? -20.906 2.145 12.742 1 65.75 14 HIS B O 1
ATOM 2912 N N . VAL B 1 15 ? -21.984 3.879 12.031 1 70.12 15 VAL B N 1
ATOM 2913 C CA . VAL B 1 15 ? -23.234 3.377 12.586 1 70.12 15 VAL B CA 1
ATOM 2914 C C . VAL B 1 15 ? -23.953 2.506 11.547 1 70.12 15 VAL B C 1
ATOM 2916 O O . VAL B 1 15 ? -24.219 2.957 10.43 1 70.12 15 VAL B O 1
ATOM 2919 N N . HIS B 1 16 ? -23.859 1.274 11.867 1 76.81 16 HIS B N 1
ATOM 2920 C CA . HIS B 1 16 ? -24.531 0.343 10.969 1 76.81 16 HIS B CA 1
ATOM 2921 C C . HIS B 1 16 ? -25.906 -0.057 11.523 1 76.81 16 HIS B C 1
ATOM 2923 O O . HIS B 1 16 ? -26.078 -0.191 12.734 1 76.81 16 HIS B O 1
ATOM 2929 N N . TYR B 1 17 ? -26.719 -0.15 10.547 1 78.75 17 TYR B N 1
ATOM 2930 C CA . TYR B 1 17 ? -28.062 -0.609 10.867 1 78.75 17 TYR B CA 1
ATOM 2931 C C . TYR B 1 17 ? -28.266 -2.053 10.422 1 78.75 17 TYR B C 1
ATOM 2933 O O . TYR B 1 17 ? -28.031 -2.391 9.266 1 78.75 17 TYR B O 1
ATOM 2941 N N . ASP B 1 18 ? -28.344 -2.873 11.32 1 73.31 18 ASP B N 1
ATOM 2942 C CA . ASP B 1 18 ? -28.547 -4.289 11.023 1 73.31 18 ASP B CA 1
ATOM 2943 C C . ASP B 1 18 ? -29.859 -4.512 10.258 1 73.31 18 ASP B C 1
ATOM 2945 O O . ASP B 1 18 ? -30.922 -4.59 10.867 1 73.31 18 ASP B O 1
ATOM 2949 N N . LEU B 1 19 ? -29.688 -4.688 9.008 1 78 19 LEU B N 1
ATOM 2950 C CA . LEU B 1 19 ? -30.875 -4.867 8.18 1 78 19 LEU B CA 1
ATOM 2951 C C . LEU B 1 19 ? -31.484 -6.25 8.391 1 78 19 LEU B C 1
ATOM 2953 O O . LEU B 1 19 ? -32.688 -6.426 8.281 1 78 19 LEU B O 1
ATOM 2957 N N . THR B 1 20 ? -30.531 -7.145 8.617 1 72 20 THR B N 1
ATOM 2958 C CA . THR B 1 20 ? -31.047 -8.492 8.859 1 72 20 THR B CA 1
ATOM 2959 C C . THR B 1 20 ? -31.984 -8.508 10.055 1 72 20 THR B C 1
ATOM 2961 O O . THR B 1 20 ? -33.094 -9.07 9.984 1 72 20 THR B O 1
ATOM 2964 N N . ASP B 1 21 ? -31.531 -7.926 10.992 1 75.69 21 ASP B N 1
ATOM 2965 C CA . ASP B 1 21 ? -32.375 -7.816 12.18 1 75.69 21 ASP B CA 1
ATOM 2966 C C . ASP B 1 21 ? -33.625 -7.008 11.883 1 75.69 21 ASP B C 1
ATOM 2968 O O . ASP B 1 21 ? -34.719 -7.352 12.344 1 75.69 21 ASP B O 1
ATOM 2972 N N . ALA B 1 22 ? -33.469 -5.996 11.148 1 78.69 22 ALA B N 1
ATOM 2973 C CA . ALA B 1 22 ? -34.594 -5.125 10.836 1 78.69 22 ALA B CA 1
ATOM 2974 C C . ALA B 1 22 ? -35.656 -5.867 10.031 1 78.69 22 ALA B C 1
ATOM 2976 O O . ALA B 1 22 ? -36.844 -5.691 10.266 1 78.69 22 ALA B O 1
ATOM 2977 N N . ILE B 1 23 ? -35.094 -6.711 9.203 1 76 23 ILE B N 1
ATOM 2978 C CA . ILE B 1 23 ? -36.031 -7.496 8.383 1 76 23 ILE B CA 1
ATOM 2979 C C . ILE B 1 23 ? -36.844 -8.445 9.273 1 76 23 ILE B C 1
ATOM 2981 O O . ILE B 1 23 ? -38.031 -8.633 9.062 1 76 23 ILE B O 1
ATOM 2985 N N . ALA B 1 24 ? -36.125 -9 10.18 1 72.81 24 ALA B N 1
ATOM 2986 C CA . ALA B 1 24 ? -36.781 -9.914 11.109 1 72.81 24 ALA B CA 1
ATOM 2987 C C . ALA B 1 24 ? -37.75 -9.172 12.031 1 72.81 24 ALA B C 1
ATOM 2989 O O . ALA B 1 24 ? -38.844 -9.656 12.336 1 72.81 24 ALA B O 1
ATOM 2990 N N . ARG B 1 25 ? -37.406 -7.977 12.398 1 78.44 25 ARG B N 1
ATOM 2991 C CA . ARG B 1 25 ? -38.156 -7.23 13.406 1 78.44 25 ARG B CA 1
ATOM 2992 C C . ARG B 1 25 ? -39.344 -6.492 12.773 1 78.44 25 ARG B C 1
ATOM 2994 O O . ARG B 1 25 ? -40.375 -6.332 13.398 1 78.44 25 ARG B O 1
ATOM 3001 N N . PHE B 1 26 ? -39 -6.055 11.531 1 80.38 26 PHE B N 1
ATOM 3002 C CA . PHE B 1 26 ? -40 -5.223 10.898 1 80.38 26 PHE B CA 1
ATOM 3003 C C . PHE B 1 26 ? -40.375 -5.777 9.523 1 80.38 26 PHE B C 1
ATOM 3005 O O . PHE B 1 26 ? -40.344 -5.059 8.523 1 80.38 26 PHE B O 1
ATOM 3012 N N . PRO B 1 27 ? -40.812 -7.039 9.516 1 75.38 27 PRO B N 1
ATOM 3013 C CA . PRO B 1 27 ? -41.094 -7.621 8.203 1 75.38 27 PRO B CA 1
ATOM 3014 C C . PRO B 1 27 ? -42.156 -6.852 7.445 1 75.38 27 PRO B C 1
ATOM 3016 O O . PRO B 1 27 ? -42.062 -6.68 6.227 1 75.38 27 PRO B O 1
ATOM 3019 N N . SER B 1 28 ? -43.062 -6.418 8.133 1 77.31 28 SER B N 1
ATOM 3020 C CA . SER B 1 28 ? -44.156 -5.695 7.496 1 77.31 28 SER B CA 1
ATOM 3021 C C . SER B 1 28 ? -43.688 -4.355 6.938 1 77.31 28 SER B C 1
ATOM 3023 O O . SER B 1 28 ? -44.125 -3.932 5.871 1 77.31 28 SER B O 1
ATOM 3025 N N . SER B 1 29 ? -42.75 -3.73 7.633 1 81.12 29 SER B N 1
ATOM 3026 C CA . SER B 1 29 ? -42.219 -2.453 7.176 1 81.12 29 SER B CA 1
ATOM 3027 C C . SER B 1 29 ? -41.406 -2.625 5.902 1 81.12 29 SER B C 1
ATOM 3029 O O . SER B 1 29 ? -41.469 -1.803 4.988 1 81.12 29 SER B O 1
ATOM 3031 N N . ILE B 1 30 ? -40.75 -3.727 5.879 1 77.88 30 ILE B N 1
ATOM 3032 C CA . ILE B 1 30 ? -39.875 -3.975 4.738 1 77.88 30 ILE B CA 1
ATOM 3033 C C . ILE B 1 30 ? -40.688 -4.312 3.508 1 77.88 30 ILE B C 1
ATOM 3035 O O . ILE B 1 30 ? -40.406 -3.838 2.406 1 77.88 30 ILE B O 1
ATOM 3039 N N . SER B 1 31 ? -41.688 -5.094 3.77 1 73.88 31 SER B N 1
ATOM 3040 C CA . SER B 1 31 ? -42.625 -5.391 2.693 1 73.88 31 SER B CA 1
ATOM 3041 C C . SER B 1 31 ? -43.312 -4.125 2.191 1 73.88 31 SER B C 1
ATOM 3043 O O . SER B 1 31 ? -43.438 -3.932 0.983 1 73.88 31 SER B O 1
ATOM 3045 N N . ALA B 1 32 ? -43.656 -3.27 3.092 1 78.75 32 ALA B N 1
ATOM 3046 C CA . ALA B 1 32 ? -44.312 -2.008 2.73 1 78.75 32 ALA B CA 1
ATOM 3047 C C . ALA B 1 32 ? -43.344 -1.116 1.939 1 78.75 32 ALA B C 1
ATOM 3049 O O . ALA B 1 32 ? -43.75 -0.455 0.983 1 78.75 32 ALA B O 1
ATOM 3050 N N . LEU B 1 33 ? -42.094 -1.135 2.416 1 81.06 33 LEU B N 1
ATOM 3051 C CA . LEU B 1 33 ? -41.062 -0.358 1.726 1 81.06 33 LEU B CA 1
ATOM 3052 C C . LEU B 1 33 ? -40.938 -0.809 0.276 1 81.06 33 LEU B C 1
ATOM 3054 O O . LEU B 1 33 ? -40.875 0.021 -0.634 1 81.06 33 LEU B O 1
ATOM 3058 N N . GLN B 1 34 ? -40.906 -2.115 0.075 1 74.94 34 GLN B N 1
ATOM 3059 C CA . GLN B 1 34 ? -40.781 -2.689 -1.261 1 74.94 34 GLN B CA 1
ATOM 3060 C C . GLN B 1 34 ? -41.969 -2.289 -2.135 1 74.94 34 GLN B C 1
ATOM 3062 O O . GLN B 1 34 ? -41.812 -1.901 -3.291 1 74.94 34 GLN B O 1
ATOM 3067 N N . MET B 1 35 ? -43.094 -2.309 -1.556 1 73.69 35 MET B N 1
ATOM 3068 C CA . MET B 1 35 ? -44.312 -1.978 -2.279 1 73.69 35 MET B CA 1
ATOM 3069 C C . MET B 1 35 ? -44.344 -0.49 -2.611 1 73.69 35 MET B C 1
ATOM 3071 O O . MET B 1 35 ? -44.719 -0.11 -3.727 1 73.69 35 MET B O 1
ATOM 3075 N N . LEU B 1 36 ? -43.938 0.292 -1.611 1 76.06 36 LEU B N 1
ATOM 3076 C CA . LEU B 1 36 ? -44.031 1.738 -1.784 1 76.06 36 LEU B CA 1
ATOM 3077 C C . LEU B 1 36 ? -43.031 2.211 -2.855 1 76.06 36 LEU B C 1
ATOM 3079 O O . LEU B 1 36 ? -43.375 3.094 -3.652 1 76.06 36 LEU B O 1
ATOM 3083 N N . LEU B 1 37 ? -41.906 1.581 -2.848 1 76.62 37 LEU B N 1
ATOM 3084 C CA . LEU B 1 37 ? -40.906 1.986 -3.826 1 76.62 37 LEU B CA 1
ATOM 3085 C C . LEU B 1 37 ? -41.25 1.481 -5.219 1 76.62 37 LEU B C 1
ATOM 3087 O O . LEU B 1 37 ? -40.875 2.092 -6.223 1 76.62 37 LEU B O 1
ATOM 3091 N N . ALA B 1 38 ? -41.969 0.402 -5.27 1 70.56 38 ALA B N 1
ATOM 3092 C CA . ALA B 1 38 ? -42.469 -0.133 -6.535 1 70.56 38 ALA B CA 1
ATOM 3093 C C . ALA B 1 38 ? -43.594 0.719 -7.09 1 70.56 38 ALA B C 1
ATOM 3095 O O . ALA B 1 38 ? -43.688 0.921 -8.305 1 70.56 38 ALA B O 1
ATOM 3096 N N . THR B 1 39 ? -44.375 1.281 -6.238 1 71.06 39 THR B N 1
ATOM 3097 C CA . THR B 1 39 ? -45.562 2.027 -6.668 1 71.06 39 THR B CA 1
ATOM 3098 C C . THR B 1 39 ? -45.25 3.521 -6.742 1 71.06 39 THR B C 1
ATOM 3100 O O . THR B 1 39 ? -45.969 4.273 -7.402 1 71.06 39 THR B O 1
ATOM 3103 N N . GLY B 1 40 ? -44.094 3.951 -6.16 1 71 40 GLY B N 1
ATOM 3104 C CA . GLY B 1 40 ? -43.719 5.359 -6.125 1 71 40 GLY B CA 1
ATOM 3105 C C . GLY B 1 40 ? -44.125 6.039 -4.824 1 71 40 GLY B C 1
ATOM 3106 O O . GLY B 1 40 ? -45.156 5.719 -4.23 1 71 40 GLY B O 1
ATOM 3107 N N . LEU B 1 41 ? -43.188 6.883 -4.254 1 71.56 41 LEU B N 1
ATOM 3108 C CA . LEU B 1 41 ? -43.406 7.566 -2.984 1 71.56 41 LEU B CA 1
ATOM 3109 C C . LEU B 1 41 ? -44.25 8.812 -3.18 1 71.56 41 LEU B C 1
ATOM 3111 O O . LEU B 1 41 ? -44.219 9.445 -4.238 1 71.56 41 LEU B O 1
ATOM 3115 N N . ALA B 1 42 ? -45.188 9.031 -2.207 1 70.31 42 ALA B N 1
ATOM 3116 C CA . ALA B 1 42 ? -45.938 10.273 -2.215 1 70.31 42 ALA B CA 1
ATOM 3117 C C . ALA B 1 42 ? -45.031 11.492 -2.275 1 70.31 42 ALA B C 1
ATOM 3119 O O . ALA B 1 42 ? -43.875 11.422 -1.852 1 70.31 42 ALA B O 1
ATOM 3120 N N . PRO B 1 43 ? -45.438 12.57 -2.836 1 68.5 43 PRO B N 1
ATOM 3121 C CA . PRO B 1 43 ? -44.625 13.781 -3.014 1 68.5 43 PRO B CA 1
ATOM 3122 C C . PRO B 1 43 ? -44 14.258 -1.713 1 68.5 43 PRO B C 1
ATOM 3124 O O . PRO B 1 43 ? -42.844 14.742 -1.722 1 68.5 43 PRO B O 1
ATOM 3127 N N . GLU B 1 44 ? -44.656 14.008 -0.613 1 67.25 44 GLU B N 1
ATOM 3128 C CA . GLU B 1 44 ? -44.156 14.469 0.674 1 67.25 44 GLU B CA 1
ATOM 3129 C C . GLU B 1 44 ? -42.938 13.648 1.119 1 67.25 44 GLU B C 1
ATOM 3131 O O . GLU B 1 44 ? -42.125 14.109 1.924 1 67.25 44 GLU B O 1
ATOM 3136 N N . MET B 1 45 ? -42.812 12.508 0.455 1 68.38 45 MET B N 1
ATOM 3137 C CA . MET B 1 45 ? -41.75 11.602 0.875 1 68.38 45 MET B CA 1
ATOM 3138 C C . MET B 1 45 ? -40.719 11.43 -0.229 1 68.38 45 MET B C 1
ATOM 3140 O O . MET B 1 45 ? -39.812 10.602 -0.118 1 68.38 45 MET B O 1
ATOM 3144 N N . SER B 1 46 ? -40.875 12.203 -1.186 1 76.38 46 SER B N 1
ATOM 3145 C CA . SER B 1 46 ? -39.969 12.055 -2.34 1 76.38 46 SER B CA 1
ATOM 3146 C C . SER B 1 46 ? -38.531 12.281 -1.956 1 76.38 46 SER B C 1
ATOM 3148 O O . SER B 1 46 ? -37.625 11.703 -2.559 1 76.38 46 SER B O 1
ATOM 3150 N N . ALA B 1 47 ? -38.375 13.102 -0.903 1 77.94 47 ALA B N 1
ATOM 3151 C CA . ALA B 1 47 ? -37 13.414 -0.476 1 77.94 47 ALA B CA 1
ATOM 3152 C C . ALA B 1 47 ? -36.344 12.195 0.127 1 77.94 47 ALA B C 1
ATOM 3154 O O . ALA B 1 47 ? -35.094 12.109 0.157 1 77.94 47 ALA B O 1
ATOM 3155 N N . LEU B 1 48 ? -37.156 11.172 0.512 1 80 48 LEU B N 1
ATOM 3156 C CA . LEU B 1 48 ? -36.625 9.984 1.167 1 80 48 LEU B CA 1
ATOM 3157 C C . LEU B 1 48 ? -36.281 8.914 0.142 1 80 48 LEU B C 1
ATOM 3159 O O . LEU B 1 48 ? -35.594 7.938 0.467 1 80 48 LEU B O 1
ATOM 3163 N N . GLN B 1 49 ? -36.688 9.125 -1.004 1 81.12 49 GLN B N 1
ATOM 3164 C CA . GLN B 1 49 ? -36.656 8.047 -1.993 1 81.12 49 GLN B CA 1
ATOM 3165 C C . GLN B 1 49 ? -35.25 7.547 -2.223 1 81.12 49 GLN B C 1
ATOM 3167 O O . GLN B 1 49 ? -34.969 6.344 -2.174 1 81.12 49 GLN B O 1
ATOM 3172 N N . PRO B 1 50 ? -34.375 8.5 -2.414 1 80.75 50 PRO B N 1
ATOM 3173 C CA . PRO B 1 50 ? -33.031 7.977 -2.684 1 80.75 50 PRO B CA 1
ATOM 3174 C C . PRO B 1 50 ? -32.469 7.164 -1.52 1 80.75 50 PRO B C 1
ATOM 3176 O O . PRO B 1 50 ? -31.781 6.152 -1.735 1 80.75 50 PRO B O 1
ATOM 3179 N N . PHE B 1 51 ? -32.781 7.492 -0.344 1 84.31 51 PHE B N 1
ATOM 3180 C CA . PHE B 1 51 ? -32.312 6.805 0.856 1 84.31 51 PHE B CA 1
ATOM 3181 C C . PHE B 1 51 ? -33 5.449 1.003 1 84.31 51 PHE B C 1
ATOM 3183 O O . PHE B 1 51 ? -32.312 4.434 1.219 1 84.31 51 PHE B O 1
ATOM 3190 N N . LEU B 1 52 ? -34.25 5.434 0.784 1 81.94 52 LEU B N 1
ATOM 3191 C CA . LEU B 1 52 ? -35.031 4.203 0.915 1 81.94 52 LEU B CA 1
ATOM 3192 C C . LEU B 1 52 ? -34.656 3.219 -0.194 1 81.94 52 LEU B C 1
ATOM 3194 O O . LEU B 1 52 ? -34.594 2.01 0.044 1 81.94 52 LEU B O 1
ATOM 3198 N N . GLU B 1 53 ? -34.375 3.701 -1.29 1 80.19 53 GLU B N 1
ATOM 3199 C CA . GLU B 1 53 ? -33.938 2.842 -2.385 1 80.19 53 GLU B CA 1
ATOM 3200 C C . GLU B 1 53 ? -32.594 2.203 -2.08 1 80.19 53 GLU B C 1
ATOM 3202 O O . GLU B 1 53 ? -32.375 1.029 -2.383 1 80.19 53 GLU B O 1
ATOM 3207 N N . SER B 1 54 ? -31.781 2.988 -1.453 1 80.69 54 SER B N 1
ATOM 3208 C CA . SER B 1 54 ? -30.469 2.461 -1.089 1 80.69 54 SER B CA 1
ATOM 3209 C C . SER B 1 54 ? -30.594 1.35 -0.052 1 80.69 54 SER B C 1
ATOM 3211 O O . SER B 1 54 ? -29.844 0.37 -0.096 1 80.69 54 SER B O 1
ATOM 3213 N N . ILE B 1 55 ? -31.5 1.521 0.838 1 78.56 55 ILE B N 1
ATOM 3214 C CA . ILE B 1 55 ? -31.734 0.493 1.847 1 78.56 55 ILE B CA 1
ATOM 3215 C C . ILE B 1 55 ? -32.281 -0.765 1.185 1 78.56 55 ILE B C 1
ATOM 3217 O O . ILE B 1 55 ? -31.828 -1.874 1.457 1 78.56 55 ILE B O 1
ATOM 3221 N N . LEU B 1 56 ? -33.25 -0.578 0.312 1 73 56 LEU B N 1
ATOM 3222 C CA . LEU B 1 56 ? -33.875 -1.716 -0.353 1 73 56 LEU B CA 1
ATOM 3223 C C . LEU B 1 56 ? -32.844 -2.449 -1.234 1 73 56 LEU B C 1
ATOM 3225 O O . LEU B 1 56 ? -32.875 -3.68 -1.315 1 73 56 LEU B O 1
ATOM 3229 N N . GLN B 1 57 ? -32.125 -1.682 -1.882 1 71.06 57 GLN B N 1
ATOM 3230 C CA . GLN B 1 57 ? -31.094 -2.299 -2.695 1 71.06 57 GLN B CA 1
ATOM 3231 C C . GLN B 1 57 ? -30.156 -3.141 -1.837 1 71.06 57 GLN B C 1
ATOM 3233 O O . GLN B 1 57 ? -29.719 -4.215 -2.256 1 71.06 57 GLN B O 1
ATOM 3238 N N . SER B 1 58 ? -29.906 -2.594 -0.664 1 67.31 58 SER B N 1
ATOM 3239 C CA . SER B 1 58 ? -29.047 -3.336 0.261 1 67.31 58 SER B CA 1
ATOM 3240 C C . SER B 1 58 ? -29.734 -4.605 0.745 1 67.31 58 SER B C 1
ATOM 3242 O O . SER B 1 58 ? -29.078 -5.617 1.003 1 67.31 58 SER B O 1
ATOM 3244 N N . ILE B 1 59 ? -31.047 -4.5 0.854 1 61.12 59 ILE B N 1
ATOM 3245 C CA . ILE B 1 59 ? -31.828 -5.652 1.278 1 61.12 59 ILE B CA 1
ATOM 3246 C C . ILE B 1 59 ? -31.953 -6.645 0.126 1 61.12 59 ILE B C 1
ATOM 3248 O O . ILE B 1 59 ? -31.812 -7.855 0.323 1 61.12 59 ILE B O 1
ATOM 3252 N N . SER B 1 60 ? -32.5 -6.16 -0.978 1 54.88 60 SER B N 1
ATOM 3253 C CA . SER B 1 60 ? -32.75 -7.008 -2.139 1 54.88 60 SER B CA 1
ATOM 3254 C C . SER B 1 60 ? -31.469 -7.664 -2.629 1 54.88 60 SER B C 1
ATOM 3256 O O . SER B 1 60 ? -31.5 -8.797 -3.111 1 54.88 60 SER B O 1
ATOM 3258 N N . HIS B 1 61 ? -30.5 -6.898 -2.676 1 48.03 61 HIS B N 1
ATOM 3259 C CA . HIS B 1 61 ? -29.219 -7.5 -3.039 1 48.03 61 HIS B CA 1
ATOM 3260 C C . HIS B 1 61 ? -28.812 -8.57 -2.031 1 48.03 61 HIS B C 1
ATOM 3262 O O . HIS B 1 61 ? -27.828 -9.273 -2.234 1 48.03 61 HIS B O 1
ATOM 3268 N N . ASN B 1 62 ? -29.375 -8.602 -1.099 1 42.66 62 ASN B N 1
ATOM 3269 C CA . ASN B 1 62 ? -29.109 -9.617 -0.086 1 42.66 62 ASN B CA 1
ATOM 3270 C C . ASN B 1 62 ? -29.547 -11.008 -0.552 1 42.66 62 ASN B C 1
ATOM 3272 O O . ASN B 1 62 ? -29.469 -11.969 0.207 1 42.66 62 ASN B O 1
ATOM 3276 N N . SER B 1 63 ? -30.531 -11.172 -1.316 1 42.94 63 SER B N 1
ATOM 3277 C CA . SER B 1 63 ? -30.203 -12.484 -1.859 1 42.94 63 SER B CA 1
ATOM 3278 C C . SER B 1 63 ? -28.734 -12.555 -2.295 1 42.94 63 SER B C 1
ATOM 3280 O O . SER B 1 63 ? -28.406 -13.281 -3.229 1 42.94 63 SER B O 1
ATOM 3282 N N . VAL B 1 64 ? -28.078 -11.578 -2.072 1 44.69 64 VAL B N 1
ATOM 3283 C CA . VAL B 1 64 ? -26.734 -11.266 -2.541 1 44.69 64 VAL B CA 1
ATOM 3284 C C . VAL B 1 64 ? -25.75 -12.32 -2.025 1 44.69 64 VAL B C 1
ATOM 3286 O O . VAL B 1 64 ? -25.75 -12.648 -0.837 1 44.69 64 VAL B O 1
ATOM 3289 N N . GLU B 1 65 ? -25.531 -13.172 -2.896 1 57.38 65 GLU B N 1
ATOM 3290 C CA . GLU B 1 65 ? -24.453 -14.102 -2.58 1 57.38 65 GLU B CA 1
ATOM 3291 C C . GLU B 1 65 ? -23.422 -13.445 -1.666 1 57.38 65 GLU B C 1
ATOM 3293 O O . GLU B 1 65 ? -23.047 -12.297 -1.872 1 57.38 65 GLU B O 1
ATOM 3298 N N . PRO B 1 66 ? -23.359 -14.016 -0.473 1 63.06 66 PRO B N 1
ATOM 3299 C CA . PRO B 1 66 ? -22.359 -13.469 0.462 1 63.06 66 PRO B CA 1
ATOM 3300 C C . PRO B 1 66 ? -21.031 -13.164 -0.205 1 63.06 66 PRO B C 1
ATOM 3302 O O . PRO B 1 66 ? -20.594 -13.891 -1.104 1 63.06 66 PRO B O 1
ATOM 3305 N N . ILE B 1 67 ? -20.578 -11.961 0.043 1 71.25 67 ILE B N 1
ATOM 3306 C CA . ILE B 1 67 ? -19.234 -11.617 -0.401 1 71.25 67 ILE B CA 1
ATOM 3307 C C . ILE B 1 67 ? -18.266 -11.633 0.79 1 71.25 67 ILE B C 1
ATOM 3309 O O . ILE B 1 67 ? -18.469 -10.898 1.761 1 71.25 67 ILE B O 1
ATOM 3313 N N . TYR B 1 68 ? -17.359 -12.555 0.749 1 72.38 68 TYR B N 1
ATOM 3314 C CA . TYR B 1 68 ? -16.344 -12.68 1.787 1 72.38 68 TYR B CA 1
ATOM 3315 C C . TYR B 1 68 ? -15.078 -11.922 1.406 1 72.38 68 TYR B C 1
ATOM 3317 O O . TYR B 1 68 ? -14.664 -11.93 0.244 1 72.38 68 TYR B O 1
ATOM 3325 N N . GLN B 1 69 ? -14.562 -11.25 2.445 1 81 69 GLN B N 1
ATOM 3326 C CA . GLN B 1 69 ? -13.242 -10.648 2.24 1 81 69 GLN B CA 1
ATOM 3327 C C . GLN B 1 69 ? -12.141 -11.688 2.406 1 81 69 GLN B C 1
ATOM 3329 O O . GLN B 1 69 ? -12.078 -12.383 3.42 1 81 69 GLN B O 1
ATOM 3334 N N . SER B 1 70 ? -11.289 -11.727 1.466 1 84.88 70 SER B N 1
ATOM 3335 C CA . SER B 1 70 ? -10.242 -12.742 1.446 1 84.88 70 SER B CA 1
ATOM 3336 C C . SER B 1 70 ? -9.352 -12.641 2.68 1 84.88 70 SER B C 1
ATOM 3338 O O . SER B 1 70 ? -8.891 -13.656 3.207 1 84.88 70 SER B O 1
ATOM 3340 N N . SER B 1 71 ? -9.141 -11.445 3.139 1 80.44 71 SER B N 1
ATOM 3341 C CA . SER B 1 71 ? -8.211 -11.227 4.238 1 80.44 71 SER B CA 1
ATOM 3342 C C . SER B 1 71 ? -8.789 -11.711 5.562 1 80.44 71 SER B C 1
ATOM 3344 O O . SER B 1 71 ? -8.062 -11.836 6.551 1 80.44 71 SER B O 1
ATOM 3346 N N . LYS B 1 72 ? -9.977 -12.094 5.562 1 77.31 72 LYS B N 1
ATOM 3347 C CA . LYS B 1 72 ? -10.633 -12.461 6.812 1 77.31 72 LYS B CA 1
ATOM 3348 C C . LYS B 1 72 ? -10.867 -13.969 6.883 1 77.31 72 LYS B C 1
ATOM 3350 O O . LYS B 1 72 ? -11.344 -14.484 7.898 1 77.31 72 LYS B O 1
ATOM 3355 N N . LEU B 1 73 ? -10.516 -14.633 5.922 1 82.94 73 LEU B N 1
ATOM 3356 C CA . LEU B 1 73 ? -10.805 -16.062 5.859 1 82.94 73 LEU B CA 1
ATOM 3357 C C . LEU B 1 73 ? -9.648 -16.875 6.445 1 82.94 73 LEU B C 1
ATOM 3359 O O . LEU B 1 73 ? -8.492 -16.469 6.348 1 82.94 73 LEU B O 1
ATOM 3363 N N . THR B 1 74 ? -10.07 -17.953 7.02 1 86.56 74 THR B N 1
ATOM 3364 C CA . THR B 1 74 ? -9.07 -18.891 7.504 1 86.56 74 THR B CA 1
ATOM 3365 C C . THR B 1 74 ? -8.68 -19.875 6.406 1 86.56 74 THR B C 1
ATOM 3367 O O . THR B 1 74 ? -9.406 -20.047 5.43 1 86.56 74 THR B O 1
ATOM 3370 N N . LEU B 1 75 ? -7.59 -20.5 6.691 1 92.62 75 LEU B N 1
ATOM 3371 C CA . LEU B 1 75 ? -7.082 -21.453 5.715 1 92.62 75 LEU B CA 1
ATOM 3372 C C . LEU B 1 75 ? -8.039 -22.641 5.562 1 92.62 75 LEU B C 1
ATOM 3374 O O . LEU B 1 75 ? -8.344 -23.062 4.445 1 92.62 75 LEU B O 1
ATOM 3378 N N . SER B 1 76 ? -8.5 -23.109 6.648 1 90.38 76 SER B N 1
ATOM 3379 C CA . SER B 1 76 ? -9.406 -24.25 6.625 1 90.38 76 SER B CA 1
ATOM 3380 C C . SER B 1 76 ? -10.672 -23.938 5.844 1 90.38 76 SER B C 1
ATOM 3382 O O . SER B 1 76 ? -11.148 -24.75 5.055 1 90.38 76 SER B O 1
ATOM 3384 N N . LEU B 1 77 ? -11.18 -22.781 6.031 1 88.75 77 LEU B N 1
ATOM 3385 C CA . LEU B 1 77 ? -12.391 -22.375 5.344 1 88.75 77 LEU B CA 1
ATOM 3386 C C . LEU B 1 77 ? -12.156 -22.266 3.84 1 88.75 77 LEU B C 1
ATOM 3388 O O . LEU B 1 77 ? -12.992 -22.703 3.045 1 88.75 77 LEU B O 1
ATOM 3392 N N . VAL B 1 78 ? -11.062 -21.703 3.463 1 92.94 78 VAL B N 1
ATOM 3393 C CA . VAL B 1 78 ? -10.742 -21.531 2.051 1 92.94 78 VAL B CA 1
ATOM 3394 C C . VAL B 1 78 ? -10.562 -22.891 1.386 1 92.94 78 VAL B C 1
ATOM 3396 O O . VAL B 1 78 ? -11.062 -23.125 0.284 1 92.94 78 VAL B O 1
ATOM 3399 N N . ILE B 1 79 ? -9.875 -23.766 2.055 1 93.75 79 ILE B N 1
ATOM 3400 C CA . ILE B 1 79 ? -9.648 -25.109 1.539 1 93.75 79 ILE B CA 1
ATOM 3401 C C . ILE B 1 79 ? -10.984 -25.812 1.306 1 93.75 79 ILE B C 1
ATOM 3403 O O . ILE B 1 79 ? -11.203 -26.406 0.251 1 93.75 79 ILE B O 1
ATOM 3407 N N . ASP B 1 80 ? -11.797 -25.625 2.201 1 91.5 80 ASP B N 1
ATOM 3408 C CA . ASP B 1 80 ? -13.109 -26.266 2.123 1 91.5 80 ASP B CA 1
ATOM 3409 C C . ASP B 1 80 ? -13.977 -25.625 1.046 1 91.5 80 ASP B C 1
ATOM 3411 O O . ASP B 1 80 ? -14.516 -26.312 0.179 1 91.5 80 ASP B O 1
ATOM 3415 N N . LYS B 1 81 ? -14.062 -24.359 1.009 1 90.06 81 LYS B N 1
ATOM 3416 C CA . LYS B 1 81 ? -14.969 -23.625 0.129 1 90.06 81 LYS B CA 1
ATOM 3417 C C . LYS B 1 81 ? -14.516 -23.719 -1.325 1 90.06 81 LYS B C 1
ATOM 3419 O O . LYS B 1 81 ? -15.344 -23.719 -2.24 1 90.06 81 LYS B O 1
ATOM 3424 N N . LEU B 1 82 ? -13.219 -23.859 -1.536 1 94.69 82 LEU B N 1
ATOM 3425 C CA . LEU B 1 82 ? -12.719 -23.812 -2.904 1 94.69 82 LEU B CA 1
ATOM 3426 C C . LEU B 1 82 ? -12.281 -25.203 -3.375 1 94.69 82 LEU B C 1
ATOM 3428 O O . LEU B 1 82 ? -11.875 -25.375 -4.527 1 94.69 82 LEU B O 1
ATOM 3432 N N . GLY B 1 83 ? -12.336 -26.125 -2.514 1 93.94 83 GLY B N 1
ATOM 3433 C CA . GLY B 1 83 ? -11.977 -27.484 -2.883 1 93.94 83 GLY B CA 1
ATOM 3434 C C . GLY B 1 83 ? -10.5 -27.656 -3.152 1 93.94 83 GLY B C 1
ATOM 3435 O O . GLY B 1 83 ? -10.109 -28.344 -4.102 1 93.94 83 GLY B O 1
ATOM 3436 N N . ILE B 1 84 ? -9.695 -27.125 -2.387 1 95.56 84 ILE B N 1
ATOM 3437 C CA . ILE B 1 84 ? -8.242 -27.188 -2.545 1 95.56 84 ILE B CA 1
ATOM 3438 C C . ILE B 1 84 ? -7.684 -28.344 -1.714 1 95.56 84 ILE B C 1
ATOM 3440 O O . ILE B 1 84 ? -8.117 -28.578 -0.584 1 95.56 84 ILE B O 1
ATOM 3444 N N . ASP B 1 85 ? -6.809 -29.047 -2.305 1 96.75 85 ASP B N 1
ATOM 3445 C CA . ASP B 1 85 ? -6.098 -30.125 -1.615 1 96.75 85 ASP B CA 1
ATOM 3446 C C . ASP B 1 85 ? -4.773 -29.625 -1.041 1 96.75 85 ASP B C 1
ATOM 3448 O O . ASP B 1 85 ? -3.781 -29.5 -1.766 1 96.75 85 ASP B O 1
ATOM 3452 N N . PHE B 1 86 ? -4.797 -29.391 0.261 1 96.62 86 PHE B N 1
ATOM 3453 C CA . PHE B 1 86 ? -3.613 -28.812 0.891 1 96.62 86 PHE B CA 1
ATOM 3454 C C . PHE B 1 86 ? -3.656 -29.016 2.402 1 96.62 86 PHE B C 1
ATOM 3456 O O . PHE B 1 86 ? -4.676 -28.75 3.039 1 96.62 86 PHE B O 1
ATOM 3463 N N . ILE B 1 87 ? -2.602 -29.516 2.945 1 92.25 87 ILE B N 1
ATOM 3464 C CA . ILE B 1 87 ? -2.334 -29.531 4.379 1 92.25 87 ILE B CA 1
ATOM 3465 C C . ILE B 1 87 ? -0.987 -28.875 4.66 1 92.25 87 ILE B C 1
ATOM 3467 O O . ILE B 1 87 ? 0.058 -29.375 4.238 1 92.25 87 ILE B O 1
ATOM 3471 N N . ASP B 1 88 ? -1.087 -27.828 5.336 1 90.19 88 ASP B N 1
ATOM 3472 C CA . ASP B 1 88 ? 0.129 -27.062 5.605 1 90.19 88 ASP B CA 1
ATOM 3473 C C . ASP B 1 88 ? 1.102 -27.875 6.465 1 90.19 88 ASP B C 1
ATOM 3475 O O . ASP B 1 88 ? 0.686 -28.578 7.375 1 90.19 88 ASP B O 1
ATOM 3479 N N . ASP B 1 89 ? 2.34 -27.844 6.176 1 85.38 89 ASP B N 1
ATOM 3480 C CA . ASP B 1 89 ? 3.449 -28.438 6.914 1 85.38 89 ASP B CA 1
ATOM 3481 C C . ASP B 1 89 ? 3.379 -29.969 6.887 1 85.38 89 ASP B C 1
ATOM 3483 O O . ASP B 1 89 ? 3.709 -30.625 7.875 1 85.38 89 ASP B O 1
ATOM 3487 N N . HIS B 1 90 ? 2.764 -30.469 5.973 1 92 90 HIS B N 1
ATOM 3488 C CA . HIS B 1 90 ? 2.793 -31.906 5.723 1 92 90 HIS B CA 1
ATOM 3489 C C . HIS B 1 90 ? 3.77 -32.25 4.605 1 92 90 HIS B C 1
ATOM 3491 O O . HIS B 1 90 ? 3.781 -31.594 3.561 1 92 90 HIS B O 1
ATOM 3497 N N . PRO B 1 91 ? 4.508 -33.25 4.781 1 92.12 91 PRO B N 1
ATOM 3498 C CA . PRO B 1 91 ? 5.574 -33.562 3.83 1 92.12 91 PRO B CA 1
ATOM 3499 C C . PRO B 1 91 ? 5.055 -33.812 2.414 1 92.12 91 PRO B C 1
ATOM 3501 O O . PRO B 1 91 ? 5.75 -33.531 1.438 1 92.12 91 PRO B O 1
ATOM 3504 N N . GLN B 1 92 ? 3.924 -34.312 2.273 1 93.81 92 GLN B N 1
ATOM 3505 C CA . GLN B 1 92 ? 3.371 -34.625 0.961 1 93.81 92 GLN B CA 1
ATOM 3506 C C . GLN B 1 92 ? 3.1 -33.375 0.161 1 93.81 92 GLN B C 1
ATOM 3508 O O . GLN B 1 92 ? 2.902 -33.438 -1.055 1 93.81 92 GLN B O 1
ATOM 3513 N N . TYR B 1 93 ? 3.07 -32.281 0.833 1 95.25 93 TYR B N 1
ATOM 3514 C CA . TYR B 1 93 ? 2.725 -31.016 0.18 1 95.25 93 TYR B CA 1
ATOM 3515 C C . TYR B 1 93 ? 3.928 -30.078 0.117 1 95.25 93 TYR B C 1
ATOM 3517 O O . TYR B 1 93 ? 3.781 -28.875 -0.135 1 95.25 93 TYR B O 1
ATOM 3525 N N . TYR B 1 94 ? 5.113 -30.672 0.267 1 94.81 94 TYR B N 1
ATOM 3526 C CA . TYR B 1 94 ? 6.324 -29.875 0.216 1 94.81 94 TYR B CA 1
ATOM 3527 C C . TYR B 1 94 ? 6.797 -29.688 -1.222 1 94.81 94 TYR B C 1
ATOM 3529 O O . TYR B 1 94 ? 6.816 -30.641 -2.004 1 94.81 94 TYR B O 1
ATOM 3537 N N . TRP B 1 95 ? 7.105 -28.469 -1.517 1 95.38 95 TRP B N 1
ATOM 3538 C CA . TRP B 1 95 ? 7.695 -28.125 -2.809 1 95.38 95 TRP B CA 1
ATOM 3539 C C . TRP B 1 95 ? 9.203 -27.953 -2.689 1 95.38 95 TRP B C 1
ATOM 3541 O O . TRP B 1 95 ? 9.672 -27.062 -1.977 1 95.38 95 TRP B O 1
ATOM 3551 N N . GLU B 1 96 ? 9.945 -28.75 -3.379 1 93.62 96 GLU B N 1
ATOM 3552 C CA . GLU B 1 96 ? 11.398 -28.641 -3.443 1 93.62 96 GLU B CA 1
ATOM 3553 C C . GLU B 1 96 ? 11.875 -28.516 -4.887 1 93.62 96 GLU B C 1
ATOM 3555 O O . GLU B 1 96 ? 11.281 -29.094 -5.797 1 93.62 96 GLU B O 1
ATOM 3560 N N . LEU B 1 97 ? 12.898 -27.75 -4.98 1 93.88 97 LEU B N 1
ATOM 3561 C CA . LEU B 1 97 ? 13.5 -27.625 -6.305 1 93.88 97 LEU B CA 1
ATOM 3562 C C . LEU B 1 97 ? 14.469 -28.781 -6.57 1 93.88 97 LEU B C 1
ATOM 3564 O O . LEU B 1 97 ? 15.141 -29.25 -5.652 1 93.88 97 LEU B O 1
ATOM 3568 N N . THR B 1 98 ? 14.516 -29.141 -7.824 1 91.44 98 THR B N 1
ATOM 3569 C CA . THR B 1 98 ? 15.492 -30.141 -8.227 1 91.44 98 THR B CA 1
ATOM 3570 C C . THR B 1 98 ? 16.906 -29.547 -8.266 1 91.44 98 THR B C 1
ATOM 3572 O O . THR B 1 98 ? 17.062 -28.328 -8.258 1 91.44 98 THR B O 1
ATOM 3575 N N . GLU B 1 99 ? 17.844 -30.438 -8.336 1 90.06 99 GLU B N 1
ATOM 3576 C CA . GLU B 1 99 ? 19.234 -30 -8.422 1 90.06 99 GLU B CA 1
ATOM 3577 C C . GLU B 1 99 ? 19.484 -29.203 -9.695 1 90.06 99 GLU B C 1
ATOM 3579 O O . GLU B 1 99 ? 20.219 -28.219 -9.68 1 90.06 99 GLU B O 1
ATOM 3584 N N . ASP B 1 100 ? 18.906 -29.594 -10.742 1 88.94 100 ASP B N 1
ATOM 3585 C CA . ASP B 1 100 ? 19.062 -28.891 -12.016 1 88.94 100 ASP B CA 1
ATOM 3586 C C . ASP B 1 100 ? 18.469 -27.5 -11.953 1 88.94 100 ASP B C 1
ATOM 3588 O O . ASP B 1 100 ? 19.031 -26.547 -12.492 1 88.94 100 ASP B O 1
ATOM 3592 N N . GLN B 1 101 ? 17.359 -27.406 -11.297 1 87.38 101 GLN B N 1
ATOM 3593 C CA . GLN B 1 101 ? 16.703 -26.109 -11.133 1 87.38 101 GLN B CA 1
ATOM 3594 C C . GLN B 1 101 ? 17.547 -25.172 -10.273 1 87.38 101 GLN B C 1
ATOM 3596 O O . GLN B 1 101 ? 17.625 -23.969 -10.555 1 87.38 101 GLN B O 1
ATOM 3601 N N . MET B 1 102 ? 18.188 -25.75 -9.352 1 88.88 102 MET B N 1
ATOM 3602 C CA . MET B 1 102 ? 19.047 -24.969 -8.469 1 88.88 102 MET B CA 1
ATOM 3603 C C . MET B 1 102 ? 20.297 -24.5 -9.203 1 88.88 102 MET B C 1
ATOM 3605 O O . MET B 1 102 ? 20.719 -23.359 -9.031 1 88.88 102 MET B O 1
ATOM 3609 N N . LYS B 1 103 ? 20.844 -25.328 -9.992 1 84.62 103 LYS B N 1
ATOM 3610 C CA . LYS B 1 103 ? 22.062 -25.016 -10.727 1 84.62 103 LYS B CA 1
ATOM 3611 C C . LYS B 1 103 ? 21.828 -23.875 -11.719 1 84.62 103 LYS B C 1
ATOM 3613 O O . LYS B 1 103 ? 22.703 -23.016 -11.898 1 84.62 103 LYS B O 1
ATOM 3618 N N . TYR B 1 104 ? 20.766 -23.875 -12.352 1 81.25 104 TYR B N 1
ATOM 3619 C CA . TYR B 1 104 ? 20.453 -22.812 -13.312 1 81.25 104 TYR B CA 1
ATOM 3620 C C . TYR B 1 104 ? 20.516 -21.438 -12.664 1 81.25 104 TYR B C 1
ATOM 3622 O O . TYR B 1 104 ? 21.125 -20.516 -13.211 1 81.25 104 TYR B O 1
ATOM 3630 N N . SER B 1 105 ? 19.953 -21.312 -11.516 1 79.38 105 SER B N 1
ATOM 3631 C CA . SER B 1 105 ? 19.891 -20.031 -10.828 1 79.38 105 SER B CA 1
ATOM 3632 C C . SER B 1 105 ? 21.25 -19.625 -10.281 1 79.38 105 SER B C 1
ATOM 3634 O O . SER B 1 105 ? 21.547 -18.422 -10.188 1 79.38 105 SER B O 1
ATOM 3636 N N . THR B 1 106 ? 22.016 -20.625 -10 1 81.81 106 THR B N 1
ATOM 3637 C CA . THR B 1 106 ? 23.344 -20.312 -9.484 1 81.81 106 THR B CA 1
ATOM 3638 C C . THR B 1 106 ? 24.219 -19.688 -10.57 1 81.81 106 THR B C 1
ATOM 3640 O O . THR B 1 106 ? 25.172 -18.969 -10.266 1 81.81 106 THR B O 1
ATOM 3643 N N . GLN B 1 107 ? 23.828 -19.891 -11.766 1 83.5 107 GLN B N 1
ATOM 3644 C CA . GLN B 1 107 ? 24.578 -19.328 -12.883 1 83.5 107 GLN B CA 1
ATOM 3645 C C . GLN B 1 107 ? 24.234 -17.844 -13.07 1 83.5 107 GLN B C 1
ATOM 3647 O O . GLN B 1 107 ? 24.984 -17.109 -13.703 1 83.5 107 GLN B O 1
ATOM 3652 N N . LYS B 1 108 ? 23.156 -17.453 -12.523 1 87.12 108 LYS B N 1
ATOM 3653 C CA . LYS B 1 108 ? 22.734 -16.062 -12.602 1 87.12 108 LYS B CA 1
ATOM 3654 C C . LYS B 1 108 ? 22.406 -15.516 -11.211 1 87.12 108 LYS B C 1
ATOM 3656 O O . LYS B 1 108 ? 21.25 -15.227 -10.906 1 87.12 108 LYS B O 1
ATOM 3661 N N . PRO B 1 109 ? 23.406 -15.281 -10.531 1 88.75 109 PRO B N 1
ATOM 3662 C CA . PRO B 1 109 ? 23.172 -14.797 -9.172 1 88.75 109 PRO B CA 1
ATOM 3663 C C . PRO B 1 109 ? 22.562 -13.398 -9.133 1 88.75 109 PRO B C 1
ATOM 3665 O O . PRO B 1 109 ? 22.422 -12.75 -10.18 1 88.75 109 PRO B O 1
ATOM 3668 N N . LEU B 1 110 ? 22.109 -13.047 -7.977 1 92.25 110 LEU B N 1
ATOM 3669 C CA . LEU B 1 110 ? 21.625 -11.688 -7.758 1 92.25 110 LEU B CA 1
ATOM 3670 C C . LEU B 1 110 ? 22.672 -10.664 -8.203 1 92.25 110 LEU B C 1
ATOM 3672 O O . LEU B 1 110 ? 23.844 -10.789 -7.879 1 92.25 110 LEU B O 1
ATOM 3676 N N . SER B 1 111 ? 22.281 -9.734 -9.023 1 93.81 111 SER B N 1
ATOM 3677 C CA . SER B 1 111 ? 23.203 -8.703 -9.5 1 93.81 111 SER B CA 1
ATOM 3678 C C . SER B 1 111 ? 23.734 -7.867 -8.344 1 93.81 111 SER B C 1
ATOM 3680 O O . SER B 1 111 ? 23.109 -7.781 -7.289 1 93.81 111 SER B O 1
ATOM 3682 N N . SER B 1 112 ? 24.812 -7.223 -8.594 1 94 112 SER B N 1
ATOM 3683 C CA . SER B 1 112 ? 25.469 -6.43 -7.555 1 94 112 SER B CA 1
ATOM 3684 C C . SER B 1 112 ? 24.609 -5.23 -7.156 1 94 112 SER B C 1
ATOM 3686 O O . SER B 1 112 ? 24.547 -4.879 -5.977 1 94 112 SER B O 1
ATOM 3688 N N . TRP B 1 113 ? 24.016 -4.66 -8.109 1 94.12 113 TRP B N 1
ATOM 3689 C CA . TRP B 1 113 ? 23.219 -3.484 -7.781 1 94.12 113 TRP B CA 1
ATOM 3690 C C . TRP B 1 113 ? 22.031 -3.859 -6.891 1 94.12 113 TRP B C 1
ATOM 3692 O O . TRP B 1 113 ? 21.703 -3.141 -5.941 1 94.12 113 TRP B O 1
ATOM 3702 N N . ALA B 1 114 ? 21.406 -4.961 -7.273 1 95.19 114 ALA B N 1
ATOM 3703 C CA . ALA B 1 114 ? 20.25 -5.402 -6.5 1 95.19 114 ALA B CA 1
ATOM 3704 C C . ALA B 1 114 ? 20.672 -5.824 -5.094 1 95.19 114 ALA B C 1
ATOM 3706 O O . ALA B 1 114 ? 20 -5.477 -4.117 1 95.19 114 ALA B O 1
ATOM 3707 N N . ALA B 1 115 ? 21.734 -6.523 -5.027 1 94.31 115 ALA B N 1
ATOM 3708 C CA . ALA B 1 115 ? 22.25 -6.949 -3.73 1 94.31 115 ALA B CA 1
ATOM 3709 C C . ALA B 1 115 ? 22.562 -5.75 -2.836 1 94.31 115 ALA B C 1
ATOM 3711 O O . ALA B 1 115 ? 22.203 -5.742 -1.656 1 94.31 115 ALA B O 1
ATOM 3712 N N . LEU B 1 116 ? 23.141 -4.801 -3.4 1 94.75 116 LEU B N 1
ATOM 3713 C CA . LEU B 1 116 ? 23.5 -3.604 -2.65 1 94.75 116 LEU B CA 1
ATOM 3714 C C . LEU B 1 116 ? 22.266 -2.832 -2.217 1 94.75 116 LEU B C 1
ATOM 3716 O O . LEU B 1 116 ? 22.172 -2.391 -1.069 1 94.75 116 LEU B O 1
ATOM 3720 N N . ALA B 1 117 ? 21.375 -2.646 -3.121 1 94.19 117 ALA B N 1
ATOM 3721 C CA . ALA B 1 117 ? 20.141 -1.916 -2.812 1 94.19 117 ALA B CA 1
ATOM 3722 C C . ALA B 1 117 ? 19.375 -2.596 -1.687 1 94.19 117 ALA B C 1
ATOM 3724 O O . ALA B 1 117 ? 18.922 -1.936 -0.748 1 94.19 117 ALA B O 1
ATOM 3725 N N . ILE B 1 118 ? 19.234 -3.867 -1.792 1 92.94 118 ILE B N 1
ATOM 3726 C CA . ILE B 1 118 ? 18.516 -4.629 -0.772 1 92.94 118 ILE B CA 1
ATOM 3727 C C . ILE B 1 118 ? 19.234 -4.5 0.567 1 92.94 118 ILE B C 1
ATOM 3729 O O . ILE B 1 118 ? 18.609 -4.301 1.604 1 92.94 118 ILE B O 1
ATOM 3733 N N . ASP B 1 119 ? 20.516 -4.574 0.547 1 92 119 ASP B N 1
ATOM 3734 C CA . ASP B 1 119 ? 21.312 -4.469 1.768 1 92 119 ASP B CA 1
ATOM 3735 C C . ASP B 1 119 ? 21.141 -3.092 2.41 1 92 119 ASP B C 1
ATOM 3737 O O . ASP B 1 119 ? 20.953 -2.986 3.623 1 92 119 ASP B O 1
ATOM 3741 N N . LYS B 1 120 ? 21.188 -2.049 1.619 1 90.19 120 LYS B N 1
ATOM 3742 C CA . LYS B 1 120 ? 21.047 -0.68 2.109 1 90.19 120 LYS B CA 1
ATOM 3743 C C . LYS B 1 120 ? 19.672 -0.455 2.73 1 90.19 120 LYS B C 1
ATOM 3745 O O . LYS B 1 120 ? 19.562 0.18 3.779 1 90.19 120 LYS B O 1
ATOM 3750 N N . LEU B 1 121 ? 18.703 -0.997 2.096 1 89.81 121 LEU B N 1
ATOM 3751 C CA . LEU B 1 121 ? 17.328 -0.786 2.566 1 89.81 121 LEU B CA 1
ATOM 3752 C C . LEU B 1 121 ? 17.047 -1.643 3.793 1 89.81 121 LEU B C 1
ATOM 3754 O O . LEU B 1 121 ? 16.438 -1.168 4.758 1 89.81 121 LEU B O 1
ATOM 3758 N N . LYS B 1 122 ? 17.438 -2.82 3.754 1 86.06 122 LYS B N 1
ATOM 3759 C CA . LYS B 1 122 ? 17.172 -3.754 4.844 1 86.06 122 LYS B CA 1
ATOM 3760 C C . LYS B 1 122 ? 17.891 -3.324 6.121 1 86.06 122 LYS B C 1
ATOM 3762 O O . LYS B 1 122 ? 17.375 -3.52 7.223 1 86.06 122 LYS B O 1
ATOM 3767 N N . HIS B 1 123 ? 19 -2.699 6.031 1 84.62 123 HIS B N 1
ATOM 3768 C CA . HIS B 1 123 ? 19.812 -2.4 7.207 1 84.62 123 HIS B CA 1
ATOM 3769 C C . HIS B 1 123 ? 19.766 -0.912 7.535 1 84.62 123 HIS B C 1
ATOM 3771 O O . HIS B 1 123 ? 20.531 -0.44 8.375 1 84.62 123 HIS B O 1
ATOM 3777 N N . SER B 1 124 ? 18.922 -0.238 6.852 1 82.5 124 SER B N 1
ATOM 3778 C CA . SER B 1 124 ? 18.719 1.152 7.242 1 82.5 124 SER B CA 1
ATOM 3779 C C . SER B 1 124 ? 18.031 1.247 8.602 1 82.5 124 SER B C 1
ATOM 3781 O O . SER B 1 124 ? 16.875 0.822 8.75 1 82.5 124 SER B O 1
ATOM 3783 N N . PRO B 1 125 ? 18.672 1.749 9.57 1 77.69 125 PRO B N 1
ATOM 3784 C CA . PRO B 1 125 ? 18.047 1.831 10.898 1 77.69 125 PRO B CA 1
ATOM 3785 C C . PRO B 1 125 ? 16.812 2.717 10.906 1 77.69 125 PRO B C 1
ATOM 3787 O O . PRO B 1 125 ? 15.906 2.516 11.727 1 77.69 125 PRO B O 1
ATOM 3790 N N . ARG B 1 126 ? 16.734 3.588 10 1 81.12 126 ARG B N 1
ATOM 3791 C CA . ARG B 1 126 ? 15.633 4.547 9.953 1 81.12 126 ARG B CA 1
ATOM 3792 C C . ARG B 1 126 ? 14.406 3.934 9.297 1 81.12 126 ARG B C 1
ATOM 3794 O O . ARG B 1 126 ? 13.273 4.211 9.711 1 81.12 126 ARG B O 1
ATOM 3801 N N . LEU B 1 127 ? 14.641 3.111 8.336 1 79.81 127 LEU B N 1
ATOM 3802 C CA . LEU B 1 127 ? 13.531 2.498 7.613 1 79.81 127 LEU B CA 1
ATOM 3803 C C . LEU B 1 127 ? 13.062 1.229 8.32 1 79.81 127 LEU B C 1
ATOM 3805 O O . LEU B 1 127 ? 11.922 0.797 8.133 1 79.81 127 LEU B O 1
ATOM 3809 N N . SER B 1 128 ? 13.914 0.694 9.117 1 70.88 128 SER B N 1
ATOM 3810 C CA . SER B 1 128 ? 13.633 -0.634 9.648 1 70.88 128 SER B CA 1
ATOM 3811 C C . SER B 1 128 ? 12.961 -0.546 11.016 1 70.88 128 SER B C 1
ATOM 3813 O O . SER B 1 128 ? 12.445 -1.543 11.523 1 70.88 128 SER B O 1
ATOM 3815 N N . LYS B 1 129 ? 12.953 0.608 11.555 1 69.5 129 LYS B N 1
ATOM 3816 C CA . LYS B 1 129 ? 12.445 0.735 12.914 1 69.5 129 LYS B CA 1
ATOM 3817 C C . LYS B 1 129 ? 10.984 0.292 13 1 69.5 129 LYS B C 1
ATOM 3819 O O . LYS B 1 129 ? 10.594 -0.397 13.945 1 69.5 129 LYS B O 1
ATOM 3824 N N . PHE B 1 130 ? 10.266 0.75 12.023 1 64.5 130 PHE B N 1
ATOM 3825 C CA . PHE B 1 130 ? 8.836 0.441 12.031 1 64.5 130 PHE B CA 1
ATOM 3826 C C . PHE B 1 130 ? 8.453 -0.348 10.781 1 64.5 130 PHE B C 1
ATOM 3828 O O . PHE B 1 130 ? 7.598 0.086 10.008 1 64.5 130 PHE B O 1
ATOM 3835 N N . GLN B 1 131 ? 9.125 -1.45 10.648 1 63.94 131 GLN B N 1
ATOM 3836 C CA . GLN B 1 131 ? 8.898 -2.238 9.445 1 63.94 131 GLN B CA 1
ATOM 3837 C C . GLN B 1 131 ? 7.465 -2.754 9.383 1 63.94 131 GLN B C 1
ATOM 3839 O O . GLN B 1 131 ? 6.902 -3.164 10.398 1 63.94 131 GLN B O 1
ATOM 3844 N N . ARG B 1 132 ? 6.895 -2.412 8.25 1 66.19 132 ARG B N 1
ATOM 3845 C CA . ARG B 1 132 ? 5.559 -2.918 7.945 1 66.19 132 ARG B CA 1
ATOM 3846 C C . ARG B 1 132 ? 5.504 -3.52 6.547 1 66.19 132 ARG B C 1
ATOM 3848 O O . ARG B 1 132 ? 6.543 -3.809 5.949 1 66.19 132 ARG B O 1
ATOM 3855 N N . GLU B 1 133 ? 4.43 -3.865 6.113 1 67.81 133 GLU B N 1
ATOM 3856 C CA . GLU B 1 133 ? 4.141 -4.531 4.848 1 67.81 133 GLU B CA 1
ATOM 3857 C C . GLU B 1 133 ? 4.711 -3.748 3.67 1 67.81 133 GLU B C 1
ATOM 3859 O O . GLU B 1 133 ? 5.324 -4.328 2.771 1 67.81 133 GLU B O 1
ATOM 3864 N N . PRO B 1 134 ? 4.742 -2.463 3.727 1 67 134 PRO B N 1
ATOM 3865 C CA . PRO B 1 134 ? 5.262 -1.721 2.576 1 67 134 PRO B CA 1
ATOM 3866 C C . PRO B 1 134 ? 6.773 -1.86 2.42 1 67 134 PRO B C 1
ATOM 3868 O O . PRO B 1 134 ? 7.285 -1.851 1.298 1 67 134 PRO B O 1
ATOM 3871 N N . SER B 1 135 ? 7.414 -2.068 3.537 1 74.56 135 SER B N 1
ATOM 3872 C CA . SER B 1 135 ? 8.859 -2.26 3.443 1 74.56 135 SER B CA 1
ATOM 3873 C C . SER B 1 135 ? 9.195 -3.543 2.691 1 74.56 135 SER B C 1
ATOM 3875 O O . SER B 1 135 ? 10.172 -3.588 1.935 1 74.56 135 SER B O 1
ATOM 3877 N N . ALA B 1 136 ? 8.43 -4.492 2.885 1 82.62 136 ALA B N 1
ATOM 3878 C CA . ALA B 1 136 ? 8.633 -5.758 2.184 1 82.62 136 ALA B CA 1
ATOM 3879 C C . ALA B 1 136 ? 8.367 -5.602 0.688 1 82.62 136 ALA B C 1
ATOM 3881 O O . ALA B 1 136 ? 9.047 -6.219 -0.136 1 82.62 136 ALA B O 1
ATOM 3882 N N . ARG B 1 137 ? 7.523 -4.75 0.392 1 84.5 137 ARG B N 1
ATOM 3883 C CA . ARG B 1 137 ? 7.172 -4.52 -1.005 1 84.5 137 ARG B CA 1
ATOM 3884 C C . ARG B 1 137 ? 8.336 -3.895 -1.767 1 84.5 137 ARG B C 1
ATOM 3886 O O . ARG B 1 137 ? 8.602 -4.262 -2.912 1 84.5 137 ARG B O 1
ATOM 3893 N N . THR B 1 138 ? 8.969 -3.023 -1.154 1 87.5 138 THR B N 1
ATOM 3894 C CA . THR B 1 138 ? 10.109 -2.361 -1.78 1 87.5 138 THR B CA 1
ATOM 3895 C C . THR B 1 138 ? 11.203 -3.369 -2.121 1 87.5 138 THR B C 1
ATOM 3897 O O . THR B 1 138 ? 11.727 -3.373 -3.238 1 87.5 138 THR B O 1
ATOM 3900 N N . LEU B 1 139 ? 11.469 -4.168 -1.223 1 88.75 139 LEU B N 1
ATOM 3901 C CA . LEU B 1 139 ? 12.539 -5.141 -1.424 1 88.75 139 LEU B CA 1
ATOM 3902 C C . LEU B 1 139 ? 12.164 -6.133 -2.521 1 88.75 139 LEU B C 1
ATOM 3904 O O . LEU B 1 139 ? 13.016 -6.508 -3.336 1 88.75 139 LEU B O 1
ATOM 3908 N N . PHE B 1 140 ? 10.984 -6.422 -2.574 1 90.56 140 PHE B N 1
ATOM 3909 C CA . PHE B 1 140 ? 10.555 -7.387 -3.578 1 90.56 140 PHE B CA 1
ATOM 3910 C C . PHE B 1 140 ? 10.562 -6.766 -4.969 1 90.56 140 PHE B C 1
ATOM 3912 O O . PHE B 1 140 ? 10.883 -7.438 -5.953 1 90.56 140 PHE B O 1
ATOM 3919 N N . ASP B 1 141 ? 10.211 -5.57 -5.043 1 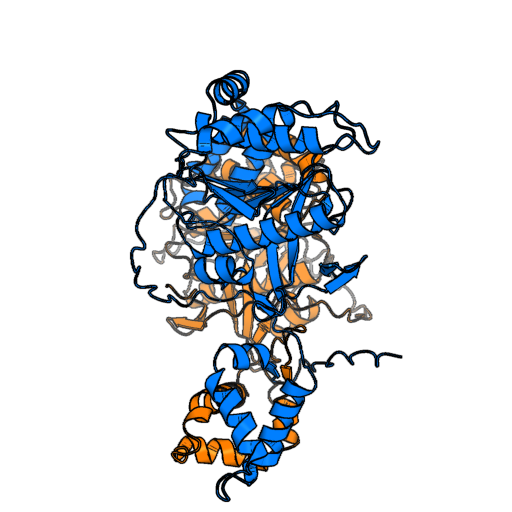90.12 141 ASP B N 1
ATOM 3920 C CA . ASP B 1 141 ? 10.289 -4.879 -6.324 1 90.12 141 ASP B CA 1
ATOM 3921 C C . ASP B 1 141 ? 11.719 -4.906 -6.871 1 90.12 141 ASP B C 1
ATOM 3923 O O . ASP B 1 141 ? 11.922 -5.078 -8.078 1 90.12 141 ASP B O 1
ATOM 3927 N N . ILE B 1 142 ? 12.641 -4.691 -6.043 1 92.94 142 ILE B N 1
ATOM 3928 C CA . ILE B 1 142 ? 14.047 -4.711 -6.438 1 92.94 142 ILE B CA 1
ATOM 3929 C C . ILE B 1 142 ? 14.43 -6.109 -6.918 1 92.94 142 ILE B C 1
ATOM 3931 O O . ILE B 1 142 ? 15.07 -6.262 -7.961 1 92.94 142 ILE B O 1
ATOM 3935 N N . LEU B 1 143 ? 14 -7.051 -6.164 1 92.94 143 LEU B N 1
ATOM 3936 C CA . LEU B 1 143 ? 14.281 -8.438 -6.523 1 92.94 143 LEU B CA 1
ATOM 3937 C C . LEU B 1 143 ? 13.664 -8.781 -7.879 1 92.94 143 LEU B C 1
ATOM 3939 O O . LEU B 1 143 ? 14.336 -9.359 -8.742 1 92.94 143 LEU B O 1
ATOM 3943 N N . LEU B 1 144 ? 12.469 -8.422 -8.086 1 91.56 144 LEU B N 1
ATOM 3944 C CA . LEU B 1 144 ? 11.766 -8.719 -9.336 1 91.56 144 LEU B CA 1
ATOM 3945 C C . LEU B 1 144 ? 12.445 -8.031 -10.516 1 91.56 144 LEU B C 1
ATOM 3947 O O . LEU B 1 144 ? 12.625 -8.641 -11.57 1 91.56 144 LEU B O 1
ATOM 3951 N N . ALA B 1 145 ? 12.773 -6.793 -10.328 1 90.44 145 ALA B N 1
ATOM 3952 C CA . ALA B 1 145 ? 13.445 -6.055 -11.398 1 90.44 145 ALA B CA 1
ATOM 3953 C C . ALA B 1 145 ? 14.75 -6.738 -11.805 1 90.44 145 ALA B C 1
ATOM 3955 O O . ALA B 1 145 ? 15.055 -6.848 -12.992 1 90.44 145 ALA B O 1
ATOM 3956 N N . ASP B 1 146 ? 15.438 -7.168 -10.828 1 93.56 146 ASP B N 1
ATOM 3957 C CA . ASP B 1 146 ? 16.703 -7.844 -11.078 1 93.56 146 ASP B CA 1
ATOM 3958 C C . ASP B 1 146 ? 16.5 -9.141 -11.852 1 93.56 146 ASP B C 1
ATOM 3960 O O . ASP B 1 146 ? 17.203 -9.422 -12.82 1 93.56 146 ASP B O 1
ATOM 3964 N N . ARG B 1 147 ? 15.5 -9.891 -11.43 1 92.12 147 ARG B N 1
ATOM 3965 C CA . ARG B 1 147 ? 15.289 -11.188 -12.062 1 92.12 147 ARG B CA 1
ATOM 3966 C C . ARG B 1 147 ? 14.766 -11.023 -13.492 1 92.12 147 ARG B C 1
ATOM 3968 O O . ARG B 1 147 ? 15.164 -11.773 -14.391 1 92.12 147 ARG B O 1
ATOM 3975 N N . PHE B 1 148 ? 13.977 -10.078 -13.695 1 88.56 148 PHE B N 1
ATOM 3976 C CA . PHE B 1 148 ? 13.484 -9.797 -15.039 1 88.56 148 PHE B CA 1
ATOM 3977 C C . PHE B 1 148 ? 14.633 -9.461 -15.977 1 88.56 148 PHE B C 1
ATOM 3979 O O . PHE B 1 148 ? 14.617 -9.836 -17.141 1 88.56 148 PHE B O 1
ATOM 3986 N N . ASP B 1 149 ? 15.484 -8.734 -15.469 1 87.44 149 ASP B N 1
ATOM 3987 C CA . ASP B 1 149 ? 16.641 -8.328 -16.281 1 87.44 149 ASP B CA 1
ATOM 3988 C C . ASP B 1 149 ? 17.531 -9.523 -16.609 1 87.44 149 ASP B C 1
ATOM 3990 O O . ASP B 1 149 ? 18.156 -9.562 -17.656 1 87.44 149 ASP B O 1
ATOM 3994 N N . GLN B 1 150 ? 17.562 -10.383 -15.695 1 87.88 150 GLN B N 1
ATOM 3995 C CA . GLN B 1 150 ? 18.484 -11.5 -15.828 1 87.88 150 GLN B CA 1
ATOM 3996 C C . GLN B 1 150 ? 17.875 -12.617 -16.672 1 87.88 150 GLN B C 1
ATOM 3998 O O . GLN B 1 150 ? 18.594 -13.367 -17.328 1 87.88 150 GLN B O 1
ATOM 4003 N N . LEU B 1 151 ? 16.516 -12.656 -16.547 1 83.94 151 LEU B N 1
ATOM 4004 C CA . LEU B 1 151 ? 15.844 -13.742 -17.234 1 83.94 151 LEU B CA 1
ATOM 4005 C C . LEU B 1 151 ? 15.414 -13.305 -18.641 1 83.94 151 LEU B C 1
ATOM 4007 O O . LEU B 1 151 ? 14.977 -12.172 -18.828 1 83.94 151 LEU B O 1
ATOM 4011 N N . ASP B 1 152 ? 15.984 -13.742 -19.609 1 68.75 152 ASP B N 1
ATOM 4012 C CA . ASP B 1 152 ? 15.75 -13.43 -21.031 1 68.75 152 ASP B CA 1
ATOM 4013 C C . ASP B 1 152 ? 14.359 -13.875 -21.469 1 68.75 152 ASP B C 1
ATOM 4015 O O . ASP B 1 152 ? 14.07 -15.07 -21.516 1 68.75 152 ASP B O 1
ATOM 4019 N N . ASP B 1 153 ? 13.492 -12.883 -21.562 1 70.38 153 ASP B N 1
ATOM 4020 C CA . ASP B 1 153 ? 12.195 -13.266 -22.094 1 70.38 153 ASP B CA 1
ATOM 4021 C C . ASP B 1 153 ? 12.008 -12.727 -23.516 1 70.38 153 ASP B C 1
ATOM 4023 O O . ASP B 1 153 ? 10.875 -12.516 -23.953 1 70.38 153 ASP B O 1
ATOM 4027 N N . THR B 1 154 ? 13.055 -12.469 -24.125 1 66.62 154 THR B N 1
ATOM 4028 C CA . THR B 1 154 ? 13 -11.867 -25.453 1 66.62 154 THR B CA 1
ATOM 4029 C C . THR B 1 154 ? 12.266 -12.773 -26.422 1 66.62 154 THR B C 1
ATOM 4031 O O . THR B 1 154 ? 11.656 -12.297 -27.391 1 66.62 154 THR B O 1
ATOM 4034 N N . GLU B 1 155 ? 12.336 -13.953 -26.109 1 63.03 155 GLU B N 1
ATOM 4035 C CA . GLU B 1 155 ? 11.719 -14.883 -27.047 1 63.03 155 GLU B CA 1
ATOM 4036 C C . GLU B 1 155 ? 10.234 -15.07 -26.734 1 63.03 155 GLU B C 1
ATOM 4038 O O . GLU B 1 155 ? 9.508 -15.695 -27.516 1 63.03 155 GLU B O 1
ATOM 4043 N N . ALA B 1 156 ? 9.859 -14.469 -25.672 1 65.62 156 ALA B N 1
ATOM 4044 C CA . ALA B 1 156 ? 8.453 -14.617 -25.312 1 65.62 156 ALA B CA 1
ATOM 4045 C C . ALA B 1 156 ? 7.57 -13.727 -26.172 1 65.62 156 ALA B C 1
ATOM 4047 O O . ALA B 1 156 ? 7.977 -12.625 -26.562 1 65.62 156 ALA B O 1
ATOM 4048 N N . ASN B 1 157 ? 6.531 -14.266 -26.703 1 64.81 157 ASN B N 1
ATOM 4049 C CA . ASN B 1 157 ? 5.586 -13.484 -27.484 1 64.81 157 ASN B CA 1
ATOM 4050 C C . ASN B 1 157 ? 5.031 -12.305 -26.703 1 64.81 157 ASN B C 1
ATOM 4052 O O . ASN B 1 157 ? 4.871 -11.203 -27.234 1 64.81 157 ASN B O 1
ATOM 4056 N N . CYS B 1 158 ? 4.727 -12.672 -25.484 1 72.44 158 CYS B N 1
ATOM 4057 C CA . CYS B 1 158 ? 4.262 -11.609 -24.594 1 72.44 158 CYS B CA 1
ATOM 4058 C C . CYS B 1 158 ? 5.133 -11.523 -23.344 1 72.44 158 CYS B C 1
ATOM 4060 O O . CYS B 1 158 ? 5.363 -12.531 -22.672 1 72.44 158 CYS B O 1
ATOM 4062 N N . ARG B 1 159 ? 5.602 -10.414 -23.188 1 80.81 159 ARG B N 1
ATOM 4063 C CA . ARG B 1 159 ? 6.527 -10.219 -22.078 1 80.81 159 ARG B CA 1
ATOM 4064 C C . ARG B 1 159 ? 5.777 -10.164 -20.75 1 80.81 159 ARG B C 1
ATOM 4066 O O . ARG B 1 159 ? 4.66 -9.648 -20.688 1 80.81 159 ARG B O 1
ATOM 4073 N N . LEU B 1 160 ? 6.422 -10.719 -19.781 1 86.88 160 LEU B N 1
ATOM 4074 C CA . LEU B 1 160 ? 5.84 -10.688 -18.438 1 86.88 160 LEU B CA 1
ATOM 4075 C C . LEU B 1 160 ? 5.738 -9.25 -17.922 1 86.88 160 LEU B C 1
ATOM 4077 O O . LEU B 1 160 ? 6.605 -8.422 -18.219 1 86.88 160 LEU B O 1
ATOM 4081 N N . SER B 1 161 ? 4.727 -8.984 -17.297 1 87.56 161 SER B N 1
ATOM 4082 C CA . SER B 1 161 ? 4.535 -7.691 -16.641 1 87.56 161 SER B CA 1
ATOM 4083 C C . SER B 1 161 ? 3.932 -7.848 -15.258 1 87.56 161 SER B C 1
ATOM 4085 O O . SER B 1 161 ? 3.422 -8.914 -14.914 1 87.56 161 SER B O 1
ATOM 4087 N N . VAL B 1 162 ? 4.078 -6.793 -14.547 1 89.06 162 VAL B N 1
ATOM 4088 C CA . VAL B 1 162 ? 3.615 -6.812 -13.164 1 89.06 162 VAL B CA 1
ATOM 4089 C C . VAL B 1 162 ? 2.393 -5.906 -13.016 1 89.06 162 VAL B C 1
ATOM 4091 O O . VAL B 1 162 ? 2.395 -4.77 -13.492 1 89.06 162 VAL B O 1
ATOM 4094 N N . GLY B 1 163 ? 1.325 -6.508 -12.523 1 87.81 163 GLY B N 1
ATOM 4095 C CA . GLY B 1 163 ? 0.18 -5.727 -12.078 1 87.81 163 GLY B CA 1
ATOM 4096 C C . GLY B 1 163 ? 0.145 -5.52 -10.57 1 87.81 163 GLY B C 1
ATOM 4097 O O . GLY B 1 163 ? 0.368 -6.461 -9.805 1 87.81 163 GLY B O 1
ATOM 4098 N N . TYR B 1 164 ? -0.094 -4.203 -10.188 1 85.38 164 TYR B N 1
ATOM 4099 C CA . TYR B 1 164 ? -0.16 -3.883 -8.766 1 85.38 164 TYR B CA 1
ATOM 4100 C C . TYR B 1 164 ? -1.605 -3.785 -8.297 1 85.38 164 TYR B C 1
ATOM 4102 O O . TYR B 1 164 ? -2.459 -3.234 -9 1 85.38 164 TYR B O 1
ATOM 4110 N N . GLU B 1 165 ? -1.799 -4.398 -7.066 1 83.81 165 GLU B N 1
ATOM 4111 C CA . GLU B 1 165 ? -3.086 -4.273 -6.391 1 83.81 165 GLU B CA 1
ATOM 4112 C C . GLU B 1 165 ? -4.238 -4.648 -7.32 1 83.81 165 GLU B C 1
ATOM 4114 O O . GLU B 1 165 ? -5.191 -3.887 -7.473 1 83.81 165 GLU B O 1
ATOM 4119 N N . VAL B 1 166 ? -4.117 -5.75 -7.918 1 85.44 166 VAL B N 1
ATOM 4120 C CA . VAL B 1 166 ? -5.121 -6.234 -8.859 1 85.44 166 VAL B CA 1
ATOM 4121 C C . VAL B 1 166 ? -6.301 -6.828 -8.094 1 85.44 166 VAL B C 1
ATOM 4123 O O . VAL B 1 166 ? -6.121 -7.707 -7.246 1 85.44 166 VAL B O 1
ATOM 4126 N N . PRO B 1 167 ? -7.465 -6.293 -8.359 1 84.06 167 PRO B N 1
ATOM 4127 C CA . PRO B 1 167 ? -8.641 -6.891 -7.723 1 84.06 167 PRO B CA 1
ATOM 4128 C C . PRO B 1 167 ? -8.93 -8.305 -8.219 1 84.06 167 PRO B C 1
ATOM 4130 O O . PRO B 1 167 ? -8.805 -8.578 -9.422 1 84.06 167 PRO B O 1
ATOM 4133 N N . VAL B 1 168 ? -9.219 -9.164 -7.312 1 87.56 168 VAL B N 1
ATOM 4134 C CA . VAL B 1 168 ? -9.508 -10.555 -7.625 1 87.56 168 VAL B CA 1
ATOM 4135 C C . VAL B 1 168 ? -10.812 -10.977 -6.949 1 87.56 168 VAL B C 1
ATOM 4137 O O . VAL B 1 168 ? -11.086 -10.586 -5.816 1 87.56 168 VAL B O 1
ATOM 4140 N N . MET B 1 169 ? -11.586 -11.719 -7.715 1 85.81 169 MET B N 1
ATOM 4141 C CA . MET B 1 169 ? -12.836 -12.258 -7.188 1 85.81 169 MET B CA 1
ATOM 4142 C C . MET B 1 169 ? -12.992 -13.727 -7.562 1 85.81 169 MET B C 1
ATOM 4144 O O . MET B 1 169 ? -12.68 -14.125 -8.688 1 85.81 169 MET B O 1
ATOM 4148 N N . VAL B 1 170 ? -13.422 -14.492 -6.559 1 88.94 170 VAL B N 1
ATOM 4149 C CA . VAL B 1 170 ? -13.656 -15.922 -6.777 1 88.94 170 VAL B CA 1
ATOM 4150 C C . VAL B 1 170 ? -15.109 -16.266 -6.445 1 88.94 170 VAL B C 1
ATOM 4152 O O . VAL B 1 170 ? -15.656 -15.766 -5.453 1 88.94 170 VAL B O 1
ATOM 4155 N N . ASN B 1 171 ? -15.68 -17.062 -7.281 1 85.44 171 ASN B N 1
ATOM 4156 C CA . ASN B 1 171 ? -17.016 -17.594 -7.008 1 85.44 171 ASN B CA 1
ATOM 4157 C C . ASN B 1 171 ? -16.938 -18.922 -6.246 1 85.44 171 ASN B C 1
ATOM 4159 O O . ASN B 1 171 ? -16.125 -19.781 -6.559 1 85.44 171 ASN B O 1
ATOM 4163 N N . ILE B 1 172 ? -17.703 -18.984 -5.273 1 86.81 172 ILE B N 1
ATOM 4164 C CA . ILE B 1 172 ? -17.844 -20.25 -4.539 1 86.81 172 ILE B CA 1
ATOM 4165 C C . ILE B 1 172 ? -19 -21.047 -5.117 1 86.81 172 ILE B C 1
ATOM 4167 O O . ILE B 1 172 ? -20.094 -20.516 -5.344 1 86.81 172 ILE B O 1
ATOM 4171 N N . SER B 1 173 ? -18.734 -22.25 -5.312 1 85.94 173 SER B N 1
ATOM 4172 C CA . SER B 1 173 ? -19.781 -23.109 -5.867 1 85.94 173 SER B CA 1
ATOM 4173 C C . SER B 1 173 ? -20.969 -23.234 -4.914 1 85.94 173 SER B C 1
ATOM 4175 O O . SER B 1 173 ? -20.797 -23.156 -3.695 1 85.94 173 SER B O 1
ATOM 4177 N N . LYS B 1 174 ? -22.109 -23.469 -5.512 1 82.44 174 LYS B N 1
ATOM 4178 C CA . LYS B 1 174 ? -23.328 -23.578 -4.73 1 82.44 174 LYS B CA 1
ATOM 4179 C C . LYS B 1 174 ? -23.266 -24.75 -3.76 1 82.44 174 LYS B C 1
ATOM 4181 O O . LYS B 1 174 ? -23.781 -24.656 -2.639 1 82.44 174 LYS B O 1
ATOM 4186 N N . ASP B 1 175 ? -22.688 -25.812 -4.18 1 84.81 175 ASP B N 1
ATOM 4187 C CA . ASP B 1 175 ? -22.578 -27.016 -3.365 1 84.81 175 ASP B CA 1
ATOM 4188 C C . ASP B 1 175 ? -21.656 -26.797 -2.166 1 84.81 175 ASP B C 1
ATOM 4190 O O . ASP B 1 175 ? -21.688 -27.562 -1.2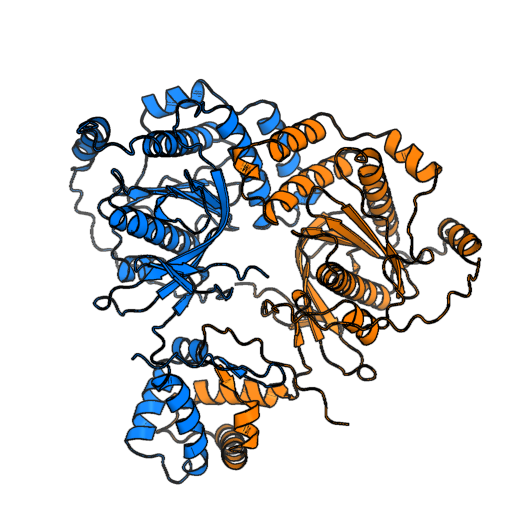03 1 84.81 175 ASP B O 1
ATOM 4194 N N . ARG B 1 176 ? -20.969 -25.734 -2.203 1 85.06 176 ARG B N 1
ATOM 4195 C CA . ARG B 1 176 ? -20.047 -25.438 -1.112 1 85.06 176 ARG B CA 1
ATOM 4196 C C . ARG B 1 176 ? -20.453 -24.172 -0.367 1 85.06 176 ARG B C 1
ATOM 4198 O O . ARG B 1 176 ? -19.625 -23.484 0.229 1 85.06 176 ARG B O 1
ATOM 4205 N N . GLY B 1 177 ? -21.703 -23.766 -0.496 1 77.69 177 GLY B N 1
ATOM 4206 C CA . GLY B 1 177 ? -22.266 -22.672 0.278 1 77.69 177 GLY B CA 1
ATOM 4207 C C . GLY B 1 177 ? -22.547 -21.438 -0.554 1 77.69 177 GLY B C 1
ATOM 4208 O O . GLY B 1 177 ? -23.266 -20.531 -0.12 1 77.69 177 GLY B O 1
ATOM 4209 N N . GLY B 1 178 ? -21.984 -21.375 -1.726 1 80.06 178 GLY B N 1
ATOM 4210 C CA . GLY B 1 178 ? -22.266 -20.25 -2.59 1 80.06 178 GLY B CA 1
ATOM 4211 C C . GLY B 1 178 ? -21.641 -18.953 -2.086 1 80.06 178 GLY B C 1
ATOM 4212 O O . GLY B 1 178 ? -21.062 -18.922 -0.998 1 80.06 178 GLY B O 1
ATOM 4213 N N . GLY B 1 179 ? -21.578 -17.984 -3.037 1 81.62 179 GLY B N 1
ATOM 4214 C CA . GLY B 1 179 ? -21.016 -16.688 -2.67 1 81.62 179 GLY B CA 1
ATOM 4215 C C . GLY B 1 179 ? -19.781 -16.328 -3.459 1 81.62 179 GLY B C 1
ATOM 4216 O O . GLY B 1 179 ? -19.484 -16.953 -4.484 1 81.62 179 GLY B O 1
ATOM 4217 N N . LYS B 1 180 ? -19.188 -15.18 -2.943 1 84.88 180 LYS B N 1
ATOM 4218 C CA . LYS B 1 180 ? -17.969 -14.711 -3.607 1 84.88 180 LYS B CA 1
ATOM 4219 C C . LYS B 1 180 ? -16.922 -14.289 -2.59 1 84.88 180 LYS B C 1
ATOM 4221 O O . LYS B 1 180 ? -17.25 -13.875 -1.478 1 84.88 180 LYS B O 1
ATOM 4226 N N . ILE B 1 181 ? -15.703 -14.555 -2.928 1 86.25 181 ILE B N 1
ATOM 4227 C CA . ILE B 1 181 ? -14.578 -14.039 -2.164 1 86.25 181 ILE B CA 1
ATOM 4228 C C . ILE B 1 181 ? -13.859 -12.953 -2.967 1 86.25 181 ILE B C 1
ATOM 4230 O O . ILE B 1 181 ? -13.57 -13.141 -4.152 1 86.25 181 ILE B O 1
ATOM 4234 N N . SER B 1 182 ? -13.727 -11.812 -2.307 1 84.44 182 SER B N 1
ATOM 4235 C CA . SER B 1 182 ? -13.078 -10.703 -3.002 1 84.44 182 SER B CA 1
ATOM 4236 C C . SER B 1 182 ? -11.82 -10.25 -2.268 1 84.44 182 SER B C 1
ATOM 4238 O O . SER B 1 182 ? -11.695 -10.445 -1.057 1 84.44 182 SER B O 1
ATOM 4240 N N . GLY B 1 183 ? -10.859 -9.742 -3.055 1 85 183 GLY B N 1
ATOM 4241 C CA . GLY B 1 183 ? -9.641 -9.172 -2.512 1 85 183 GLY B CA 1
ATOM 4242 C C . GLY B 1 183 ? -8.773 -8.5 -3.562 1 85 183 GLY B C 1
ATOM 4243 O O . GLY B 1 183 ? -9.195 -8.352 -4.715 1 85 183 GLY B O 1
ATOM 4244 N N . ARG B 1 184 ? -7.656 -7.957 -3.047 1 86.81 184 ARG B N 1
ATOM 4245 C CA . ARG B 1 184 ? -6.695 -7.297 -3.922 1 86.81 184 ARG B CA 1
ATOM 4246 C C . ARG B 1 184 ? -5.293 -7.871 -3.727 1 86.81 184 ARG B C 1
ATOM 4248 O O . ARG B 1 184 ? -4.762 -7.852 -2.615 1 86.81 184 ARG B O 1
ATOM 4255 N N . ALA B 1 185 ? -4.785 -8.43 -4.797 1 90.38 185 ALA B N 1
ATOM 4256 C CA . ALA B 1 185 ? -3.438 -8.984 -4.73 1 90.38 185 ALA B CA 1
ATOM 4257 C C . ALA B 1 185 ? -2.387 -7.883 -4.781 1 90.38 185 ALA B C 1
ATOM 4259 O O . ALA B 1 185 ? -2.502 -6.945 -5.574 1 90.38 185 ALA B O 1
ATOM 4260 N N . ASP B 1 186 ? -1.349 -7.992 -3.998 1 86.56 186 ASP B N 1
ATOM 4261 C CA . ASP B 1 186 ? -0.301 -6.977 -3.986 1 86.56 186 ASP B CA 1
ATOM 4262 C C . ASP B 1 186 ? 0.389 -6.887 -5.348 1 86.56 186 ASP B C 1
ATOM 4264 O O . ASP B 1 186 ? 0.544 -5.793 -5.898 1 86.56 186 ASP B O 1
ATOM 4268 N N . TRP B 1 187 ? 0.825 -8.07 -5.855 1 90 187 TRP B N 1
ATOM 4269 C CA . TRP B 1 187 ? 1.381 -8.203 -7.199 1 90 187 TRP B CA 1
ATOM 4270 C C . TRP B 1 187 ? 0.724 -9.352 -7.953 1 90 187 TRP B C 1
ATOM 4272 O O . TRP B 1 187 ? 0.446 -10.406 -7.375 1 90 187 TRP B O 1
ATOM 4282 N N . SER B 1 188 ? 0.514 -9.078 -9.133 1 91.5 188 SER B N 1
ATOM 4283 C CA . SER B 1 188 ? 0.193 -10.133 -10.086 1 91.5 188 SER B CA 1
ATOM 4284 C C . SER B 1 188 ? 1.109 -10.07 -11.305 1 91.5 188 SER B C 1
ATOM 4286 O O . SER B 1 188 ? 1.418 -8.984 -11.805 1 91.5 188 SER B O 1
ATOM 4288 N N . LEU B 1 189 ? 1.584 -11.234 -11.648 1 92.25 189 LEU B N 1
ATOM 4289 C CA . LEU B 1 189 ? 2.502 -11.297 -12.781 1 92.25 189 LEU B CA 1
ATOM 4290 C C . LEU B 1 189 ? 1.958 -12.203 -13.875 1 92.25 189 LEU B C 1
ATOM 4292 O O . LEU B 1 189 ? 1.398 -13.266 -13.586 1 92.25 189 LEU B O 1
ATOM 4296 N N . GLY B 1 190 ? 2.188 -11.773 -15.078 1 89.75 190 GLY B N 1
ATOM 4297 C CA . GLY B 1 190 ? 1.811 -12.547 -16.25 1 89.75 190 GLY B CA 1
ATOM 4298 C C . GLY B 1 190 ? 2.045 -11.82 -17.547 1 89.75 190 GLY B C 1
ATOM 4299 O O . GLY B 1 190 ? 2.889 -10.922 -17.625 1 89.75 190 GLY B O 1
ATOM 4300 N N . TYR B 1 191 ? 1.492 -12.32 -18.531 1 87.06 191 TYR B N 1
ATOM 4301 C CA . TYR B 1 191 ? 1.599 -11.719 -19.844 1 87.06 191 TYR B CA 1
ATOM 4302 C C . TYR B 1 191 ? 0.386 -10.844 -20.141 1 87.06 191 TYR B C 1
ATOM 4304 O O . TYR B 1 191 ? -0.179 -10.906 -21.234 1 87.06 191 TYR B O 1
ATOM 4312 N N . MET B 1 192 ? 0.104 -10.094 -19.125 1 82.06 192 MET B N 1
ATOM 4313 C CA . MET B 1 192 ? -1.15 -9.344 -19.156 1 82.06 192 MET B CA 1
ATOM 4314 C C . MET B 1 192 ? -1.054 -8.164 -20.109 1 82.06 192 MET B C 1
ATOM 4316 O O . MET B 1 192 ? -0.066 -7.426 -20.109 1 82.06 192 MET B O 1
ATOM 4320 N N . THR B 1 193 ? -2.051 -8 -20.922 1 77 193 THR B N 1
ATOM 4321 C CA . THR B 1 193 ? -2.234 -6.797 -21.734 1 77 193 THR B CA 1
ATOM 4322 C C . THR B 1 193 ? -3.094 -5.781 -20.984 1 77 193 THR B C 1
ATOM 4324 O O . THR B 1 193 ? -2.955 -4.574 -21.188 1 77 193 THR B O 1
ATOM 4327 N N . GLU B 1 194 ? -3.934 -6.336 -20.188 1 79.81 194 GLU B N 1
ATOM 4328 C CA . GLU B 1 194 ? -4.82 -5.574 -19.328 1 79.81 194 GLU B CA 1
ATOM 4329 C C . GLU B 1 194 ? -4.91 -6.203 -17.938 1 79.81 194 GLU B C 1
ATOM 4331 O O . GLU B 1 194 ? -4.68 -7.406 -17.781 1 79.81 194 GLU B O 1
ATOM 4336 N N . LEU B 1 195 ? -5.25 -5.383 -16.984 1 78.94 195 LEU B N 1
ATOM 4337 C CA . LEU B 1 195 ? -5.207 -5.848 -15.609 1 78.94 195 LEU B CA 1
ATOM 4338 C C . LEU B 1 195 ? -6.453 -6.652 -15.266 1 78.94 195 LEU B C 1
ATOM 4340 O O . LEU B 1 195 ? -6.5 -7.324 -14.227 1 78.94 195 LEU B O 1
ATOM 4344 N N . ASP B 1 196 ? -7.367 -6.68 -16.141 1 79.62 196 ASP B N 1
ATOM 4345 C CA . ASP B 1 196 ? -8.594 -7.414 -15.836 1 79.62 196 ASP B CA 1
ATOM 4346 C C . ASP B 1 196 ? -8.578 -8.797 -16.469 1 79.62 196 ASP B C 1
ATOM 4348 O O . ASP B 1 196 ? -9.531 -9.562 -16.328 1 79.62 196 ASP B O 1
ATOM 4352 N N . LYS B 1 197 ? -7.523 -9.125 -17.141 1 84.75 197 LYS B N 1
ATOM 4353 C CA . LYS B 1 197 ? -7.387 -10.445 -17.75 1 84.75 197 LYS B CA 1
ATOM 4354 C C . LYS B 1 197 ? -6.641 -11.406 -16.828 1 84.75 197 LYS B C 1
ATOM 4356 O O . LYS B 1 197 ? -5.461 -11.688 -17.047 1 84.75 197 LYS B O 1
ATOM 4361 N N . LEU B 1 198 ? -7.383 -11.969 -15.953 1 89.31 198 LEU B N 1
ATOM 4362 C CA . LEU B 1 198 ? -6.797 -12.844 -14.945 1 89.31 198 LEU B CA 1
ATOM 4363 C C . LEU B 1 198 ? -6.164 -14.078 -15.594 1 89.31 198 LEU B C 1
ATOM 4365 O O . LEU B 1 198 ? -5.176 -14.609 -15.086 1 89.31 198 LEU B O 1
ATOM 4369 N N . GLU B 1 199 ? -6.719 -14.492 -16.734 1 89.31 199 GLU B N 1
ATOM 4370 C CA . GLU B 1 199 ? -6.238 -15.695 -17.406 1 89.31 199 GLU B CA 1
ATOM 4371 C C . GLU B 1 199 ? -4.812 -15.516 -17.922 1 89.31 199 GLU B C 1
ATOM 4373 O O . GLU B 1 199 ? -4.141 -16.5 -18.25 1 89.31 199 GLU B O 1
ATOM 4378 N N . GLN B 1 200 ? -4.453 -14.305 -17.953 1 88.88 200 GLN B N 1
ATOM 4379 C CA . GLN B 1 200 ? -3.107 -14.016 -18.438 1 88.88 200 GLN B CA 1
ATOM 4380 C C . GLN B 1 200 ? -2.119 -13.906 -17.281 1 88.88 200 GLN B C 1
ATOM 4382 O O . GLN B 1 200 ? -0.924 -13.695 -17.484 1 88.88 200 GLN B O 1
ATOM 4387 N N . MET B 1 201 ? -2.604 -14.078 -16.094 1 90.38 201 MET B N 1
ATOM 4388 C CA . MET B 1 201 ? -1.765 -14.023 -14.898 1 90.38 201 MET B CA 1
ATOM 4389 C C . MET B 1 201 ? -1.31 -15.414 -14.484 1 90.38 201 MET B C 1
ATOM 4391 O O . MET B 1 201 ? -1.996 -16.406 -14.75 1 90.38 201 MET B O 1
ATOM 4395 N N . LEU B 1 202 ? -0.115 -15.445 -13.797 1 91 202 LEU B N 1
ATOM 4396 C CA . LEU B 1 202 ? 0.437 -16.734 -13.422 1 91 202 LEU B CA 1
ATOM 4397 C C . LEU B 1 202 ? 0.988 -16.703 -12 1 91 202 LEU B C 1
ATOM 4399 O O . LEU B 1 202 ? 1.182 -17.75 -11.375 1 91 202 LEU B O 1
ATOM 4403 N N . VAL B 1 203 ? 1.262 -15.547 -11.547 1 87.75 203 VAL B N 1
ATOM 4404 C CA . VAL B 1 203 ? 1.947 -15.438 -10.266 1 87.75 203 VAL B CA 1
ATOM 4405 C C . VAL B 1 203 ? 1.258 -14.383 -9.398 1 87.75 203 VAL B C 1
ATOM 4407 O O . VAL B 1 203 ? 0.884 -13.312 -9.891 1 87.75 203 VAL B O 1
ATOM 4410 N N . VAL B 1 204 ? 1.047 -14.719 -8.172 1 91.12 204 VAL B N 1
ATOM 4411 C CA . VAL B 1 204 ? 0.571 -13.758 -7.18 1 91.12 204 VAL B CA 1
ATOM 4412 C C . VAL B 1 204 ? 1.596 -13.625 -6.055 1 91.12 204 VAL B C 1
ATOM 4414 O O . VAL B 1 204 ? 2.111 -14.625 -5.555 1 91.12 204 VAL B O 1
ATOM 4417 N N . ILE B 1 205 ? 1.863 -12.453 -5.699 1 90.44 205 ILE B N 1
ATOM 4418 C CA . ILE B 1 205 ? 2.795 -12.18 -4.613 1 90.44 205 ILE B CA 1
ATOM 4419 C C . ILE B 1 205 ? 2.1 -11.352 -3.531 1 90.44 205 ILE B C 1
ATOM 4421 O O . ILE B 1 205 ? 1.423 -10.367 -3.834 1 90.44 205 ILE B O 1
ATOM 4425 N N . GLU B 1 206 ? 2.25 -11.789 -2.318 1 90.38 206 GLU B N 1
ATOM 4426 C CA . GLU B 1 206 ? 1.696 -11.086 -1.166 1 90.38 206 GLU B CA 1
ATOM 4427 C C . GLU B 1 206 ? 2.781 -10.766 -0.143 1 90.38 206 GLU B C 1
ATOM 4429 O O . GLU B 1 206 ? 3.518 -11.648 0.291 1 90.38 206 GLU B O 1
ATOM 4434 N N . ALA B 1 207 ? 2.936 -9.523 0.126 1 86.19 207 ALA B N 1
ATOM 4435 C CA . ALA B 1 207 ? 3.791 -9.086 1.226 1 86.19 207 ALA B CA 1
ATOM 4436 C C . ALA B 1 207 ? 3.002 -8.977 2.527 1 86.19 207 ALA B C 1
ATOM 4438 O O . ALA B 1 207 ? 1.91 -8.406 2.553 1 86.19 207 ALA B O 1
ATOM 4439 N N . LYS B 1 208 ? 3.51 -9.594 3.531 1 80.75 208 LYS B N 1
ATOM 4440 C CA . LYS B 1 208 ? 2.812 -9.625 4.812 1 80.75 208 LYS B CA 1
ATOM 4441 C C . LYS B 1 208 ? 3.787 -9.422 5.973 1 80.75 208 LYS B C 1
ATOM 4443 O O . LYS B 1 208 ? 5.004 -9.43 5.777 1 80.75 208 LYS B O 1
ATOM 4448 N N . THR B 1 209 ? 3.203 -9.164 7.102 1 73.75 209 THR B N 1
ATOM 4449 C CA . THR B 1 209 ? 4.035 -9 8.289 1 73.75 209 THR B CA 1
ATOM 4450 C C . THR B 1 209 ? 4.406 -10.352 8.883 1 73.75 209 THR B C 1
ATOM 4452 O O . THR B 1 209 ? 5.402 -10.469 9.594 1 73.75 209 THR B O 1
ATOM 4455 N N . ASP B 1 210 ? 3.523 -11.328 8.539 1 77.75 210 ASP B N 1
ATOM 4456 C CA . ASP B 1 210 ? 3.783 -12.672 9.055 1 77.75 210 ASP B CA 1
ATOM 4457 C C . ASP B 1 210 ? 3.512 -13.727 7.984 1 77.75 210 ASP B C 1
ATOM 4459 O O . ASP B 1 210 ? 2.355 -14.008 7.66 1 77.75 210 ASP B O 1
ATOM 4463 N N . VAL B 1 211 ? 4.547 -14.359 7.633 1 80.75 211 VAL B N 1
ATOM 4464 C CA . VAL B 1 211 ? 4.48 -15.328 6.547 1 80.75 211 VAL B CA 1
ATOM 4465 C C . VAL B 1 211 ? 3.898 -16.641 7.062 1 80.75 211 VAL B C 1
ATOM 4467 O O . VAL B 1 211 ? 3.396 -17.453 6.281 1 80.75 211 VAL B O 1
ATOM 4470 N N . SER B 1 212 ? 3.957 -16.812 8.328 1 77.5 212 SER B N 1
ATOM 4471 C CA . SER B 1 212 ? 3.545 -18.094 8.891 1 77.5 212 SER B CA 1
ATOM 4472 C C . SER B 1 212 ? 2.064 -18.094 9.25 1 77.5 212 SER B C 1
ATOM 4474 O O . SER B 1 212 ? 1.518 -19.109 9.664 1 77.5 212 SER B O 1
ATOM 4476 N N . SER B 1 213 ? 1.449 -17.016 9.016 1 83.31 213 SER B N 1
ATOM 4477 C CA . SER B 1 213 ? 0.038 -16.891 9.367 1 83.31 213 SER B CA 1
ATOM 4478 C C . SER B 1 213 ? -0.842 -17.688 8.406 1 83.31 213 SER B C 1
ATOM 4480 O O . SER B 1 213 ? -0.71 -17.547 7.188 1 83.31 213 SER B O 1
ATOM 4482 N N . ASP B 1 214 ? -1.736 -18.438 8.953 1 86.19 214 ASP B N 1
ATOM 4483 C CA . ASP B 1 214 ? -2.715 -19.203 8.18 1 86.19 214 ASP B CA 1
ATOM 4484 C C . ASP B 1 214 ? -3.584 -18.266 7.332 1 86.19 214 ASP B C 1
ATOM 4486 O O . ASP B 1 214 ? -3.959 -18.609 6.211 1 86.19 214 ASP B O 1
ATOM 4490 N N . ARG B 1 215 ? -3.838 -17.188 7.836 1 87.25 215 ARG B N 1
ATOM 4491 C CA . ARG B 1 215 ? -4.699 -16.25 7.137 1 87.25 215 ARG B CA 1
ATOM 4492 C C . ARG B 1 215 ? -4.031 -15.727 5.871 1 87.25 215 ARG B C 1
ATOM 4494 O O . ARG B 1 215 ? -4.695 -15.516 4.852 1 87.25 215 ARG B O 1
ATOM 4501 N N . ASN B 1 216 ? -2.799 -15.594 5.992 1 91.12 216 ASN B N 1
ATOM 4502 C CA . ASN B 1 216 ? -2.07 -15.086 4.832 1 91.12 216 ASN B CA 1
ATOM 4503 C C . ASN B 1 216 ? -1.981 -16.141 3.725 1 91.12 216 ASN B C 1
ATOM 4505 O O . ASN B 1 216 ? -2.117 -15.805 2.545 1 91.12 216 ASN B O 1
ATOM 4509 N N . MET B 1 217 ? -1.823 -17.344 4.148 1 94.19 217 MET B N 1
ATOM 4510 C CA . MET B 1 217 ? -1.854 -18.438 3.18 1 94.19 217 MET B CA 1
ATOM 4511 C C . MET B 1 217 ? -3.234 -18.562 2.543 1 94.19 217 MET B C 1
ATOM 4513 O O . MET B 1 217 ? -3.35 -18.75 1.331 1 94.19 217 MET B O 1
ATOM 4517 N N . ALA B 1 218 ? -4.203 -18.422 3.348 1 93.56 218 ALA B N 1
ATOM 4518 C CA . ALA B 1 218 ? -5.578 -18.5 2.854 1 93.56 218 ALA B CA 1
ATOM 4519 C C . ALA B 1 218 ? -5.824 -17.438 1.781 1 93.56 218 ALA B C 1
ATOM 4521 O O . ALA B 1 218 ? -6.371 -17.734 0.718 1 93.56 218 ALA B O 1
ATOM 4522 N N . GLN B 1 219 ? -5.402 -16.266 2.066 1 93.12 219 GLN B N 1
ATOM 4523 C CA . GLN B 1 219 ? -5.586 -15.164 1.127 1 93.12 219 GLN B CA 1
ATOM 4524 C C . GLN B 1 219 ? -4.871 -15.445 -0.193 1 93.12 219 GLN B C 1
ATOM 4526 O O . GLN B 1 219 ? -5.434 -15.219 -1.268 1 93.12 219 GLN B O 1
ATOM 4531 N N . LEU B 1 220 ? -3.707 -15.906 -0.074 1 96.19 220 LEU B N 1
ATOM 4532 C CA . LEU B 1 220 ? -2.938 -16.234 -1.268 1 96.19 220 LEU B CA 1
ATOM 4533 C C . LEU B 1 220 ? -3.641 -17.312 -2.086 1 96.19 220 LEU B C 1
ATOM 4535 O O . LEU B 1 220 ? -3.771 -17.188 -3.305 1 96.19 220 LEU B O 1
ATOM 4539 N N . LEU B 1 221 ? -4.129 -18.297 -1.459 1 96.38 221 LEU B N 1
ATOM 4540 C CA . LEU B 1 221 ? -4.77 -19.406 -2.15 1 96.38 221 LEU B CA 1
ATOM 4541 C C . LEU B 1 221 ? -6.047 -18.953 -2.848 1 96.38 221 LEU B C 1
ATOM 4543 O O . LEU B 1 221 ? -6.375 -19.453 -3.93 1 96.38 221 LEU B O 1
ATOM 4547 N N . VAL B 1 222 ? -6.719 -18.031 -2.248 1 94.75 222 VAL B N 1
ATOM 4548 C CA . VAL B 1 222 ? -7.91 -17.469 -2.875 1 94.75 222 VAL B CA 1
ATOM 4549 C C . VAL B 1 222 ? -7.539 -16.828 -4.215 1 94.75 222 VAL B C 1
ATOM 4551 O O . VAL B 1 222 ? -8.195 -17.078 -5.227 1 94.75 222 VAL B O 1
ATOM 4554 N N . TYR B 1 223 ? -6.496 -16.094 -4.191 1 95.81 223 TYR B N 1
ATOM 4555 C CA . TYR B 1 223 ? -6.086 -15.383 -5.398 1 95.81 223 TYR B CA 1
ATOM 4556 C C . TYR B 1 223 ? -5.594 -16.359 -6.457 1 95.81 223 TYR B C 1
ATOM 4558 O O . TYR B 1 223 ? -5.918 -16.219 -7.641 1 95.81 223 TYR B O 1
ATOM 4566 N N . LEU B 1 224 ? -4.84 -17.328 -5.996 1 96.75 224 LEU B N 1
ATOM 4567 C CA . LEU B 1 224 ? -4.355 -18.328 -6.934 1 96.75 224 LEU B CA 1
ATOM 4568 C C . LEU B 1 224 ? -5.523 -19.078 -7.566 1 96.75 224 LEU B C 1
ATOM 4570 O O . LEU B 1 224 ? -5.527 -19.328 -8.773 1 96.75 224 LEU B O 1
ATOM 4574 N N . HIS B 1 225 ? -6.449 -19.359 -6.77 1 95.81 225 HIS B N 1
ATOM 4575 C CA . HIS B 1 225 ? -7.609 -20.094 -7.273 1 95.81 225 HIS B CA 1
ATOM 4576 C C . HIS B 1 225 ? -8.367 -19.266 -8.305 1 95.81 225 HIS B C 1
ATOM 4578 O O . HIS B 1 225 ? -8.828 -19.797 -9.32 1 95.81 225 HIS B O 1
ATOM 4584 N N . ALA B 1 226 ? -8.523 -18.047 -8.039 1 93.81 226 ALA B N 1
ATOM 4585 C CA . ALA B 1 226 ? -9.219 -17.156 -8.969 1 93.81 226 ALA B CA 1
ATOM 4586 C C . ALA B 1 226 ? -8.523 -17.156 -10.328 1 93.81 226 ALA B C 1
ATOM 4588 O O . ALA B 1 226 ? -9.18 -17.25 -11.367 1 93.81 226 ALA B O 1
ATOM 4589 N N . ILE B 1 227 ? -7.27 -17.047 -10.289 1 93.88 227 ILE B N 1
ATOM 4590 C CA . ILE B 1 227 ? -6.488 -17.016 -11.516 1 93.88 227 ILE B CA 1
ATOM 4591 C C . ILE B 1 227 ? -6.566 -18.359 -12.227 1 93.88 227 ILE B C 1
ATOM 4593 O O . ILE B 1 227 ? -6.742 -18.422 -13.445 1 93.88 227 ILE B O 1
ATOM 4597 N N . GLN B 1 228 ? -6.441 -19.359 -11.461 1 94.75 228 GLN B N 1
ATOM 4598 C CA . GLN B 1 228 ? -6.516 -20.703 -12.047 1 94.75 228 GLN B CA 1
ATOM 4599 C C . GLN B 1 228 ? -7.859 -20.922 -12.734 1 94.75 228 GLN B C 1
ATOM 4601 O O . GLN B 1 228 ? -7.91 -21.438 -13.852 1 94.75 228 GLN B O 1
ATOM 4606 N N . GLU B 1 229 ? -8.883 -20.531 -12.078 1 92.25 229 GLU B N 1
ATOM 4607 C CA . GLU B 1 229 ? -10.211 -20.672 -12.672 1 92.25 229 GLU B CA 1
ATOM 4608 C C . GLU B 1 229 ? -10.312 -19.906 -13.984 1 92.25 229 GLU B C 1
ATOM 4610 O O . GLU B 1 229 ? -10.875 -20.406 -14.961 1 92.25 229 GLU B O 1
ATOM 4615 N N . ALA B 1 230 ? -9.82 -18.781 -13.992 1 90.81 230 ALA B N 1
ATOM 4616 C CA . ALA B 1 230 ? -9.844 -17.953 -15.203 1 90.81 230 ALA B CA 1
ATOM 4617 C C . ALA B 1 230 ? -9.047 -18.625 -16.328 1 90.81 230 ALA B C 1
ATOM 4619 O O . ALA B 1 230 ? -9.461 -18.578 -17.484 1 90.81 230 ALA B O 1
ATOM 4620 N N . ARG B 1 231 ? -7.992 -19.234 -15.961 1 91.31 231 ARG B N 1
ATOM 4621 C CA . ARG B 1 231 ? -7.148 -19.906 -16.953 1 91.31 231 ARG B CA 1
ATOM 4622 C C . ARG B 1 231 ? -7.824 -21.156 -17.484 1 91.31 231 ARG B C 1
ATOM 4624 O O . ARG B 1 231 ? -7.754 -21.438 -18.688 1 91.31 231 ARG B O 1
ATOM 4631 N N . VAL B 1 232 ? -8.453 -21.828 -16.625 1 91.75 232 VAL B N 1
ATOM 4632 C CA . VAL B 1 232 ? -9.195 -23.016 -17.031 1 91.75 232 VAL B CA 1
ATOM 4633 C C . VAL B 1 232 ? -10.336 -22.609 -17.969 1 91.75 232 VAL B C 1
ATOM 4635 O O . VAL B 1 232 ? -10.523 -23.219 -19.031 1 91.75 232 VAL B O 1
ATOM 4638 N N . GLN B 1 233 ? -10.977 -21.609 -17.609 1 89.5 233 GLN B N 1
ATOM 4639 C CA . GLN B 1 233 ? -12.109 -21.141 -18.406 1 89.5 233 GLN B CA 1
ATOM 4640 C C . GLN B 1 233 ? -11.656 -20.656 -19.781 1 89.5 233 GLN B C 1
ATOM 4642 O O . GLN B 1 233 ? -12.383 -20.781 -20.766 1 89.5 233 GLN B O 1
ATOM 4647 N N . SER B 1 234 ? -10.484 -20.219 -19.812 1 89.75 234 SER B N 1
ATOM 4648 C CA . SER B 1 234 ? -9.961 -19.672 -21.078 1 89.75 234 SER B CA 1
ATOM 4649 C C . SER B 1 234 ? -9.172 -20.734 -21.844 1 89.75 234 SER B C 1
ATOM 4651 O O . SER B 1 234 ? -8.508 -20.422 -22.828 1 89.75 234 SER B O 1
ATOM 4653 N N . LYS B 1 235 ? -9.141 -21.953 -21.328 1 89.31 235 LYS B N 1
ATOM 4654 C CA . LYS B 1 235 ? -8.547 -23.125 -21.969 1 89.31 235 LYS B CA 1
ATOM 4655 C C . LYS B 1 235 ? -7.055 -22.906 -22.219 1 89.31 235 LYS B C 1
ATOM 4657 O O . LYS B 1 235 ? -6.559 -23.188 -23.312 1 89.31 235 LYS B O 1
ATOM 4662 N N . LYS B 1 236 ? -6.484 -22.359 -21.203 1 85.88 236 LYS B N 1
ATOM 4663 C CA . LYS B 1 236 ? -5.031 -22.234 -21.281 1 85.88 236 LYS B CA 1
ATOM 4664 C C . LYS B 1 236 ? -4.367 -23.609 -21.172 1 85.88 236 LYS B C 1
ATOM 4666 O O . LYS B 1 236 ? -4.91 -24.516 -20.531 1 85.88 236 LYS B O 1
ATOM 4671 N N . ASN B 1 237 ? -3.211 -23.75 -21.766 1 80.19 237 ASN B N 1
ATOM 4672 C CA . ASN B 1 237 ? -2.508 -25.031 -21.781 1 80.19 237 ASN B CA 1
ATOM 4673 C C . ASN B 1 237 ? -2.195 -25.516 -20.359 1 80.19 237 ASN B C 1
ATOM 4675 O O . ASN B 1 237 ? -2.314 -26.703 -20.062 1 80.19 237 ASN B O 1
ATOM 4679 N N . SER B 1 238 ? -1.666 -24.562 -19.641 1 85.75 238 SER B N 1
ATOM 4680 C CA . SER B 1 238 ? -1.421 -24.859 -18.219 1 85.75 238 SER B CA 1
ATOM 4681 C C . SER B 1 238 ? -2.227 -23.938 -17.328 1 85.75 238 SER B C 1
ATOM 4683 O O . SER B 1 238 ? -2.318 -22.734 -17.578 1 85.75 238 SER B O 1
ATOM 4685 N N . SER B 1 239 ? -2.803 -24.594 -16.328 1 91.19 239 SER B N 1
ATOM 4686 C CA . SER B 1 239 ? -3.562 -23.781 -15.383 1 91.19 239 SER B CA 1
ATOM 4687 C C . SER B 1 239 ? -2.838 -23.656 -14.047 1 91.19 239 SER B C 1
ATOM 4689 O O . SER B 1 239 ? -3.379 -23.094 -13.094 1 91.19 239 SER B O 1
ATOM 4691 N N . ALA B 1 240 ? -1.621 -24.188 -14.008 1 93.81 240 ALA B N 1
ATOM 4692 C CA . ALA B 1 240 ? -0.846 -24.031 -12.781 1 93.81 240 ALA B CA 1
ATOM 4693 C C . ALA B 1 240 ? -0.524 -22.562 -12.516 1 93.81 240 ALA B C 1
ATOM 4695 O O . ALA B 1 240 ? -0.23 -21.812 -13.453 1 93.81 240 ALA B O 1
ATOM 4696 N N . VAL B 1 241 ? -0.588 -22.219 -11.305 1 96.31 241 VAL B N 1
ATOM 4697 C CA . VAL B 1 241 ? -0.299 -20.844 -10.922 1 96.31 241 VAL B CA 1
ATOM 4698 C C . VAL B 1 241 ? 0.601 -20.828 -9.688 1 96.31 241 VAL B C 1
ATOM 4700 O O . VAL B 1 241 ? 0.648 -21.812 -8.938 1 96.31 241 VAL B O 1
ATOM 4703 N N . PHE B 1 242 ? 1.297 -19.734 -9.5 1 97.44 242 PHE B N 1
ATOM 4704 C CA . PHE B 1 242 ? 2.346 -19.688 -8.484 1 97.44 242 PHE B CA 1
ATOM 4705 C C . PHE B 1 242 ? 2.113 -18.516 -7.531 1 97.44 242 PHE B C 1
ATOM 4707 O O . PHE B 1 242 ? 1.574 -17.484 -7.926 1 97.44 242 PHE B O 1
ATOM 4714 N N . GLY B 1 243 ? 2.498 -18.734 -6.301 1 97.06 243 GLY B N 1
ATOM 4715 C CA . GLY B 1 243 ? 2.371 -17.719 -5.277 1 97.06 243 GLY B CA 1
ATOM 4716 C C . GLY B 1 243 ? 3.643 -17.516 -4.473 1 97.06 243 GLY B C 1
ATOM 4717 O O . GLY B 1 243 ? 4.43 -18.438 -4.309 1 97.06 243 GLY B O 1
ATOM 4718 N N . VAL B 1 244 ? 3.83 -16.344 -3.984 1 96.25 244 VAL B N 1
ATOM 4719 C CA . VAL B 1 244 ? 4.914 -16 -3.072 1 96.25 244 VAL B CA 1
ATOM 4720 C C . VAL B 1 244 ? 4.363 -15.227 -1.881 1 96.25 244 VAL B C 1
ATOM 4722 O O . VAL B 1 244 ? 3.615 -14.266 -2.053 1 96.25 244 VAL B O 1
ATOM 4725 N N . LEU B 1 245 ? 4.629 -15.734 -0.759 1 94.81 245 LEU B N 1
ATOM 4726 C CA . LEU B 1 245 ? 4.367 -15.016 0.484 1 94.81 245 LEU B CA 1
ATOM 4727 C C . LEU B 1 245 ? 5.672 -14.547 1.125 1 94.81 245 LEU B C 1
ATOM 4729 O O . LEU B 1 245 ? 6.605 -15.336 1.281 1 94.81 245 LEU B O 1
ATOM 4733 N N . THR B 1 246 ? 5.723 -13.227 1.525 1 92.88 246 THR B N 1
ATOM 4734 C CA . THR B 1 246 ? 6.992 -12.773 2.088 1 92.88 246 THR B CA 1
ATOM 4735 C C . THR B 1 246 ? 6.777 -11.609 3.043 1 92.88 246 THR B C 1
ATOM 4737 O O . THR B 1 246 ? 5.832 -10.836 2.883 1 92.88 246 THR B O 1
ATOM 4740 N N . ASP B 1 247 ? 7.562 -11.539 4.02 1 86.69 247 ASP B N 1
ATOM 4741 C CA . ASP B 1 247 ? 7.715 -10.344 4.848 1 86.69 247 ASP B CA 1
ATOM 4742 C C . ASP B 1 247 ? 9.102 -9.734 4.684 1 86.69 247 ASP B C 1
ATOM 4744 O O . ASP B 1 247 ? 9.555 -8.961 5.531 1 86.69 247 ASP B O 1
ATOM 4748 N N . SER B 1 248 ? 9.805 -10.133 3.645 1 84.31 248 SER B N 1
ATOM 4749 C CA . SER B 1 248 ? 11.141 -9.68 3.26 1 84.31 248 SER B CA 1
ATOM 4750 C C . SER B 1 248 ? 12.219 -10.422 4.039 1 84.31 248 SER B C 1
ATOM 4752 O O . SER B 1 248 ? 13.391 -10.422 3.645 1 84.31 248 SER B O 1
ATOM 4754 N N . LYS B 1 249 ? 11.875 -11 5.16 1 87.75 249 LYS B N 1
ATOM 4755 C CA . LYS B 1 249 ? 12.812 -11.82 5.91 1 87.75 249 LYS B CA 1
ATOM 4756 C C . LYS B 1 249 ? 12.641 -13.297 5.574 1 87.75 249 LYS B C 1
ATOM 4758 O O . LYS B 1 249 ? 13.625 -14.039 5.473 1 87.75 249 LYS B O 1
ATOM 4763 N N . LEU B 1 250 ? 11.383 -13.594 5.402 1 92.62 250 LEU B N 1
ATOM 4764 C CA . LEU B 1 250 ? 11.023 -14.969 5.043 1 92.62 250 LEU B CA 1
ATOM 4765 C C . LEU B 1 250 ? 10.273 -15 3.719 1 92.62 250 LEU B C 1
ATOM 4767 O O . LEU B 1 250 ? 9.523 -14.078 3.402 1 92.62 250 LEU B O 1
ATOM 4771 N N . PHE B 1 251 ? 10.516 -16.078 3.023 1 94.88 251 PHE B N 1
ATOM 4772 C CA . PHE B 1 251 ? 9.828 -16.328 1.764 1 94.88 251 PHE B CA 1
ATOM 4773 C C . PHE B 1 251 ? 9.195 -17.719 1.761 1 94.88 251 PHE B C 1
ATOM 4775 O O . PHE B 1 251 ? 9.812 -18.688 2.205 1 94.88 251 PHE B O 1
ATOM 4782 N N . ARG B 1 252 ? 8.031 -17.734 1.348 1 96.19 252 ARG B N 1
ATOM 4783 C CA . ARG B 1 252 ? 7.344 -19 1.087 1 96.19 252 ARG B CA 1
ATOM 4784 C C . ARG B 1 252 ? 6.809 -19.047 -0.34 1 96.19 252 ARG B C 1
ATOM 4786 O O . ARG B 1 252 ? 6.16 -18.109 -0.796 1 96.19 252 ARG B O 1
ATOM 4793 N N . PHE B 1 253 ? 7.152 -20.109 -1.003 1 97.19 253 PHE B N 1
ATOM 4794 C CA . PHE B 1 253 ? 6.734 -20.281 -2.389 1 97.19 253 PHE B CA 1
ATOM 4795 C C . PHE B 1 253 ? 5.66 -21.359 -2.496 1 97.19 253 PHE B C 1
ATOM 4797 O O . PHE B 1 253 ? 5.738 -22.391 -1.822 1 97.19 253 PHE B O 1
ATOM 4804 N N . VAL B 1 254 ? 4.684 -21.047 -3.312 1 97.38 254 VAL B N 1
ATOM 4805 C CA . VAL B 1 254 ? 3.514 -21.922 -3.412 1 97.38 254 VAL B CA 1
ATOM 4806 C C . VAL B 1 254 ? 3.18 -22.172 -4.879 1 97.38 254 VAL B C 1
ATOM 4808 O O . VAL B 1 254 ? 3.326 -21.281 -5.719 1 97.38 254 VAL B O 1
ATOM 4811 N N . VAL B 1 255 ? 2.766 -23.375 -5.164 1 97.19 255 VAL B N 1
ATOM 4812 C CA . VAL B 1 255 ? 2.225 -23.688 -6.484 1 97.19 255 VAL B CA 1
ATOM 4813 C C . VAL B 1 255 ? 0.867 -24.375 -6.336 1 97.19 255 VAL B C 1
ATOM 4815 O O . VAL B 1 255 ? 0.705 -25.266 -5.508 1 97.19 255 VAL B O 1
ATOM 4818 N N . LEU B 1 256 ? -0.082 -23.781 -6.938 1 97.62 256 LEU B N 1
ATOM 4819 C CA . LEU B 1 256 ? -1.366 -24.453 -7.125 1 97.62 256 LEU B CA 1
ATOM 4820 C C . LEU B 1 256 ? -1.406 -25.188 -8.461 1 97.62 256 LEU B C 1
ATOM 4822 O O . LEU B 1 256 ? -1.49 -24.562 -9.516 1 97.62 256 LEU B O 1
ATOM 4826 N N . ARG B 1 257 ? -1.472 -26.406 -8.367 1 95.44 257 ARG B N 1
ATOM 4827 C CA . ARG B 1 257 ? -1.37 -27.25 -9.547 1 95.44 257 ARG B CA 1
ATOM 4828 C C . ARG B 1 257 ? -2.729 -27.422 -10.219 1 95.44 257 ARG B C 1
ATOM 4830 O O . ARG B 1 257 ? -3.752 -27.016 -9.672 1 95.44 257 ARG B O 1
ATOM 4837 N N . GLU B 1 258 ? -2.709 -28.016 -11.406 1 91.44 258 GLU B N 1
ATOM 4838 C CA . GLU B 1 258 ? -3.904 -28.156 -12.234 1 91.44 258 GLU B CA 1
ATOM 4839 C C . GLU B 1 258 ? -4.977 -28.984 -11.523 1 91.44 258 GLU B C 1
ATOM 4841 O O . GLU B 1 258 ? -6.172 -28.75 -11.727 1 91.44 258 GLU B O 1
ATOM 4846 N N . ASN B 1 259 ? -4.605 -29.875 -10.664 1 88.56 259 ASN B N 1
ATOM 4847 C CA . ASN B 1 259 ? -5.539 -30.75 -9.969 1 88.56 259 ASN B CA 1
ATOM 4848 C C . ASN B 1 259 ? -5.992 -30.141 -8.641 1 88.56 259 ASN B C 1
ATOM 4850 O O . ASN B 1 259 ? -6.41 -30.875 -7.734 1 88.56 259 ASN B O 1
ATOM 4854 N N . SER B 1 260 ? -5.754 -28.859 -8.422 1 92.44 260 SER B N 1
ATOM 4855 C CA . SER B 1 260 ? -6.141 -28.109 -7.238 1 92.44 260 SER B CA 1
ATOM 4856 C C . SER B 1 260 ? -5.301 -28.5 -6.027 1 92.44 260 SER B C 1
ATOM 4858 O O . SER B 1 260 ? -5.676 -28.234 -4.887 1 92.44 260 SER B O 1
ATOM 4860 N N . ARG B 1 261 ? -4.246 -29.203 -6.305 1 96.06 261 ARG B N 1
ATOM 4861 C CA . ARG B 1 261 ? -3.303 -29.531 -5.242 1 96.06 261 ARG B CA 1
ATOM 4862 C C . ARG B 1 261 ? -2.291 -28.406 -5.047 1 96.06 261 ARG B C 1
ATOM 4864 O O . ARG B 1 261 ? -1.723 -27.906 -6.016 1 96.06 261 ARG B O 1
ATOM 4871 N N . VAL B 1 262 ? -2.088 -28.125 -3.807 1 97.56 262 VAL B N 1
ATOM 4872 C CA . VAL B 1 262 ? -1.151 -27.062 -3.467 1 97.56 262 VAL B CA 1
ATOM 4873 C C . VAL B 1 262 ? 0.151 -27.656 -2.945 1 97.56 262 VAL B C 1
ATOM 4875 O O . VAL B 1 262 ? 0.132 -28.625 -2.17 1 97.56 262 VAL B O 1
ATOM 4878 N N . MET B 1 263 ? 1.206 -27.219 -3.447 1 97.38 263 MET B N 1
ATOM 4879 C CA . MET B 1 263 ? 2.523 -27.484 -2.877 1 97.38 263 MET B CA 1
ATOM 4880 C C . MET B 1 263 ? 3.166 -26.203 -2.369 1 97.38 263 MET B C 1
ATOM 4882 O O . MET B 1 263 ? 3.01 -25.141 -2.98 1 97.38 263 MET B O 1
ATOM 4886 N N . ALA B 1 264 ? 3.875 -26.328 -1.261 1 96.62 264 ALA B N 1
ATOM 4887 C CA . ALA B 1 264 ? 4.512 -25.141 -0.688 1 96.62 264 ALA B CA 1
ATOM 4888 C C . ALA B 1 264 ? 5.945 -25.438 -0.263 1 96.62 264 ALA B C 1
ATOM 4890 O O . ALA B 1 264 ? 6.246 -26.547 0.195 1 96.62 264 ALA B O 1
ATOM 4891 N N . SER B 1 265 ? 6.773 -24.469 -0.446 1 96.31 265 SER B N 1
ATOM 4892 C CA . SER B 1 265 ? 8.133 -24.609 0.062 1 96.31 265 SER B CA 1
ATOM 4893 C C . SER B 1 265 ? 8.18 -24.438 1.577 1 96.31 265 SER B C 1
ATOM 4895 O O . SER B 1 265 ? 7.211 -23.969 2.184 1 96.31 265 SER B O 1
ATOM 4897 N N . GLU B 1 266 ? 9.281 -24.859 2.166 1 93.62 266 GLU B N 1
ATOM 4898 C CA . GLU B 1 266 ? 9.555 -24.391 3.523 1 93.62 266 GLU B CA 1
ATOM 4899 C C . GLU B 1 266 ? 9.75 -22.891 3.559 1 93.62 266 GLU B C 1
ATOM 4901 O O . GLU B 1 266 ? 10.023 -22.266 2.531 1 93.62 266 GLU B O 1
ATOM 4906 N N . PRO B 1 267 ? 9.461 -22.359 4.699 1 93.69 267 PRO B N 1
ATOM 4907 C CA . PRO B 1 267 ? 9.852 -20.953 4.793 1 93.69 267 PRO B CA 1
ATOM 4908 C C . PRO B 1 267 ? 11.359 -20.734 4.641 1 93.69 267 PRO B C 1
ATOM 4910 O O . PRO B 1 267 ? 12.148 -21.406 5.309 1 93.69 267 PRO B O 1
ATOM 4913 N N . LEU B 1 268 ? 11.766 -19.891 3.752 1 95.38 268 LEU B N 1
ATOM 4914 C CA . LEU B 1 268 ? 13.172 -19.609 3.477 1 95.38 268 LEU B CA 1
ATOM 4915 C C . LEU B 1 268 ? 13.578 -18.25 4.023 1 95.38 268 LEU B C 1
ATOM 4917 O O . LEU B 1 268 ? 13 -17.234 3.648 1 95.38 268 LEU B O 1
ATOM 4921 N N . GLN B 1 269 ? 14.602 -18.281 4.852 1 94.69 269 GLN B N 1
ATOM 4922 C CA . GLN B 1 269 ? 15.133 -17.031 5.359 1 94.69 269 GLN B CA 1
ATOM 4923 C C . GLN B 1 269 ? 16.016 -16.344 4.324 1 94.69 269 GLN B C 1
ATOM 4925 O O . GLN B 1 269 ? 16.906 -16.984 3.746 1 94.69 269 GLN B O 1
ATOM 4930 N N . TRP B 1 270 ? 15.805 -15.133 4.156 1 91.81 270 TRP B N 1
ATOM 4931 C CA . TRP B 1 270 ? 16.516 -14.383 3.123 1 91.81 270 TRP B CA 1
ATOM 4932 C C . TRP B 1 270 ? 18.016 -14.406 3.379 1 91.81 270 TRP B C 1
ATOM 4934 O O . TRP B 1 270 ? 18.812 -14.75 2.492 1 91.81 270 TRP B O 1
ATOM 4944 N N . THR B 1 271 ? 18.5 -14.133 4.508 1 90.38 271 THR B N 1
ATOM 4945 C CA . THR B 1 271 ? 19.906 -13.898 4.77 1 90.38 271 THR B CA 1
ATOM 4946 C C . THR B 1 271 ? 20.719 -15.164 4.516 1 90.38 271 THR B C 1
ATOM 4948 O O . THR B 1 271 ? 21.625 -15.172 3.678 1 90.38 271 THR B O 1
ATOM 4951 N N . PRO B 1 272 ? 20.391 -16.234 5.121 1 93.25 272 PRO B N 1
ATOM 4952 C CA . PRO B 1 272 ? 21.203 -17.438 4.891 1 93.25 272 PRO B CA 1
ATOM 4953 C C . PRO B 1 272 ? 20.797 -18.188 3.625 1 93.25 272 PRO B C 1
ATOM 4955 O O . PRO B 1 272 ? 21.594 -18.969 3.092 1 93.25 272 PRO B O 1
ATOM 4958 N N . ARG B 1 273 ? 19.594 -17.969 3.109 1 93.56 273 ARG B N 1
ATOM 4959 C CA . ARG B 1 273 ? 19.094 -18.812 2.031 1 93.56 273 ARG B CA 1
ATOM 4960 C C . ARG B 1 273 ? 18.734 -17.984 0.803 1 93.56 273 ARG B C 1
ATOM 4962 O O . ARG B 1 273 ? 17.828 -18.328 0.051 1 93.56 273 ARG B O 1
ATOM 4969 N N . LYS B 1 274 ? 19.359 -16.891 0.553 1 92.25 274 LYS B N 1
ATOM 4970 C CA . LYS B 1 274 ? 19.031 -15.992 -0.548 1 92.25 274 LYS B CA 1
ATOM 4971 C C . LYS B 1 274 ? 19.156 -16.703 -1.894 1 92.25 274 LYS B C 1
ATOM 4973 O O . LYS B 1 274 ? 18.375 -16.438 -2.814 1 92.25 274 LYS B O 1
ATOM 4978 N N . THR B 1 275 ? 20.125 -17.594 -1.984 1 93.12 275 THR B N 1
ATOM 4979 C CA . THR B 1 275 ? 20.297 -18.328 -3.23 1 93.12 275 THR B CA 1
ATOM 4980 C C . THR B 1 275 ? 19.094 -19.188 -3.529 1 93.12 275 THR B C 1
ATOM 4982 O O . THR B 1 275 ? 18.656 -19.297 -4.68 1 93.12 275 THR B O 1
ATOM 4985 N N . ASP B 1 276 ? 18.547 -19.797 -2.5 1 94.88 276 ASP B N 1
ATOM 4986 C CA . ASP B 1 276 ? 17.344 -20.609 -2.66 1 94.88 276 ASP B CA 1
ATOM 4987 C C . ASP B 1 276 ? 16.141 -19.75 -3.074 1 94.88 276 ASP B C 1
ATOM 4989 O O . ASP B 1 276 ? 15.352 -20.156 -3.926 1 94.88 276 ASP B O 1
ATOM 4993 N N . VAL B 1 277 ? 16.016 -18.641 -2.434 1 95.62 277 VAL B N 1
ATOM 4994 C CA . VAL B 1 277 ? 14.914 -17.734 -2.734 1 95.62 277 VAL B CA 1
ATOM 4995 C C . VAL B 1 277 ? 14.969 -17.328 -4.207 1 95.62 277 VAL B C 1
ATOM 4997 O O . VAL B 1 277 ? 13.961 -17.391 -4.91 1 95.62 277 VAL B O 1
ATOM 5000 N N . VAL B 1 278 ? 16.141 -16.984 -4.668 1 95.12 278 VAL B N 1
ATOM 5001 C CA . VAL B 1 278 ? 16.328 -16.562 -6.051 1 95.12 278 VAL B CA 1
ATOM 5002 C C . VAL B 1 278 ? 16.031 -17.719 -6.992 1 95.12 278 VAL B C 1
ATOM 5004 O O . VAL B 1 278 ? 15.391 -17.531 -8.031 1 95.12 278 VAL B O 1
ATOM 5007 N N . ALA B 1 279 ? 16.422 -18.828 -6.598 1 95.44 279 ALA B N 1
ATOM 5008 C CA . ALA B 1 279 ? 16.203 -20.016 -7.426 1 95.44 279 ALA B CA 1
ATOM 5009 C C . ALA B 1 279 ? 14.711 -20.297 -7.59 1 95.44 279 ALA B C 1
ATOM 5011 O O . ALA B 1 279 ? 14.25 -20.594 -8.695 1 95.44 279 ALA B O 1
ATOM 5012 N N . PHE B 1 280 ? 14.023 -20.281 -6.512 1 96.12 280 PHE B N 1
ATOM 5013 C CA . PHE B 1 280 ? 12.578 -20.484 -6.586 1 96.12 280 PHE B CA 1
ATOM 5014 C C . PHE B 1 280 ? 11.93 -19.453 -7.488 1 96.12 280 PHE B C 1
ATOM 5016 O O . PHE B 1 280 ? 11.102 -19.781 -8.336 1 96.12 280 PHE B O 1
ATOM 5023 N N . LEU B 1 281 ? 12.289 -18.25 -7.266 1 94.94 281 LEU B N 1
ATOM 5024 C CA . LEU B 1 281 ? 11.711 -17.156 -8.055 1 94.94 281 LEU B CA 1
ATOM 5025 C C . LEU B 1 281 ? 12.039 -17.328 -9.531 1 94.94 281 LEU B C 1
ATOM 5027 O O . LEU B 1 281 ? 11.164 -17.172 -10.391 1 94.94 281 LEU B O 1
ATOM 5031 N N . ASP B 1 282 ? 13.242 -17.672 -9.836 1 94.06 282 ASP B N 1
ATOM 5032 C CA . ASP B 1 282 ? 13.641 -17.906 -11.219 1 94.06 282 ASP B CA 1
ATOM 5033 C C . ASP B 1 282 ? 12.797 -19.016 -11.859 1 94.06 282 ASP B C 1
ATOM 5035 O O . ASP B 1 282 ? 12.328 -18.859 -12.984 1 94.06 282 ASP B O 1
ATOM 5039 N N . ASN B 1 283 ? 12.648 -20.016 -11.148 1 93.06 283 ASN B N 1
ATOM 5040 C CA . ASN B 1 283 ? 11.891 -21.125 -11.688 1 93.06 283 ASN B CA 1
ATOM 5041 C C . ASN B 1 283 ? 10.438 -20.75 -11.945 1 93.06 283 ASN B C 1
ATOM 5043 O O . ASN B 1 283 ? 9.852 -21.156 -12.945 1 93.06 283 ASN B O 1
ATOM 5047 N N . ILE B 1 284 ? 9.898 -20.031 -11.055 1 93.12 284 ILE B N 1
ATOM 5048 C CA . ILE B 1 284 ? 8.531 -19.562 -11.211 1 93.12 284 ILE B CA 1
ATOM 5049 C C . ILE B 1 284 ? 8.43 -18.641 -12.43 1 93.12 284 ILE B C 1
ATOM 5051 O O . ILE B 1 284 ? 7.535 -18.812 -13.266 1 93.12 284 ILE B O 1
ATOM 5055 N N . LEU B 1 285 ? 9.32 -17.766 -12.555 1 90.31 285 LEU B N 1
ATOM 5056 C CA . LEU B 1 285 ? 9.297 -16.812 -13.656 1 90.31 285 LEU B CA 1
ATOM 5057 C C . LEU B 1 285 ? 9.547 -17.516 -14.992 1 90.31 285 LEU B C 1
ATOM 5059 O O . LEU B 1 285 ? 8.922 -17.188 -16 1 90.31 285 LEU B O 1
ATOM 5063 N N . LEU B 1 286 ? 10.445 -18.406 -14.992 1 88 286 LEU B N 1
ATOM 5064 C CA . LEU B 1 286 ? 10.727 -19.156 -16.219 1 88 286 LEU B CA 1
ATOM 5065 C C . LEU B 1 286 ? 9.508 -19.953 -16.656 1 88 286 LEU B C 1
ATOM 5067 O O . LEU B 1 286 ? 9.203 -20.031 -17.844 1 88 286 LEU B O 1
ATOM 5071 N N . ASP B 1 287 ? 8.844 -20.531 -15.695 1 86.19 287 ASP B N 1
ATOM 5072 C CA . ASP B 1 287 ? 7.613 -21.234 -16.016 1 86.19 287 ASP B CA 1
ATOM 5073 C C . ASP B 1 287 ? 6.562 -20.297 -16.578 1 86.19 287 ASP B C 1
ATOM 5075 O O . ASP B 1 287 ? 5.84 -20.656 -17.516 1 86.19 287 ASP B O 1
ATOM 5079 N N . ALA B 1 288 ? 6.484 -19.156 -16 1 84.19 288 ALA B N 1
ATOM 5080 C CA . ALA B 1 288 ? 5.539 -18.156 -16.484 1 84.19 288 ALA B CA 1
ATOM 5081 C C . ALA B 1 288 ? 5.895 -17.703 -17.906 1 84.19 288 ALA B C 1
ATOM 5083 O O . ALA B 1 288 ? 5.012 -17.516 -18.75 1 84.19 288 ALA B O 1
ATOM 5084 N N . ILE B 1 289 ? 7.141 -17.562 -18.172 1 82.69 289 ILE B N 1
ATOM 5085 C CA . ILE B 1 289 ? 7.621 -17.141 -19.5 1 82.69 289 ILE B CA 1
ATOM 5086 C C . ILE B 1 289 ? 7.289 -18.219 -20.531 1 82.69 289 ILE B C 1
ATOM 5088 O O . ILE B 1 289 ? 6.816 -17.906 -21.625 1 82.69 289 ILE B O 1
ATOM 5092 N N . LYS B 1 290 ? 7.48 -19.359 -20.188 1 80 290 LYS B N 1
ATOM 5093 C CA . LYS B 1 290 ? 7.219 -20.484 -21.094 1 80 290 LYS B CA 1
ATOM 5094 C C . LYS B 1 290 ? 5.727 -20.609 -21.375 1 80 290 LYS B C 1
ATOM 5096 O O . LYS B 1 290 ? 5.34 -21.047 -22.469 1 80 290 LYS B O 1
ATOM 5101 N N . SER B 1 291 ? 4.902 -20.25 -20.438 1 75.5 291 SER B N 1
ATOM 5102 C CA . SER B 1 291 ? 3.453 -20.375 -20.594 1 75.5 291 SER B CA 1
ATOM 5103 C C . SER B 1 291 ? 2.9 -19.266 -21.484 1 75.5 291 SER B C 1
ATOM 5105 O O . SER B 1 291 ? 1.747 -19.328 -21.906 1 75.5 291 SER B O 1
ATOM 5107 N N . SER B 1 292 ? 3.561 -18.141 -21.734 1 66.5 292 SER B N 1
ATOM 5108 C CA . SER B 1 292 ? 3.123 -17 -22.531 1 66.5 292 SER B CA 1
ATOM 5109 C C . SER B 1 292 ? 3.064 -17.375 -24.016 1 66.5 292 SER B C 1
ATOM 5111 O O . SER B 1 292 ? 2.309 -16.766 -24.781 1 66.5 292 SER B O 1
ATOM 5113 N N . LEU B 1 293 ? 3.926 -18.109 -24.625 1 56.31 293 LEU B N 1
ATOM 5114 C CA . LEU B 1 293 ? 4.02 -18.422 -26.047 1 56.31 293 LEU B CA 1
ATOM 5115 C C . LEU B 1 293 ? 2.676 -18.891 -26.594 1 56.31 293 LEU B C 1
ATOM 5117 O O . LEU B 1 293 ? 2.355 -18.656 -27.766 1 56.31 293 LEU B O 1
ATOM 5121 N N . HIS B 1 294 ? 1.974 -19.953 -25.969 1 46.69 294 HIS B N 1
ATOM 5122 C CA . HIS B 1 294 ? 1.159 -20.875 -26.75 1 46.69 294 HIS B CA 1
ATOM 5123 C C . HIS B 1 294 ? -0.235 -20.312 -27 1 46.69 294 HIS B C 1
ATOM 5125 O O . HIS B 1 294 ? -1.146 -20.516 -26.188 1 46.69 294 HIS B O 1
ATOM 5131 N N . THR B 1 295 ? -0.46 -19.203 -27.281 1 39.91 295 THR B N 1
ATOM 5132 C CA . THR B 1 295 ? -1.781 -18.969 -27.859 1 39.91 295 THR B CA 1
ATOM 5133 C C . THR B 1 295 ? -2.15 -20.062 -28.844 1 39.91 295 THR B C 1
ATOM 5135 O O . THR B 1 295 ? -3.33 -20.328 -29.062 1 39.91 295 THR B O 1
ATOM 5138 N N . THR B 1 296 ? -1.353 -20.312 -29.969 1 34.84 296 THR B N 1
ATOM 5139 C CA . THR B 1 296 ? -1.843 -21.266 -30.953 1 34.84 296 THR B CA 1
ATOM 5140 C C . THR B 1 296 ? -1.855 -22.672 -30.391 1 34.84 296 THR B C 1
ATOM 5142 O O . THR B 1 296 ? -0.915 -23.094 -29.703 1 34.84 296 THR B O 1
ATOM 5145 N N . PRO B 1 297 ? -3.021 -23.484 -30.484 1 34.69 297 PRO B N 1
ATOM 5146 C CA . PRO B 1 297 ? -3.145 -24.906 -30.156 1 34.69 297 PRO B CA 1
ATOM 5147 C C . PRO B 1 297 ? -1.863 -25.688 -30.422 1 34.69 297 PRO B C 1
ATOM 5149 O O . PRO B 1 297 ? -1.514 -25.922 -31.578 1 34.69 297 PRO B O 1
ATOM 5152 N N . GLN B 1 298 ? -0.696 -25.312 -30.203 1 30.98 298 GLN B N 1
ATOM 5153 C CA . GLN B 1 298 ? 0.244 -26.328 -30.672 1 30.98 298 GLN B CA 1
ATOM 5154 C C . GLN B 1 298 ? 0.153 -27.594 -29.812 1 30.98 298 GLN B C 1
ATOM 5156 O O . GLN B 1 298 ? -0.052 -27.516 -28.609 1 30.98 298 GLN B O 1
ATOM 5161 N N . LYS B 1 299 ? 0.049 -28.859 -30.406 1 30.48 299 LYS B N 1
ATOM 5162 C CA . LYS B 1 299 ? 0.103 -30.25 -29.984 1 30.48 299 LYS B CA 1
ATOM 5163 C C . LYS B 1 299 ? 1.251 -30.484 -29.016 1 30.48 299 LYS B C 1
ATOM 5165 O O . LYS B 1 299 ? 1.598 -31.641 -28.719 1 30.48 299 LYS B O 1
ATOM 5170 N N . THR B 1 300 ? 2.086 -29.609 -28.578 1 28.14 300 THR B N 1
ATOM 5171 C CA . THR B 1 300 ? 3.346 -30.125 -28.062 1 28.14 300 THR B CA 1
ATOM 5172 C C . THR B 1 300 ? 3.143 -30.781 -26.688 1 28.14 300 THR B C 1
ATOM 5174 O O . THR B 1 300 ? 2.43 -30.234 -25.844 1 28.14 300 THR B O 1
ATOM 5177 N N . GLY B 1 301 ? 3.529 -32.188 -26.469 1 24.59 301 GLY B N 1
ATOM 5178 C CA . GLY B 1 301 ? 3.758 -33.156 -25.422 1 24.59 301 GLY B CA 1
ATOM 5179 C C . GLY B 1 301 ? 4.676 -32.688 -24.328 1 24.59 301 GLY B C 1
ATOM 5180 O O . GLY B 1 301 ? 5.898 -32.656 -24.484 1 24.59 301 GLY B O 1
ATOM 5181 N N . ASN B 1 302 ? 4.617 -31.625 -23.844 1 24.56 302 ASN B N 1
ATOM 5182 C CA . ASN B 1 302 ? 5.738 -31.281 -22.969 1 24.56 302 ASN B CA 1
ATOM 5183 C C . ASN B 1 302 ? 5.816 -32.219 -21.766 1 24.56 302 ASN B C 1
ATOM 5185 O O . ASN B 1 302 ? 4.848 -32.344 -21.016 1 24.56 302 ASN B O 1
ATOM 5189 N N . THR B 1 303 ? 6.785 -33.094 -21.641 1 24.78 303 THR B N 1
ATOM 5190 C CA . THR B 1 303 ? 7.301 -34.219 -20.859 1 24.78 303 THR B CA 1
ATOM 5191 C C . THR B 1 303 ? 7.652 -33.75 -19.438 1 24.78 303 THR B C 1
ATOM 5193 O O . THR B 1 303 ? 7.758 -34.594 -18.531 1 24.78 303 THR B O 1
ATOM 5196 N N . THR B 1 304 ? 8.062 -32.5 -19.297 1 26.19 304 THR B N 1
ATOM 5197 C CA . THR B 1 304 ? 8.781 -32.375 -18.031 1 26.19 304 THR B CA 1
ATOM 5198 C C . THR B 1 304 ? 7.809 -32.344 -16.859 1 26.19 304 THR B C 1
ATOM 5200 O O . THR B 1 304 ? 8.188 -32.625 -15.719 1 26.19 304 THR B O 1
ATOM 5203 N N . ILE B 1 305 ? 6.645 -31.797 -17 1 27.5 305 ILE B N 1
ATOM 5204 C CA . ILE B 1 305 ? 5.766 -31.891 -15.844 1 27.5 305 ILE B CA 1
ATOM 5205 C C . ILE B 1 305 ? 5.426 -33.344 -15.562 1 27.5 305 ILE B C 1
ATOM 5207 O O . ILE B 1 305 ? 4.828 -33.688 -14.531 1 27.5 305 ILE B O 1
ATOM 5211 N N . ASN B 1 306 ? 5.641 -34.281 -16.531 1 26.81 306 ASN B N 1
ATOM 5212 C CA . ASN B 1 306 ? 5.383 -35.719 -16.391 1 26.81 306 ASN B CA 1
ATOM 5213 C C . ASN B 1 306 ? 6.324 -36.344 -15.367 1 26.81 306 ASN B C 1
ATOM 5215 O O . ASN B 1 306 ? 6.02 -37.406 -14.805 1 26.81 306 ASN B O 1
ATOM 5219 N N . CYS B 1 307 ? 7.543 -35.844 -15.266 1 27.42 307 CYS B N 1
ATOM 5220 C CA . CYS B 1 307 ? 8.438 -36.594 -14.367 1 27.42 307 CYS B CA 1
ATOM 5221 C C . CYS B 1 307 ? 8.078 -36.312 -12.914 1 27.42 307 CYS B C 1
ATOM 5223 O O . CYS B 1 307 ? 8.344 -37.156 -12.039 1 27.42 307 CYS B O 1
ATOM 5225 N N . PHE B 1 308 ? 7.609 -35.156 -12.656 1 28.09 308 PHE B N 1
ATOM 5226 C CA . PHE B 1 308 ? 7.355 -34.906 -11.242 1 28.09 308 PHE B CA 1
ATOM 5227 C C . PHE B 1 308 ? 6.188 -35.75 -10.742 1 28.09 308 PHE B 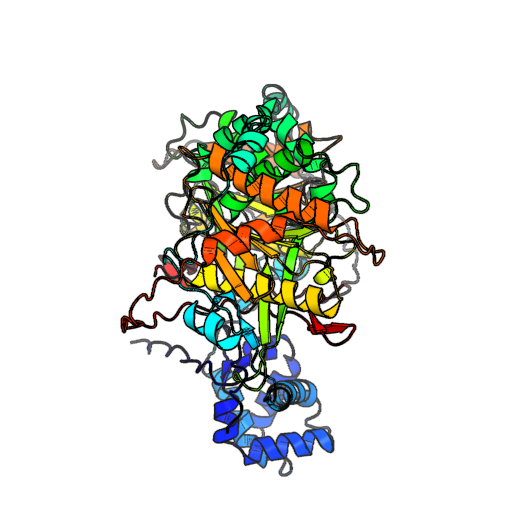C 1
ATOM 5229 O O . PHE B 1 308 ? 6.176 -36.156 -9.586 1 28.09 308 PHE B O 1
ATOM 5236 N N . ASN B 1 309 ? 5.227 -36 -11.5 1 28.42 309 ASN B N 1
ATOM 5237 C CA . ASN B 1 309 ? 4.141 -36.875 -11.055 1 28.42 309 ASN B CA 1
ATOM 5238 C C . ASN B 1 309 ? 4.652 -38.25 -10.664 1 28.42 309 ASN B C 1
ATOM 5240 O O . ASN B 1 309 ? 3.967 -39 -9.961 1 28.42 309 ASN B O 1
ATOM 5244 N N . ARG B 1 310 ? 5.699 -38.688 -11.336 1 27.34 310 ARG B N 1
ATOM 5245 C CA . ARG B 1 310 ? 6.109 -40.062 -11.023 1 27.34 310 ARG B CA 1
ATOM 5246 C C . ARG B 1 310 ? 6.605 -40.156 -9.586 1 27.34 310 ARG B C 1
ATOM 5248 O O . ARG B 1 310 ? 6.438 -41.188 -8.945 1 27.34 310 ARG B O 1
ATOM 5255 N N . HIS B 1 311 ? 7.367 -39.156 -9.117 1 27.78 311 HIS B N 1
ATOM 5256 C CA . HIS B 1 311 ? 7.965 -39.438 -7.824 1 27.78 311 HIS B CA 1
ATOM 5257 C C . HIS B 1 311 ? 6.945 -39.312 -6.699 1 27.78 311 HIS B C 1
ATOM 5259 O O . HIS B 1 311 ? 7.121 -39.875 -5.625 1 27.78 311 HIS B O 1
ATOM 5265 N N . LEU B 1 312 ? 5.996 -38.469 -6.805 1 27.11 312 LEU B N 1
ATOM 5266 C CA . LEU B 1 312 ? 5.145 -38.312 -5.633 1 27.11 312 LEU B CA 1
ATOM 5267 C C . LEU B 1 312 ? 4.223 -39.531 -5.465 1 27.11 312 LEU B C 1
ATOM 5269 O O . LEU B 1 312 ? 3.338 -39.531 -4.605 1 27.11 312 LEU B O 1
ATOM 5273 N N . GLN B 1 313 ? 4.309 -40.469 -6.332 1 23.42 313 GLN B N 1
ATOM 5274 C CA . GLN B 1 313 ? 3.385 -41.562 -6.039 1 23.42 313 GLN B CA 1
ATOM 5275 C C . GLN B 1 313 ? 3.67 -42.188 -4.672 1 23.42 313 GLN B C 1
ATOM 5277 O O . GLN B 1 313 ? 3.146 -43.25 -4.336 1 23.42 313 GLN B O 1
ATOM 5282 N N . LEU B 1 314 ? 4.727 -41.719 -4.035 1 22.11 314 LEU B N 1
ATOM 5283 C CA . LEU B 1 314 ? 4.84 -42.562 -2.838 1 22.11 314 LEU B CA 1
ATOM 5284 C C . LEU B 1 314 ? 3.781 -42.156 -1.81 1 22.11 314 LEU B C 1
ATOM 5286 O O . LEU B 1 314 ? 3.711 -41 -1.392 1 22.11 314 LEU B O 1
ATOM 5290 N N . THR B 1 315 ? 2.645 -42.781 -1.755 1 20.7 315 THR B N 1
ATOM 5291 C CA . THR B 1 315 ? 1.341 -42.781 -1.1 1 20.7 315 THR B CA 1
ATOM 5292 C C . THR B 1 315 ? 1.498 -42.844 0.417 1 20.7 315 THR B C 1
ATOM 5294 O O . THR B 1 315 ? 1.801 -43.906 0.967 1 20.7 315 THR B O 1
ATOM 5297 N N . TYR B 1 316 ? 2.316 -41.938 1.12 1 18.58 316 TYR B N 1
ATOM 5298 C CA . TYR B 1 316 ? 2.287 -42.312 2.531 1 18.58 316 TYR B CA 1
ATOM 5299 C C . TYR B 1 316 ? 0.903 -42.094 3.125 1 18.58 316 TYR B C 1
ATOM 5301 O O . TYR B 1 316 ? 0.161 -41.219 2.666 1 18.58 316 TYR B O 1
ATOM 5309 N N . SER B 1 317 ? 0.289 -43.031 3.785 1 19.73 317 SER B N 1
ATOM 5310 C CA . SER B 1 317 ? -0.935 -43.25 4.555 1 19.73 317 SER B CA 1
ATOM 5311 C C . SER B 1 317 ? -0.948 -42.375 5.801 1 19.73 317 SER B C 1
ATOM 5313 O O . SER B 1 317 ? -0.257 -42.656 6.781 1 19.73 317 SER B O 1
ATOM 5315 N N . ILE B 1 318 ? -0.71 -41.062 5.715 1 19.92 318 ILE B N 1
ATOM 5316 C CA . ILE B 1 318 ? -0.61 -40.5 7.059 1 19.92 318 ILE B CA 1
ATOM 5317 C C . ILE B 1 318 ? -1.996 -40.438 7.695 1 19.92 318 ILE B C 1
ATOM 5319 O O . ILE B 1 318 ? -2.971 -40.062 7.043 1 19.92 318 ILE B O 1
ATOM 5323 N N . PRO B 1 319 ? -2.143 -40.812 8.961 1 19.53 319 PRO B N 1
ATOM 5324 C CA . PRO B 1 319 ? -3.312 -40.938 9.836 1 19.53 319 PRO B CA 1
ATOM 5325 C C . PRO B 1 319 ? -3.912 -39.562 10.203 1 19.53 319 PRO B C 1
ATOM 5327 O O . PRO B 1 319 ? -3.213 -38.562 10.172 1 19.53 319 PRO B O 1
ATOM 5330 N N . ALA B 1 320 ? -5.223 -39.406 10.328 1 19.2 320 ALA B N 1
ATOM 5331 C CA . ALA B 1 320 ? -6.285 -38.438 10.461 1 19.2 320 ALA B CA 1
ATOM 5332 C C . ALA B 1 320 ? -6.145 -37.656 11.773 1 19.2 320 ALA B C 1
ATOM 5334 O O . ALA B 1 320 ? -6.457 -38.156 12.844 1 19.2 320 ALA B O 1
ATOM 5335 N N . VAL B 1 321 ? -4.984 -36.969 12.109 1 19.3 321 VAL B N 1
ATOM 5336 C CA . VAL B 1 321 ? -5.062 -36.438 13.469 1 19.3 321 VAL B CA 1
ATOM 5337 C C . VAL B 1 321 ? -6.078 -35.312 13.508 1 19.3 321 VAL B C 1
ATOM 5339 O O . VAL B 1 321 ? -6.184 -34.531 12.562 1 19.3 321 VAL B O 1
ATOM 5342 N N . GLU B 1 322 ? -6.93 -35.25 14.477 1 20.31 322 GLU B N 1
ATOM 5343 C CA . GLU B 1 322 ? -8.109 -34.531 14.961 1 20.31 322 GLU B CA 1
ATOM 5344 C C . GLU B 1 322 ? -7.742 -33.125 15.43 1 20.31 322 GLU B C 1
ATOM 5346 O O . GLU B 1 322 ? -8.594 -32.375 15.945 1 20.31 322 GLU B O 1
ATOM 5351 N N . SER B 1 323 ? -6.898 -32.375 14.68 1 17.72 323 SER B N 1
ATOM 5352 C CA . SER B 1 323 ? -6.477 -31.188 15.414 1 17.72 323 SER B CA 1
ATOM 5353 C C . SER B 1 323 ? -7.641 -30.234 15.625 1 17.72 323 SER B C 1
ATOM 5355 O O . SER B 1 323 ? -8.555 -30.156 14.805 1 17.72 323 SER B O 1
ATOM 5357 N N . ASP B 1 324 ? -7.797 -29.703 16.859 1 19.88 324 ASP B N 1
ATOM 5358 C CA . ASP B 1 324 ? -8.656 -28.797 17.625 1 19.88 324 ASP B CA 1
ATOM 5359 C C . ASP B 1 324 ? -8.492 -27.344 17.156 1 19.88 324 ASP B C 1
ATOM 5361 O O . ASP B 1 324 ? -7.406 -26.781 17.281 1 19.88 324 ASP B O 1
ATOM 5365 N N . VAL B 1 325 ? -9.133 -26.969 16.062 1 18.72 325 VAL B N 1
ATOM 5366 C CA . VAL B 1 325 ? -9.094 -25.719 15.312 1 18.72 325 VAL B CA 1
ATOM 5367 C C . VAL B 1 325 ? -9.594 -24.562 16.188 1 18.72 325 VAL B C 1
ATOM 5369 O O . VAL B 1 325 ? -10.75 -24.562 16.609 1 18.72 325 VAL B O 1
ATOM 5372 N N . THR B 1 326 ? -8.695 -24.078 17.078 1 18.97 326 THR B N 1
ATOM 5373 C CA . THR B 1 326 ? -9.109 -22.891 17.828 1 18.97 326 THR B CA 1
ATOM 5374 C C . THR B 1 326 ? -9.25 -21.688 16.891 1 18.97 326 THR B C 1
ATOM 5376 O O . THR B 1 326 ? -8.375 -21.453 16.047 1 18.97 326 THR B O 1
ATOM 5379 N N . THR B 1 327 ? -10.406 -21.203 16.625 1 18.36 327 THR B N 1
ATOM 5380 C CA . THR B 1 327 ? -11.094 -20.266 15.734 1 18.36 327 THR B CA 1
ATOM 5381 C C . THR B 1 327 ? -10.68 -18.828 16.016 1 18.36 327 THR B C 1
ATOM 5383 O O . THR B 1 327 ? -11.102 -18.25 17.016 1 18.36 327 THR B O 1
ATOM 5386 N N . ASN B 1 328 ? -9.359 -18.5 16 1 18.45 328 ASN B N 1
ATOM 5387 C CA . ASN B 1 328 ? -9.148 -17.094 16.328 1 18.45 328 ASN B CA 1
ATOM 5388 C C . ASN B 1 328 ? -9.656 -16.188 15.211 1 18.45 328 ASN B C 1
ATOM 5390 O O . ASN B 1 328 ? -9.469 -16.484 14.031 1 18.45 328 ASN B O 1
ATOM 5394 N N . GLU B 1 329 ? -10.484 -15.18 15.422 1 19.02 329 GLU B N 1
ATOM 5395 C CA . GLU B 1 329 ? -11.445 -14.273 14.812 1 19.02 329 GLU B CA 1
ATOM 5396 C C . GLU B 1 329 ? -10.742 -13.133 14.07 1 19.02 329 GLU B C 1
ATOM 5398 O O . GLU B 1 329 ? -10.117 -12.273 14.695 1 19.02 329 GLU B O 1
ATOM 5403 N N . ASP B 1 330 ? -10.023 -13.414 12.992 1 18.67 330 ASP B N 1
ATOM 5404 C CA . ASP B 1 330 ? -9.219 -12.422 12.281 1 18.67 330 ASP B CA 1
ATOM 5405 C C . ASP B 1 330 ? -10.109 -11.406 11.562 1 18.67 330 ASP B C 1
ATOM 5407 O O . ASP B 1 330 ? -11.18 -11.758 11.055 1 18.67 330 ASP B O 1
ATOM 5411 N N . GLU B 1 331 ? -9.836 -10.078 11.711 1 19.38 331 GLU B N 1
ATOM 5412 C CA . GLU B 1 331 ? -10.477 -8.797 11.43 1 19.38 331 GLU B CA 1
ATOM 5413 C C . GLU B 1 331 ? -10.422 -8.477 9.938 1 19.38 331 GLU B C 1
ATOM 5415 O O . GLU B 1 331 ? -9.352 -8.516 9.328 1 19.38 331 GLU B O 1
ATOM 5420 N N . ASP B 1 332 ? -11.5 -8.656 9.18 1 19.67 332 ASP B N 1
ATOM 5421 C CA . ASP B 1 332 ? -11.875 -8.711 7.77 1 19.67 332 ASP B CA 1
ATOM 5422 C C . ASP B 1 332 ? -11.891 -7.312 7.148 1 19.67 332 ASP B C 1
ATOM 5424 O O . ASP B 1 332 ? -12.586 -6.418 7.633 1 19.67 332 ASP B O 1
ATOM 5428 N N . TYR B 1 333 ? -10.852 -6.754 6.598 1 19.95 333 TYR B N 1
ATOM 5429 C CA . TYR B 1 333 ? -10.727 -5.48 5.898 1 19.95 333 TYR B CA 1
ATOM 5430 C C . TYR B 1 333 ? -11.461 -5.508 4.566 1 19.95 333 TYR B C 1
ATOM 5432 O O . TYR B 1 333 ? -11.188 -6.359 3.717 1 19.95 333 TYR B O 1
ATOM 5440 N N . ASP B 1 334 ? -12.633 -4.988 4.441 1 21.23 334 ASP B N 1
ATOM 5441 C CA . ASP B 1 334 ? -13.695 -5.121 3.443 1 21.23 334 ASP B CA 1
ATOM 5442 C C . ASP B 1 334 ? -13.492 -4.125 2.301 1 21.23 334 ASP B C 1
ATOM 5444 O O . ASP B 1 334 ? -13.648 -2.918 2.488 1 21.23 334 ASP B O 1
ATOM 5448 N N . GLU B 1 335 ? -12.594 -4.09 1.361 1 23.11 335 GLU B N 1
ATOM 5449 C CA . GLU B 1 335 ? -12.484 -3.193 0.215 1 23.11 335 GLU B CA 1
ATOM 5450 C C . GLU B 1 335 ? -13.539 -3.521 -0.843 1 23.11 335 GLU B C 1
ATOM 5452 O O . GLU B 1 335 ? -13.695 -4.684 -1.225 1 23.11 335 GLU B O 1
ATOM 5457 N N . ALA B 1 336 ? -14.461 -2.664 -1.143 1 23.44 336 ALA B N 1
ATOM 5458 C CA . ALA B 1 336 ? -15.633 -2.783 -2.008 1 23.44 336 ALA B CA 1
ATOM 5459 C C . ALA B 1 336 ? -15.234 -2.719 -3.48 1 23.44 336 ALA B C 1
ATOM 5461 O O . ALA B 1 336 ? -14.461 -1.846 -3.883 1 23.44 336 ALA B O 1
ATOM 5462 N N . PHE B 1 337 ? -15.086 -3.816 -4.16 1 24.39 337 PHE B N 1
ATOM 5463 C CA . PHE B 1 337 ? -14.75 -3.943 -5.574 1 24.39 337 PHE B CA 1
ATOM 5464 C C . PHE B 1 337 ? -16.016 -3.99 -6.426 1 24.39 337 PHE B C 1
ATOM 5466 O O . PHE B 1 337 ? -17.047 -4.473 -5.977 1 24.39 337 PHE B O 1
ATOM 5473 N N . ASP B 1 338 ? -16.047 -3.127 -7.418 1 28.73 338 ASP B N 1
ATOM 5474 C CA . ASP B 1 338 ? -17.109 -3.229 -8.414 1 28.73 338 ASP B CA 1
ATOM 5475 C C . ASP B 1 338 ? -16.922 -4.465 -9.289 1 28.73 338 ASP B C 1
ATOM 5477 O O . ASP B 1 338 ? -15.797 -4.805 -9.664 1 28.73 338 ASP B O 1
ATOM 5481 N N . VAL B 1 339 ? -18.047 -5.258 -9.344 1 30.58 339 VAL B N 1
ATOM 5482 C CA . VAL B 1 339 ? -18.062 -6.512 -10.086 1 30.58 339 VAL B CA 1
ATOM 5483 C C . VAL B 1 339 ? -18.562 -6.258 -11.516 1 30.58 339 VAL B C 1
ATOM 5485 O O . VAL B 1 339 ? -19.641 -5.699 -11.719 1 30.58 339 VAL B O 1
ATOM 5488 N N . VAL B 1 340 ? -17.688 -6.141 -12.492 1 31.08 340 VAL B N 1
ATOM 5489 C CA . VAL B 1 340 ? -18.141 -6.105 -13.883 1 31.08 340 VAL B CA 1
ATOM 5490 C C . VAL B 1 340 ? -18.094 -7.512 -14.477 1 31.08 340 VAL B C 1
ATOM 5492 O O . VAL B 1 340 ? -17.109 -8.242 -14.273 1 31.08 340 VAL B O 1
ATOM 5495 N N . LYS B 1 341 ? -19.188 -7.973 -14.969 1 28.8 341 LYS B N 1
ATOM 5496 C CA . LYS B 1 341 ? -19.344 -9.281 -15.602 1 28.8 341 LYS B CA 1
ATOM 5497 C C . LYS B 1 341 ? -18.812 -9.266 -17.031 1 28.8 341 LYS B C 1
ATOM 5499 O O . LYS B 1 341 ? -19.25 -8.461 -17.844 1 28.8 341 LYS B O 1
ATOM 5504 N N . ILE B 1 342 ? -17.578 -9.617 -17.234 1 31.66 342 ILE B N 1
ATOM 5505 C CA . ILE B 1 342 ? -17.172 -9.859 -18.625 1 31.66 342 ILE B CA 1
ATOM 5506 C C . ILE B 1 342 ? -17.031 -11.367 -18.859 1 31.66 342 ILE B C 1
ATOM 5508 O O . ILE B 1 342 ? -16.219 -12.031 -18.203 1 31.66 342 ILE B O 1
ATOM 5512 N N . GLY B 1 343 ? -17.594 -12.055 -19.859 1 31.05 343 GLY B N 1
ATOM 5513 C CA . GLY B 1 343 ? -17.578 -13.422 -20.344 1 31.05 343 GLY B CA 1
ATOM 5514 C C . GLY B 1 343 ? -17.875 -14.453 -19.281 1 31.05 343 GLY B C 1
ATOM 5515 O O . GLY B 1 343 ? -17.297 -15.539 -19.266 1 31.05 343 GLY B O 1
ATOM 5516 N N . GLY B 1 344 ? -18.812 -14.18 -18.281 1 34.94 344 GLY B N 1
ATOM 5517 C CA . GLY B 1 344 ? -19.312 -15.039 -17.219 1 34.94 344 GLY B CA 1
ATOM 5518 C C . GLY B 1 344 ? -18.594 -14.828 -15.891 1 34.94 344 GLY B C 1
ATOM 5519 O O . GLY B 1 344 ? -18.984 -15.398 -14.875 1 34.94 344 GLY B O 1
ATOM 5520 N N . VAL B 1 345 ? -17.375 -14.562 -15.891 1 31.75 345 VAL B N 1
ATOM 5521 C CA . VAL B 1 345 ? -16.594 -14.344 -14.68 1 31.75 345 VAL B CA 1
ATOM 5522 C C . VAL B 1 345 ? -16.75 -12.898 -14.219 1 31.75 345 VAL B C 1
ATOM 5524 O O . VAL B 1 345 ? -16.719 -11.977 -15.039 1 31.75 345 VAL B O 1
ATOM 5527 N N . SER B 1 346 ? -17.25 -12.703 -13.047 1 33.88 346 SER B N 1
ATOM 5528 C CA . SER B 1 346 ? -17.422 -11.375 -12.477 1 33.88 346 SER B CA 1
ATOM 5529 C C . SER B 1 346 ? -16.078 -10.727 -12.164 1 33.88 346 SER B C 1
ATOM 5531 O O . SER B 1 346 ? -15.211 -11.344 -11.539 1 33.88 346 SER B O 1
ATOM 5533 N N . VAL B 1 347 ? -15.609 -9.836 -12.977 1 32.62 347 VAL B N 1
ATOM 5534 C CA . VAL B 1 347 ? -14.367 -9.086 -12.781 1 32.62 347 VAL B CA 1
ATOM 5535 C C . VAL B 1 347 ? -14.664 -7.777 -12.055 1 32.62 347 VAL B C 1
ATOM 5537 O O . VAL B 1 347 ? -15.68 -7.129 -12.312 1 32.62 347 VAL B O 1
ATOM 5540 N N . LEU B 1 348 ? -13.992 -7.543 -11.078 1 32.72 348 LEU B N 1
ATOM 5541 C CA . LEU B 1 348 ? -14.102 -6.273 -10.359 1 32.72 348 LEU B CA 1
ATOM 5542 C C . LEU B 1 348 ? -13.281 -5.191 -11.055 1 32.72 348 LEU B C 1
ATOM 5544 O O . LEU B 1 348 ? -12.109 -5.41 -11.391 1 32.72 348 LEU B O 1
ATOM 5548 N N . ARG B 1 349 ? -13.82 -4.277 -11.914 1 29.44 349 ARG B N 1
ATOM 5549 C CA . ARG B 1 349 ? -13.164 -3.135 -12.547 1 29.44 349 ARG B CA 1
ATOM 5550 C C . ARG B 1 349 ? -13.109 -1.942 -11.602 1 29.44 349 ARG B C 1
ATOM 5552 O O . ARG B 1 349 ? -14.086 -1.639 -10.914 1 29.44 349 ARG B O 1
ATOM 5559 N N . PRO B 1 350 ? -11.984 -1.512 -11.391 1 27.58 350 PRO B N 1
ATOM 5560 C CA . PRO B 1 350 ? -11.953 -0.229 -10.68 1 27.58 350 PRO B CA 1
ATOM 5561 C C . PRO B 1 350 ? -12.688 0.879 -11.438 1 27.58 350 PRO B C 1
ATOM 5563 O O . PRO B 1 350 ? -12.734 0.864 -12.672 1 27.58 350 PRO B O 1
ATOM 5566 N N . ARG B 1 351 ? -13.633 1.555 -10.789 1 28.16 351 ARG B N 1
ATOM 5567 C CA . ARG B 1 351 ? -14.367 2.623 -11.461 1 28.16 351 ARG B CA 1
ATOM 5568 C C . ARG B 1 351 ? -13.406 3.65 -12.062 1 28.16 351 ARG B C 1
ATOM 5570 O O . ARG B 1 351 ? -12.508 4.141 -11.375 1 28.16 351 ARG B O 1
ATOM 5577 N N . GLU B 1 352 ? -13.188 3.568 -13.414 1 25.88 352 GLU B N 1
ATOM 5578 C CA . GLU B 1 352 ? -12.578 4.676 -14.141 1 25.88 352 GLU B CA 1
ATOM 5579 C C . GLU B 1 352 ? -13.25 6 -13.812 1 25.88 352 GLU B C 1
ATOM 5581 O O . GLU B 1 352 ? -14.477 6.109 -13.867 1 25.88 352 GLU B O 1
ATOM 5586 N N . GLN B 1 353 ? -12.906 6.832 -12.828 1 22.34 353 GLN B N 1
ATOM 5587 C CA . GLN B 1 353 ? -13.305 8.188 -13.188 1 22.34 353 GLN B CA 1
ATOM 5588 C C . GLN B 1 353 ? -12.578 8.656 -14.445 1 22.34 353 GLN B C 1
ATOM 5590 O O . GLN B 1 353 ? -11.398 8.367 -14.633 1 22.34 353 GLN B O 1
#

Foldseek 3Di:
DPPPPPPPPDDPVDDDDDVLVVCVVCVVVLVVLVVCLVVDPDPVCNVCNVVSVVSNCVVVVCPPFREAELLFDFLVLLCLQLVFADDPPDPLQADDDDPVLLVVLVVPDQDPVLVVVLVCLCPPPVNPVDQFLVSLVVNVVSLVVRLLVRDDLVVFPARKDKDAFQKFKDWGDVVRPTHMYIGTFGIWMFSDPDSQQLLRTAETEGGGQDQPGRSVVSSQLRSLSRSLVSVVVVVQPFSKHKYWYYNNQWIKIWIQGNVSYIHIHPIDGCPVCVSVVSSSVNVSVVVRSVSRHDPDPDPDPPCPVVVVVVPSPPPPPDDDDPDDPPNDGRDRPDDDFCFDDDPNHTTGDDDDD/DDQPWQDDPDDPVDDDDPVVVVCVVCVVVLVVLVVCLVVDPDPVCNVCNVVSVVSNCVVVCRVVFHEAELLFDFLVLLCLQLVFADDPPDPLQADDDDPVLLVVLVVPDQDPVLVVVLVCLCPPCVNPVDQFQVSLVVNVVSLVVRLLVRDDLVVFPARKDKDAFQKFKDWGDVVRSTHMYIGTFGIWMFSDPDSQQLLRTAETEGGGQDQPGRSVVSSQLRSLSRSLVSVVVVVQPFSKHKYWYYNNQWIKIWIQGNVSYIHIHPIDGCPVCVSVVSSRVNVSVVVRSVSRHPPDPDPDPPCPVVVVVVPSPPPPPDDDDPDDPPDDRDDRPDDDFQFDDDPNHTTGDDPDD

Secondary structure (DSSP, 8-state):
-----------TTS-EEEHHHHHHH-HHHHHHHHHHHHH---GGGGGGHHHHHHHHHHHHTTT---EEEGGG--HHHHHHHHT-B--TT-GGGB----HHHHHHHHTSPPPHHHHHHHHHHHT-HHHHTB--HHHHHHHHHHHHHHHHHHS--TT-SS--EEEEEEEEEEEPPGGGT--EEEEEEEEEEES-SSTT-GGGEEEEEEE-S-TT-HHHHHHHHHHHHHHHHHHHHTT-S---EEEEEE-SSEEEEEEE-TTSBEEEPPPEEHHHHHHHHHHHHHHHHHHHHHHHS--S-------HHHHHHHHTT------------------------EEEEETTEEEEE----/-----------TTS-EEEHHHHHHH-HHHHHHHHHHHHH---GGGGGGHHHHHHHHHHHHTTSS--EEEGGG--HHHHHHHHT-B--TT-GGGB----HHHHHHHHTSPPPHHHHHHHHHHHT-HHHHTB--HHHHHHHHHHHHHHHHHHS--TT-SS--EEEEEEEEEEEPPGGGT--EEEEEEEEEEES-SSTT-GGGEEEEEEE-S-TT-HHHHHHHHHHHHHHHHHHHHTT-S---EEEEEE-SSEEEEEEE-TTSBEEEPPPEEHHHHHHHHHHHHHHHHHHHHHHHSTTS-------HHHHHHHHTT-------------------------EEEETTEEEE-----

Organism: Ajellomyces capsulatus (strain G186AR / H82 / ATCC MYA-2454 / RMSCC 2432) (NCBI:txid447093)

Nearest PDB structures (foldseek):
  7a5g-assembly1_53  TM=6.701E-01  e=5.239E-07  Homo sapiens
  7nsh-assembly1_Ba  TM=6.501E-01  e=2.632E-06  Sus scrofa
  6zsc-assembly1_5  TM=6.823E-01  e=3.952E-05  Homo sapiens
  7qi6-assembly1_5  TM=6.845E-01  e=3.952E-05  Homo sapiens
  7l20-assembly1_5  TM=6.067E-01  e=2.640E-05  Homo sapiens

Sequence (706 aa):
MSLPSKKQKLDRSHVHYDLTDAIARFPSSISALQMLLATGLAPEMSALQPFLESILQSISHNSVEPIYQSSKLTLSLVIDKLGIDFIDDHPQYYWELTEDQMKYSTQKPLSSWAALAIDKLKHSPRLSKFQREPSARTLFDILLADRFDQLDDTEANCRLSVGYEVPVMVNISKDRGGGKISGRADWSLGYMTELDKLEQMLVVIEAKTDVSSDRNMAQLLVYLHAIQEARVQSKKNSSAVFGVLTDSKLFRFVVLRENSRVMASEPLQWTPRKTDVVAFLDNILLDAIKSSLHTTPQKTGNTTINCFNRHLQLTYSIPAVESDVTTNEDEDYDEAFDVVKIGGVSVLRPREQMSLPSKKQKLDRSHVHYDLTDAIARFPSSISALQMLLATGLAPEMSALQPFLESILQSISHNSVEPIYQSSKLTLSLVIDKLGIDFIDDHPQYYWELTEDQMKYSTQKPLSSWAALAIDKLKHSPRLSKFQREPSARTLFDILLADRFDQLDDTEANCRLSVGYEVPVMVNISKDRGGGKISGRADWSLGYMTELDKLEQMLVVIEAKTDVSSDRNMAQLLVYLHAIQEARVQSKKNSSAVFGVLTDSKLFRFVVLRENSRVMASEPLQWTPRKTDVVAFLDNILLDAIKSSLHTTPQKTGNTTINCFNRHLQLTYSIPAVESDVTTNEDEDYDEAFDVVKIGGVSVLRPREQ